Protein AF-0000000084924470 (afdb_homodimer)

Secondary structure (DSSP, 8-state):
-HHHHHHHHHHHHHHHHHTHHHHHHHHHHHHHHHHHHHHHHTTTT-SEETTEEHHHHHHHHHHHHHHHHHHHHHHHHHHHIIIIIS--HHHHTTTT--HHHHHHHHHHHHHHHHHHHHHHHHHHHHHHH-----GGGHHHHHHHHHHHHHHHHHHHHHHHHH--SHHHHHHHIIIIIHHHHHTTTSSS-GGGS-HHHHHHHHTSHHHHHHHHHHIIIII----HHHHHHHHHHHHHHHHHHHHHHHHHHH-/-HHHHHHHHHHHHHHHHHTHHHHHHHHHHHHHHHHHHHHHHTTTT-SEETTEEHHHHHHHHHHHHHHHHHHHHHHHHHHHIIIIIS--HHHHTTTT--HHHHHHHHHHHHHHHHHHHHHHHHHHHHHHH-----GGGHHHHHHHHHHHHHHHHHHHHHHHHH--SHHHHHHHIIIIIHHHHHTTTSSS-GGGS-HHHHHHHHTSHHHHHHHHHHIIIII----HHHHHHHHHHHHHHHHHHHHHHHHHHH-

Organism: Geobacter metallireducens (strain ATCC 53774 / DSM 7210 / GS-15) (NCBI:txid269799)

Sequence (502 aa):
MFKGAFSIWKRDMLVLRRSLFSELVAVVASPLTFYLAFGFGLRGYIADVEGVPYTVFMAPGLITMTAVSAAFDESAWSMWFHRKVQRTIEAYRVTPITVYDIVIGKIISGFSQGALKGVAVATVIFLLTGVRFDPAHLAGYLAFIVLGSMVFSCAGTVCGTLLDKPETIGKVQAVVIMPLIFLSGVFFPVSSYPEAMRSAVMLIPTTALFEGSRRALLAGAFDGGLIGILAVTALVAFAATVAIFNRKMAEMFKGAFSIWKRDMLVLRRSLFSELVAVVASPLTFYLAFGFGLRGYIADVEGVPYTVFMAPGLITMTAVSAAFDESAWSMWFHRKVQRTIEAYRVTPITVYDIVIGKIISGFSQGALKGVAVATVIFLLTGVRFDPAHLAGYLAFIVLGSMVFSCAGTVCGTLLDKPETIGKVQAVVIMPLIFLSGVFFPVSSYPEAMRSAVMLIPTTALFEGSRRALLAGAFDGGLIGILAVTALVAFAATVAIFNRKMAE

Solvent-accessible surface area (backbone atoms only — not comparable to full-atom values): 24130 Å² total; per-residue (Å²): 111,65,61,43,11,48,52,47,23,51,50,51,50,53,56,43,64,76,43,40,67,65,48,48,53,32,58,34,33,41,49,48,39,52,49,52,42,48,43,43,43,28,44,86,57,43,55,59,50,97,87,32,47,39,62,67,58,30,47,52,28,44,26,49,48,41,15,29,50,38,0,19,49,48,16,18,50,52,39,26,40,37,49,71,70,65,50,38,59,65,47,40,72,75,38,98,47,50,71,64,14,52,54,51,9,33,27,52,38,5,35,53,48,6,50,53,47,17,48,51,36,43,49,52,50,28,71,73,70,61,62,77,72,57,74,84,13,45,62,51,22,46,54,35,49,52,39,41,7,36,32,28,7,29,52,12,36,46,46,13,68,71,48,83,53,74,69,54,55,56,39,46,40,36,47,49,52,45,38,47,48,59,62,20,32,34,86,38,62,60,82,46,40,57,68,80,54,30,59,57,40,64,67,34,55,49,19,24,35,42,48,37,24,36,37,4,37,75,70,55,41,77,51,65,68,30,52,47,51,30,48,52,48,23,51,50,33,49,52,51,39,51,51,51,50,53,53,59,73,69,105,111,64,63,45,13,49,52,46,25,52,49,53,50,54,55,41,64,77,42,41,67,66,47,48,53,31,59,34,34,41,48,49,38,50,49,53,42,48,44,42,42,29,46,85,56,43,56,61,50,96,87,32,49,38,63,66,57,29,47,52,28,42,26,49,50,41,15,29,50,38,0,18,48,51,16,18,52,52,38,26,41,37,48,71,70,64,49,37,58,65,50,40,70,74,37,96,47,50,72,64,14,52,53,51,10,33,26,52,35,6,35,52,48,6,50,54,47,17,48,52,36,44,50,52,50,28,74,73,68,62,63,78,71,57,73,83,14,45,62,50,23,46,54,34,49,52,37,42,7,36,32,28,7,28,52,12,35,46,46,13,70,71,49,84,52,71,71,54,55,56,38,48,40,35,46,48,52,46,39,46,49,60,63,19,34,35,86,40,63,60,81,45,38,56,69,80,53,30,59,59,40,63,67,34,55,48,18,24,34,42,49,34,24,36,36,5,36,76,71,55,40,75,50,65,68,30,52,47,50,29,47,52,48,24,51,51,34,48,52,49,38,50,52,52,49,53,52,61,71,70,104

pLDDT: mean 88.39, std 8.53, range [51.91, 97.69]

Radius of gyration: 22.91 Å; Cα contacts (8 Å, |Δi|>4): 771; chains: 2; bounding box: 64×60×52 Å

Nearest PDB structures (foldseek):
  9ium-assembly1_A  TM=6.453E-01  e=7.491E-04  Candida albicans SC5314
  7p05-assembly1_A  TM=6.810E-01  e=1.646E-03  Saccharomyces cerevisiae S288C
  9iul-assembly1_A  TM=6.320E-01  e=2.139E-03  Candida albicans SC5314
  8wtm-assembly1_A  TM=6.748E-01  e=1.177E-02  Arabidopsis thaliana
  8wto-assembly1_B  TM=6.506E-01  e=7.602E-03  Arabidopsis thaliana

InterPro domains:
  IPR000412 ABC-2 transporter [PIRSF006648] (7-246)
  IPR000412 ABC-2 transporter [PR00164] (54-76)
  IPR000412 ABC-2 transporter [PR00164] (99-124)
  IPR000412 ABC-2 transporter [PR00164] (175-194)
  IPR013525 ABC-2 type transporter, transmembrane domain [PF01061] (6-217)
  IPR047817 ABC-2 type transporter, transmembrane domain, bacterial-type [PS51012] (22-248)
  IPR051784 Nodulation factor ABC transporter [PTHR43229] (2-249)

Foldseek 3Di:
DQVLLVVLLVVLVVVCVVCVVVVLVVLQVVLVCVLVCCVVVCVVPDQDAPRHGLSLLQLLLSLLLSLQVQLLVSLQVVLLCVVQPVVCVVVVVVDPQALLSSLSSSLVNSNVRSVVSSVSNNVVSCVVPVDDWDPLLVVQLSLLSSLSSLLSNLVSNLNSLPDNDPVVSVVCCVPPVVVLSVCLASNHDLVPDDPVVSVVNCLRLNVLSSVQSSCSTHVVDHDPVSSVSSNVSSVVSSVVSSVSVVVSSVD/DQVLLVVLLVVLVVVCVVCVVVVLVVLQVVLVCVLVCCVVVCVVPDQDAPRHGLSLLQLLLSLLLSLQVQLLVSLQVVLLCVVQPVVCLVVVVVPPQALLSSLSSSLVNSNVRSVVSSVSNNVVSCVVPVDDWDPLLVVQLSLLSSLSSLLSNLVSNLNSLPDNDPVVSVVCCVPPVVVLSVCLASNHDLVPDDPVVSVVNCLRLNVLSSVQSSCSTHVVDHDPVSSVSSNVSSVVSSVVSSVSVVVSSVD

Structure (mmCIF, N/CA/C/O backbone):
data_AF-0000000084924470-model_v1
#
loop_
_entity.id
_entity.type
_entity.pdbx_description
1 polymer 'Transport permease protein'
#
loop_
_atom_site.group_PDB
_atom_site.id
_atom_site.type_symbol
_atom_site.label_atom_id
_atom_site.label_alt_id
_atom_site.label_comp_id
_atom_site.label_asym_id
_atom_site.label_entity_id
_atom_site.label_seq_id
_atom_site.pdbx_PDB_ins_code
_atom_site.Cartn_x
_atom_site.Cartn_y
_atom_site.Cartn_z
_atom_site.occupancy
_atom_site.B_iso_or_equiv
_atom_site.auth_seq_id
_atom_site.auth_comp_id
_atom_site.auth_asym_id
_atom_site.auth_atom_id
_atom_site.pdbx_PDB_model_num
ATOM 1 N N . MET A 1 1 ? 27.281 24.281 5.852 1 52.84 1 MET A N 1
ATOM 2 C CA . MET A 1 1 ? 26.281 23.609 5.023 1 52.84 1 MET A CA 1
ATOM 3 C C . MET A 1 1 ? 25.844 22.297 5.668 1 52.84 1 MET A C 1
ATOM 5 O O . MET A 1 1 ? 24.641 22 5.738 1 52.84 1 MET A O 1
ATOM 9 N N . PHE A 1 2 ? 26.672 21.594 6.418 1 73.56 2 PHE A N 1
ATOM 10 C CA . PHE A 1 2 ? 26.359 20.25 6.895 1 73.56 2 PHE A CA 1
ATOM 11 C C . PHE A 1 2 ? 25.781 20.281 8.297 1 73.56 2 PHE A C 1
ATOM 13 O O . PHE A 1 2 ? 25.172 19.312 8.75 1 73.56 2 PHE A O 1
ATOM 20 N N . LYS A 1 3 ? 25.859 21.516 8.891 1 78.94 3 LYS A N 1
ATOM 21 C CA . LYS A 1 3 ? 25.312 21.562 10.25 1 78.94 3 LYS A CA 1
ATOM 22 C C . LYS A 1 3 ? 23.781 21.547 10.234 1 78.94 3 LYS A C 1
ATOM 24 O O . LYS A 1 3 ? 23.156 20.875 11.047 1 78.94 3 LYS A O 1
ATOM 29 N N . GLY A 1 4 ? 23.344 22.219 9.297 1 84.88 4 GLY A N 1
ATOM 30 C CA . GLY A 1 4 ? 21.891 22.25 9.156 1 84.88 4 GLY A CA 1
ATOM 31 C C . GLY A 1 4 ? 21.297 20.891 8.789 1 84.88 4 GLY A C 1
ATOM 32 O O . GLY A 1 4 ? 20.266 20.5 9.328 1 84.88 4 GLY A O 1
ATOM 33 N N . ALA A 1 5 ? 22 20.25 7.98 1 90.06 5 ALA A N 1
ATOM 34 C CA . ALA A 1 5 ? 21.547 18.938 7.555 1 90.06 5 ALA A CA 1
ATOM 35 C C . ALA A 1 5 ? 21.547 17.953 8.719 1 90.06 5 ALA A C 1
ATOM 37 O O . ALA A 1 5 ? 20.609 17.156 8.875 1 90.06 5 ALA A O 1
ATOM 38 N N . PHE A 1 6 ? 22.547 18.031 9.523 1 91 6 PHE A N 1
ATOM 39 C CA . PHE A 1 6 ? 22.656 17.141 10.664 1 91 6 PHE A CA 1
ATOM 40 C C . PHE A 1 6 ? 21.594 17.453 11.711 1 91 6 PHE A C 1
ATOM 42 O O . PHE A 1 6 ? 21.094 16.562 12.375 1 91 6 PHE A O 1
ATOM 49 N N . SER A 1 7 ? 21.297 18.703 11.859 1 88.12 7 SER A N 1
ATOM 50 C CA . SER A 1 7 ? 20.234 19.094 12.789 1 88.12 7 SER A CA 1
ATOM 51 C C . SER A 1 7 ? 18.891 18.516 12.367 1 88.12 7 SER A C 1
ATOM 53 O O . SER A 1 7 ? 18.109 18.047 13.203 1 88.12 7 SER A O 1
ATOM 55 N N . ILE A 1 8 ? 18.703 18.578 11.078 1 87.75 8 ILE A N 1
ATOM 56 C CA . ILE A 1 8 ? 17.453 18.047 10.539 1 87.75 8 ILE A CA 1
ATOM 57 C C . ILE A 1 8 ? 17.422 16.531 10.719 1 87.75 8 ILE A C 1
ATOM 59 O O . ILE A 1 8 ? 16.406 15.969 11.125 1 87.75 8 ILE A O 1
ATOM 63 N N . TRP A 1 9 ? 18.453 15.914 10.43 1 91.75 9 TRP A N 1
ATOM 64 C CA . TRP A 1 9 ? 18.562 14.469 10.609 1 91.75 9 TRP A CA 1
ATOM 65 C C . TRP A 1 9 ? 18.328 14.086 12.062 1 91.75 9 TRP A C 1
ATOM 67 O O . TRP A 1 9 ? 17.594 13.133 12.352 1 91.75 9 TRP A O 1
ATOM 77 N N . LYS A 1 10 ? 19 14.766 12.969 1 91.19 10 LYS A N 1
ATOM 78 C CA . LYS A 1 10 ? 18.859 14.484 14.391 1 91.19 10 LYS A CA 1
ATOM 79 C C . LYS A 1 10 ? 17.406 14.617 14.844 1 91.19 10 LYS A C 1
ATOM 81 O O . LYS A 1 10 ? 16.922 13.797 15.625 1 91.19 10 LYS A O 1
ATOM 86 N N . ARG A 1 11 ? 16.859 15.602 14.312 1 87.19 11 ARG A N 1
ATOM 87 C CA . ARG A 1 11 ? 15.453 15.805 14.656 1 87.19 11 ARG A CA 1
ATOM 88 C C . ARG A 1 11 ? 14.594 14.648 14.156 1 87.19 11 ARG A C 1
ATOM 90 O O . ARG A 1 11 ? 13.742 14.141 14.883 1 87.19 11 ARG A O 1
ATOM 97 N N . ASP A 1 12 ? 14.836 14.281 12.961 1 89.75 12 ASP A N 1
ATOM 98 C CA . ASP A 1 12 ? 14.062 13.195 12.375 1 89.75 12 ASP A CA 1
ATOM 99 C C . ASP A 1 12 ? 14.305 11.883 13.117 1 89.75 12 ASP A C 1
ATOM 101 O O . ASP A 1 12 ? 13.383 11.094 13.312 1 89.75 12 ASP A O 1
ATOM 105 N N . MET A 1 13 ? 15.523 11.711 13.555 1 90.81 13 MET A N 1
ATOM 106 C CA . MET A 1 13 ? 15.859 10.492 14.289 1 90.81 13 MET A CA 1
ATOM 107 C C . MET A 1 13 ? 15.242 10.5 15.68 1 90.81 13 MET A C 1
ATOM 109 O O . MET A 1 13 ? 14.891 9.453 16.219 1 90.81 13 MET A O 1
ATOM 113 N N . LEU A 1 14 ? 15.117 11.641 16.266 1 88.88 14 LEU A N 1
ATOM 114 C CA . LEU A 1 14 ? 14.492 11.766 17.578 1 88.88 14 LEU A CA 1
ATOM 115 C C . LEU A 1 14 ? 13.008 11.422 17.516 1 88.88 14 LEU A C 1
ATOM 117 O O . LEU A 1 14 ? 12.477 10.781 18.422 1 88.88 14 LEU A O 1
ATOM 121 N N . VAL A 1 15 ? 12.453 11.82 16.438 1 84.88 15 VAL A N 1
ATOM 122 C CA . VAL A 1 15 ? 11.039 11.508 16.234 1 84.88 15 VAL A CA 1
ATOM 123 C C . VAL A 1 15 ? 10.867 10 16.062 1 84.88 15 VAL A C 1
ATOM 125 O O . VAL A 1 15 ? 9.945 9.406 16.641 1 84.88 15 VAL A O 1
ATOM 128 N N . LEU A 1 16 ? 11.719 9.43 15.32 1 87.25 16 LEU A N 1
ATOM 129 C CA . LEU A 1 16 ? 11.664 7.984 15.117 1 87.25 16 LEU A CA 1
ATOM 130 C C . LEU A 1 16 ? 11.852 7.242 16.438 1 87.25 16 LEU A C 1
ATOM 132 O O . LEU A 1 16 ? 11.195 6.227 16.688 1 87.25 16 LEU A O 1
ATOM 136 N N . ARG A 1 17 ? 12.742 7.691 17.234 1 88.25 17 ARG A N 1
ATOM 137 C CA . ARG A 1 17 ? 13.055 7.035 18.516 1 88.25 17 ARG A CA 1
ATOM 138 C C . ARG A 1 17 ? 11.812 6.938 19.391 1 88.25 17 ARG A C 1
ATOM 140 O O . ARG A 1 17 ? 11.633 5.949 20.109 1 88.25 17 ARG A O 1
ATOM 147 N N . ARG A 1 18 ? 10.953 7.898 19.297 1 86.19 18 ARG A N 1
ATOM 148 C CA . ARG A 1 18 ? 9.758 7.941 20.141 1 86.19 18 ARG A CA 1
ATOM 149 C C . ARG A 1 18 ? 8.727 6.926 19.672 1 86.19 18 ARG A C 1
ATOM 151 O O . ARG A 1 18 ? 7.902 6.457 20.453 1 86.19 18 ARG A O 1
ATOM 158 N N . SER A 1 19 ? 8.828 6.551 18.438 1 87.06 19 SER A N 1
ATOM 159 C CA . SER A 1 19 ? 7.844 5.637 17.875 1 87.06 19 SER A CA 1
ATOM 160 C C . SER A 1 19 ? 8.516 4.457 17.172 1 87.06 19 SER A C 1
ATOM 162 O O . SER A 1 19 ? 7.988 3.92 16.203 1 87.06 19 SER A O 1
ATOM 164 N N . LEU A 1 20 ? 9.672 4.133 17.625 1 87.38 20 LEU A N 1
ATOM 165 C CA . LEU A 1 20 ? 10.516 3.148 16.953 1 87.38 20 LEU A CA 1
ATOM 166 C C . LEU A 1 20 ? 9.812 1.798 16.875 1 87.38 20 LEU A C 1
ATOM 168 O O . LEU A 1 20 ? 9.688 1.224 15.789 1 87.38 20 LEU A O 1
ATOM 172 N N . PHE A 1 21 ? 9.281 1.312 17.969 1 85.75 21 PHE A N 1
ATOM 173 C CA . PHE A 1 21 ? 8.672 -0.014 18.016 1 85.75 21 PHE A CA 1
ATOM 174 C C . PHE A 1 21 ? 7.449 -0.078 17.094 1 85.75 21 PHE A C 1
ATOM 176 O O . PHE A 1 21 ? 7.309 -1.011 16.312 1 85.75 21 PHE A O 1
ATOM 183 N N . SER A 1 22 ? 6.617 0.943 17.219 1 85.5 22 SER A N 1
ATOM 184 C CA . SER A 1 22 ? 5.418 0.977 16.391 1 85.5 22 SER A CA 1
ATOM 185 C C . SER A 1 22 ? 5.773 1.056 14.906 1 85.5 22 SER A C 1
ATOM 187 O O . SER A 1 22 ? 5.105 0.442 14.07 1 85.5 22 SER A O 1
ATOM 189 N N . GLU A 1 23 ? 6.863 1.706 14.625 1 87.75 23 GLU A N 1
ATOM 190 C CA . GLU A 1 23 ? 7.301 1.851 13.242 1 87.75 23 GLU A CA 1
ATOM 191 C C . GLU A 1 23 ? 7.871 0.542 12.703 1 87.75 23 GLU A C 1
ATOM 193 O O . GLU A 1 23 ? 7.594 0.16 11.562 1 87.75 23 GLU A O 1
ATOM 198 N N . LEU A 1 24 ? 8.602 -0.088 13.539 1 89.5 24 LEU A N 1
ATOM 199 C CA . LEU A 1 24 ? 9.227 -1.335 13.109 1 89.5 24 LEU A CA 1
ATOM 200 C C . LEU A 1 24 ? 8.172 -2.42 12.898 1 89.5 24 LEU A C 1
ATOM 202 O O . LEU A 1 24 ? 8.25 -3.182 11.93 1 89.5 24 LEU A O 1
ATOM 206 N N . VAL A 1 25 ? 7.223 -2.449 13.734 1 86.81 25 VAL A N 1
ATOM 207 C CA . VAL A 1 25 ? 6.145 -3.418 13.578 1 86.81 25 VAL A CA 1
ATOM 208 C C . VAL A 1 25 ? 5.395 -3.152 12.273 1 86.81 25 VAL A C 1
ATOM 210 O O . VAL A 1 25 ? 5.086 -4.086 11.523 1 86.81 25 VAL A O 1
ATOM 213 N N . ALA A 1 26 ? 5.234 -1.903 11.984 1 87.44 26 ALA A N 1
ATOM 214 C CA . ALA A 1 26 ? 4.477 -1.519 10.797 1 87.44 26 ALA A CA 1
ATOM 215 C C . ALA A 1 26 ? 5.246 -1.866 9.523 1 87.44 26 ALA A C 1
ATOM 217 O O . ALA A 1 26 ? 4.652 -2.303 8.531 1 87.44 26 ALA A O 1
ATOM 218 N N . VAL A 1 27 ? 6.461 -1.771 9.664 1 87.56 27 VAL A N 1
ATOM 219 C CA . VAL A 1 27 ? 7.258 -1.924 8.453 1 87.56 27 VAL A CA 1
ATOM 220 C C . VAL A 1 27 ? 7.484 -3.406 8.164 1 87.56 27 VAL A C 1
ATOM 222 O O . VAL A 1 27 ? 7.594 -3.812 7.004 1 87.56 27 VAL A O 1
ATOM 225 N N . VAL A 1 28 ? 7.535 -4.191 9.18 1 89.88 28 VAL A N 1
ATOM 226 C CA . VAL A 1 28 ? 7.812 -5.613 9.023 1 89.88 28 VAL A CA 1
ATOM 227 C C . VAL A 1 28 ? 6.551 -6.34 8.555 1 89.88 28 VAL A C 1
ATOM 229 O O . VAL A 1 28 ? 6.633 -7.363 7.875 1 89.88 28 VAL A O 1
ATOM 232 N N . ALA A 1 29 ? 5.473 -5.793 8.82 1 88.56 29 ALA A N 1
ATOM 233 C CA . ALA A 1 29 ? 4.207 -6.488 8.602 1 88.56 29 ALA A CA 1
ATOM 234 C C . ALA A 1 29 ? 4.016 -6.828 7.129 1 88.56 29 ALA A C 1
ATOM 236 O O . ALA A 1 29 ? 3.756 -7.98 6.777 1 88.56 29 ALA A O 1
ATOM 237 N N . SER A 1 30 ? 4.199 -5.871 6.285 1 86.44 30 SER A N 1
ATOM 238 C CA . SER A 1 30 ? 3.877 -6.062 4.875 1 86.44 30 SER A CA 1
ATOM 239 C C . SER A 1 30 ? 4.887 -6.98 4.195 1 86.44 30 SER A C 1
ATOM 241 O O . SER A 1 30 ? 4.512 -7.988 3.592 1 86.44 30 SER A O 1
ATOM 243 N N . PRO A 1 31 ? 6.16 -6.738 4.34 1 87.69 31 PRO A N 1
ATOM 244 C CA . PRO A 1 31 ? 7.121 -7.645 3.701 1 87.69 31 PRO A CA 1
ATOM 245 C C . PRO A 1 31 ? 7.02 -9.07 4.227 1 87.69 31 PRO A C 1
ATOM 247 O O . PRO A 1 31 ? 7.234 -10.031 3.473 1 87.69 31 PRO A O 1
ATOM 250 N N . LEU A 1 32 ? 6.734 -9.195 5.469 1 87 32 LEU A N 1
ATOM 251 C CA . LEU A 1 32 ? 6.578 -10.531 6.027 1 87 32 LEU A CA 1
ATOM 252 C C . LEU A 1 32 ? 5.355 -11.234 5.441 1 87 32 LEU A C 1
ATOM 254 O O . LEU A 1 32 ? 5.398 -12.43 5.145 1 87 32 LEU A O 1
ATOM 258 N N . THR A 1 33 ? 4.348 -10.477 5.348 1 86.69 33 THR A N 1
ATOM 259 C CA . THR A 1 33 ? 3.139 -11.023 4.742 1 86.69 33 THR A CA 1
ATOM 260 C C . THR A 1 33 ? 3.408 -11.469 3.309 1 86.69 33 THR A C 1
ATOM 262 O O . THR A 1 33 ? 2.99 -12.555 2.904 1 86.69 33 THR A O 1
ATOM 265 N N . PHE A 1 34 ? 4.109 -10.641 2.514 1 87.31 34 PHE A N 1
ATOM 266 C CA . PHE A 1 34 ? 4.457 -10.992 1.143 1 87.31 34 PHE A CA 1
ATOM 267 C C . PHE A 1 34 ? 5.328 -12.242 1.108 1 87.31 34 PHE A C 1
ATOM 269 O O . PHE A 1 34 ? 5.082 -13.148 0.316 1 87.31 34 PHE A O 1
ATOM 276 N N . TYR A 1 35 ? 6.242 -12.234 1.995 1 86.94 35 TYR A N 1
ATOM 277 C CA . TYR A 1 35 ? 7.188 -13.352 2.037 1 86.94 35 TYR A CA 1
ATOM 278 C C . TYR A 1 35 ? 6.477 -14.656 2.375 1 86.94 35 TYR A C 1
ATOM 280 O O . TYR A 1 35 ? 6.723 -15.68 1.739 1 86.94 35 TYR A O 1
ATOM 288 N N . LEU A 1 36 ? 5.605 -14.648 3.33 1 81.94 36 LEU A N 1
ATOM 289 C CA . LEU A 1 36 ? 4.898 -15.852 3.76 1 81.94 36 LEU A CA 1
ATOM 290 C C . LEU A 1 36 ? 3.859 -16.266 2.725 1 81.94 36 LEU A C 1
ATOM 292 O O . LEU A 1 36 ? 3.738 -17.453 2.402 1 81.94 36 LEU A O 1
ATOM 296 N N . ALA A 1 37 ? 3.17 -15.289 2.229 1 81.31 37 ALA A N 1
ATOM 297 C CA . ALA A 1 37 ? 2.115 -15.586 1.262 1 81.31 37 ALA A CA 1
ATOM 298 C C . ALA A 1 37 ? 2.701 -16.141 -0.032 1 81.31 37 ALA A C 1
ATOM 300 O O . ALA A 1 37 ? 2.236 -17.172 -0.54 1 81.31 37 ALA A O 1
ATOM 301 N N . PHE A 1 38 ? 3.707 -15.516 -0.483 1 82.88 38 PHE A N 1
ATOM 302 C CA . PHE A 1 38 ? 4.277 -15.945 -1.754 1 82.88 38 PHE A CA 1
ATOM 303 C C . PHE A 1 38 ? 5.211 -17.141 -1.554 1 82.88 38 PHE A C 1
ATOM 305 O O . PHE A 1 38 ? 5.336 -17.984 -2.436 1 82.88 38 PHE A O 1
ATOM 312 N N . GLY A 1 39 ? 5.902 -17.172 -0.461 1 78.81 39 GLY A N 1
ATOM 313 C CA . GLY A 1 39 ? 6.73 -18.328 -0.16 1 78.81 39 GLY A CA 1
ATOM 314 C C . GLY A 1 39 ? 5.938 -19.609 -0.039 1 78.81 39 GLY A C 1
ATOM 315 O O . GLY A 1 39 ? 6.281 -20.625 -0.66 1 78.81 39 GLY A O 1
ATOM 316 N N . PHE A 1 40 ? 4.832 -19.562 0.642 1 76.31 40 PHE A N 1
ATOM 317 C CA . PHE A 1 40 ? 3.998 -20.734 0.81 1 76.31 40 PHE A CA 1
ATOM 318 C C . PHE A 1 40 ? 3.055 -20.906 -0.375 1 76.31 40 PHE A C 1
ATOM 320 O O . PHE A 1 40 ? 2.807 -22.031 -0.822 1 76.31 40 PHE A O 1
ATOM 327 N N . GLY A 1 41 ? 2.572 -19.781 -0.848 1 74.69 41 GLY A N 1
ATOM 328 C CA . GLY A 1 41 ? 1.592 -19.828 -1.921 1 74.69 41 GLY A CA 1
ATOM 329 C C . GLY A 1 41 ? 2.17 -20.312 -3.24 1 74.69 41 GLY A C 1
ATOM 330 O O . GLY A 1 41 ? 1.496 -21 -4.008 1 74.69 41 GLY A O 1
ATOM 331 N N . LEU A 1 42 ? 3.398 -19.906 -3.441 1 76.12 42 LEU A N 1
ATOM 332 C CA . LEU A 1 42 ? 3.975 -20.234 -4.742 1 76.12 42 LEU A CA 1
ATOM 333 C C . LEU A 1 42 ? 4.902 -21.438 -4.641 1 76.12 42 LEU A C 1
ATOM 335 O O . LEU A 1 42 ? 5.449 -21.891 -5.648 1 76.12 42 LEU A O 1
ATOM 339 N N . ARG A 1 43 ? 5.074 -21.969 -3.451 1 73.12 43 ARG A N 1
ATOM 340 C CA . ARG A 1 43 ? 5.957 -23.125 -3.258 1 73.12 43 ARG A CA 1
ATOM 341 C C . ARG A 1 43 ? 5.57 -24.266 -4.18 1 73.12 43 ARG A C 1
ATOM 343 O O . ARG A 1 43 ? 6.438 -24.938 -4.742 1 73.12 43 ARG A O 1
ATOM 350 N N . GLY A 1 44 ? 4.289 -24.438 -4.363 1 69.44 44 GLY A N 1
ATOM 351 C CA . GLY A 1 44 ? 3.848 -25.531 -5.211 1 69.44 44 GLY A CA 1
ATOM 352 C C . GLY A 1 44 ? 3.924 -25.203 -6.691 1 69.44 44 GLY A C 1
ATOM 353 O O . GLY A 1 44 ? 3.893 -26.094 -7.531 1 69.44 44 GLY A O 1
ATOM 354 N N . TYR A 1 45 ? 4.113 -23.906 -6.922 1 71.69 45 TYR A N 1
ATOM 355 C CA . TYR A 1 45 ? 4.066 -23.5 -8.32 1 71.69 45 TYR A CA 1
ATOM 356 C C . TYR A 1 45 ? 5.453 -23.094 -8.812 1 71.69 45 TYR A C 1
ATOM 358 O O . TYR A 1 45 ? 5.785 -23.312 -9.984 1 71.69 45 TYR A O 1
ATOM 366 N N . ILE A 1 46 ? 6.184 -22.438 -7.906 1 73.12 46 ILE A N 1
ATOM 367 C CA . ILE A 1 46 ? 7.504 -21.938 -8.266 1 73.12 46 ILE A CA 1
ATOM 368 C C . ILE A 1 46 ? 8.516 -22.344 -7.199 1 73.12 46 ILE A C 1
ATOM 370 O O . ILE A 1 46 ? 8.508 -21.812 -6.09 1 73.12 46 ILE A O 1
ATOM 374 N N . ALA A 1 47 ? 9.227 -23.312 -7.469 1 69.69 47 ALA A N 1
ATOM 375 C CA . ALA A 1 47 ? 10.219 -23.719 -6.477 1 69.69 47 ALA A CA 1
ATOM 376 C C . ALA A 1 47 ? 11.539 -23 -6.691 1 69.69 47 ALA A C 1
ATOM 378 O O . ALA A 1 47 ? 12.195 -22.594 -5.734 1 69.69 47 ALA A O 1
ATOM 379 N N . ASP A 1 48 ? 11.789 -22.734 -7.914 1 80.69 48 ASP A N 1
ATOM 380 C CA . ASP A 1 48 ? 13.078 -22.109 -8.203 1 80.69 48 ASP A CA 1
ATOM 381 C C . ASP A 1 48 ? 12.938 -21.047 -9.289 1 80.69 48 ASP A C 1
ATOM 383 O O . ASP A 1 48 ? 12.094 -21.172 -10.18 1 80.69 48 ASP A O 1
ATOM 387 N N . VAL A 1 49 ? 13.664 -19.984 -9.039 1 78.69 49 VAL A N 1
ATOM 388 C CA . VAL A 1 49 ? 13.734 -18.891 -10 1 78.69 49 VAL A CA 1
ATOM 389 C C . VAL A 1 49 ? 15.195 -18.594 -10.344 1 78.69 49 VAL A C 1
ATOM 391 O O . VAL A 1 49 ? 15.961 -18.172 -9.477 1 78.69 49 VAL A O 1
ATOM 394 N N . GLU A 1 50 ? 15.516 -18.812 -11.602 1 80.88 50 GLU A N 1
ATOM 395 C CA . GLU A 1 50 ? 16.875 -18.547 -12.086 1 80.88 50 GLU A CA 1
ATOM 396 C C . GLU A 1 50 ? 17.906 -19.281 -11.227 1 80.88 50 GLU A C 1
ATOM 398 O O . GLU A 1 50 ? 18.906 -18.688 -10.828 1 80.88 50 GLU A O 1
ATOM 403 N N . GLY A 1 51 ? 17.578 -20.469 -10.68 1 81.06 51 GLY A N 1
ATOM 404 C CA . GLY A 1 51 ? 18.516 -21.344 -10.008 1 81.06 51 GLY A CA 1
ATOM 405 C C . GLY A 1 51 ? 18.547 -21.141 -8.5 1 81.06 51 GLY A C 1
ATOM 406 O O . GLY A 1 51 ? 19.297 -21.812 -7.797 1 81.06 51 GLY A O 1
ATOM 407 N N . VAL A 1 52 ? 17.812 -20.219 -7.996 1 86.44 52 VAL A N 1
ATOM 408 C CA . VAL A 1 52 ? 17.766 -19.984 -6.559 1 86.44 52 VAL A CA 1
ATOM 409 C C . VAL A 1 52 ? 16.344 -20.219 -6.051 1 86.44 52 VAL A C 1
ATOM 411 O O . VAL A 1 52 ? 15.367 -19.953 -6.758 1 86.44 52 VAL A O 1
ATOM 414 N N . PRO A 1 53 ? 16.344 -20.828 -4.887 1 87.31 53 PRO A N 1
ATOM 415 C CA . PRO A 1 53 ? 15.008 -20.969 -4.324 1 87.31 53 PRO A CA 1
ATOM 416 C C . PRO A 1 53 ? 14.219 -19.656 -4.324 1 87.31 53 PRO A C 1
ATOM 418 O O . PRO A 1 53 ? 14.797 -18.594 -4.082 1 87.31 53 PRO A O 1
ATOM 421 N N . TYR A 1 54 ? 12.969 -19.625 -4.609 1 86.62 54 TYR A N 1
ATOM 422 C CA . TYR A 1 54 ? 12.117 -18.453 -4.754 1 86.62 54 TYR A CA 1
ATOM 423 C C . TYR A 1 54 ? 12.18 -17.578 -3.506 1 86.62 54 TYR A C 1
ATOM 425 O O . TYR A 1 54 ? 12.188 -16.359 -3.605 1 86.62 54 TYR A O 1
ATOM 433 N N . THR A 1 55 ? 12.258 -18.25 -2.355 1 86 55 THR A N 1
ATOM 434 C CA . THR A 1 55 ? 12.297 -17.516 -1.096 1 86 55 THR A CA 1
ATOM 435 C C . THR A 1 55 ? 13.594 -16.719 -0.975 1 86 55 THR A C 1
ATOM 437 O O . THR A 1 55 ? 13.609 -15.641 -0.379 1 86 55 THR A O 1
ATOM 440 N N . VAL A 1 56 ? 14.633 -17.234 -1.565 1 89.88 56 VAL A N 1
ATOM 441 C CA . VAL A 1 56 ? 15.914 -16.547 -1.552 1 89.88 56 VAL A CA 1
ATOM 442 C C . VAL A 1 56 ? 15.906 -15.43 -2.596 1 89.88 56 VAL A C 1
ATOM 444 O O . VAL A 1 56 ? 16.484 -14.359 -2.377 1 89.88 56 VAL A O 1
ATOM 447 N N . PHE A 1 57 ? 15.234 -15.711 -3.627 1 90.5 57 PHE A N 1
ATOM 448 C CA . PHE A 1 57 ? 15.125 -14.727 -4.691 1 90.5 57 PHE A CA 1
ATOM 449 C C . PHE A 1 57 ? 14.367 -13.492 -4.207 1 90.5 57 PHE A C 1
ATOM 451 O O . PHE A 1 57 ? 14.734 -12.359 -4.539 1 90.5 57 PHE A O 1
ATOM 458 N N . MET A 1 58 ? 13.344 -13.648 -3.387 1 91.44 58 MET A N 1
ATOM 459 C CA . MET A 1 58 ? 12.438 -12.57 -2.99 1 91.44 58 MET A CA 1
ATOM 460 C C . MET A 1 58 ? 13.039 -11.742 -1.857 1 91.44 58 MET A C 1
ATOM 462 O O . MET A 1 58 ? 12.719 -10.562 -1.711 1 91.44 58 MET A O 1
ATOM 466 N N . ALA A 1 59 ? 13.883 -12.305 -1.065 1 93.31 59 ALA A N 1
ATOM 467 C CA . ALA A 1 59 ? 14.328 -11.719 0.196 1 93.31 59 ALA A CA 1
ATOM 468 C C . ALA A 1 59 ? 15.008 -10.367 -0.032 1 93.31 59 ALA A C 1
ATOM 470 O O . ALA A 1 59 ? 14.617 -9.367 0.572 1 93.31 59 ALA A O 1
ATOM 471 N N . PRO A 1 60 ? 15.984 -10.281 -0.963 1 94.19 60 PRO A N 1
ATOM 472 C CA . PRO A 1 60 ? 16.609 -8.977 -1.176 1 94.19 60 PRO A CA 1
ATOM 473 C C . PRO A 1 60 ? 15.625 -7.922 -1.667 1 94.19 60 PRO A C 1
ATOM 475 O O . PRO A 1 60 ? 15.734 -6.75 -1.296 1 94.19 60 PRO A O 1
ATOM 478 N N . GLY A 1 61 ? 14.766 -8.359 -2.512 1 94.19 61 GLY A N 1
ATOM 479 C CA . GLY A 1 61 ? 13.758 -7.445 -3.029 1 94.19 61 GLY A CA 1
ATOM 480 C C . GLY A 1 61 ? 12.875 -6.852 -1.947 1 94.19 61 GLY A C 1
ATOM 481 O O . GLY A 1 61 ? 12.594 -5.652 -1.958 1 94.19 61 GLY A O 1
ATOM 482 N N . LEU A 1 62 ? 12.438 -7.656 -0.999 1 94.69 62 LEU A N 1
ATOM 483 C CA . LEU A 1 62 ? 11.57 -7.211 0.081 1 94.69 62 LEU A CA 1
ATOM 484 C C . LEU A 1 62 ? 12.312 -6.277 1.031 1 94.69 62 LEU A C 1
ATOM 486 O O . LEU A 1 62 ? 11.75 -5.297 1.517 1 94.69 62 LEU A O 1
ATOM 490 N N . ILE A 1 63 ? 13.555 -6.582 1.261 1 96.25 63 ILE A N 1
ATOM 491 C CA . ILE A 1 63 ? 14.375 -5.738 2.125 1 96.25 63 ILE A CA 1
ATOM 492 C C . ILE A 1 63 ? 14.586 -4.379 1.463 1 96.25 63 ILE A C 1
ATOM 494 O O . ILE A 1 63 ? 14.43 -3.338 2.104 1 96.25 63 ILE A O 1
ATOM 498 N N . THR A 1 64 ? 14.922 -4.441 0.201 1 96.94 64 THR A N 1
ATOM 499 C CA . THR A 1 64 ? 15.141 -3.221 -0.564 1 96.94 64 THR A CA 1
ATOM 500 C C . THR A 1 64 ? 13.859 -2.391 -0.633 1 96.94 64 THR A C 1
ATOM 502 O O . THR A 1 64 ? 13.891 -1.173 -0.447 1 96.94 64 THR A O 1
ATOM 505 N N . MET A 1 65 ? 12.797 -3.098 -0.89 1 95.12 65 MET A N 1
ATOM 506 C CA . MET A 1 65 ? 11.508 -2.422 -0.957 1 95.12 65 MET A CA 1
ATOM 507 C C . MET A 1 65 ? 11.195 -1.703 0.353 1 95.12 65 MET A C 1
ATOM 509 O O . MET A 1 65 ? 10.703 -0.573 0.344 1 95.12 65 MET A O 1
ATOM 513 N N . THR A 1 66 ? 11.461 -2.334 1.417 1 94.81 66 THR A N 1
ATOM 514 C CA . THR A 1 66 ? 11.227 -1.75 2.732 1 94.81 66 THR A CA 1
ATOM 515 C C . THR A 1 66 ? 12.086 -0.508 2.936 1 94.81 66 THR A C 1
ATOM 517 O O . THR A 1 66 ? 11.602 0.524 3.4 1 94.81 66 THR A O 1
ATOM 520 N N . ALA A 1 67 ? 13.297 -0.627 2.592 1 95.94 67 ALA A N 1
ATOM 521 C CA . ALA A 1 67 ? 14.242 0.462 2.811 1 95.94 67 ALA A CA 1
ATOM 522 C C . ALA A 1 67 ? 13.852 1.698 2.004 1 95.94 67 ALA A C 1
ATOM 524 O O . ALA A 1 67 ? 13.805 2.807 2.543 1 95.94 67 ALA A O 1
ATOM 525 N N . VAL A 1 68 ? 13.57 1.497 0.783 1 95.12 68 VAL A N 1
ATOM 526 C CA . VAL A 1 68 ? 13.328 2.658 -0.068 1 95.12 68 VAL A CA 1
ATOM 527 C C . VAL A 1 68 ? 11.938 3.227 0.214 1 95.12 68 VAL A C 1
ATOM 529 O O . VAL A 1 68 ? 11.734 4.441 0.131 1 95.12 68 VAL A O 1
ATOM 532 N N . SER A 1 69 ? 10.984 2.379 0.554 1 93.75 69 SER A N 1
ATOM 533 C CA . SER A 1 69 ? 9.672 2.873 0.956 1 93.75 69 SER A CA 1
ATOM 534 C C . SER A 1 69 ? 9.758 3.709 2.227 1 93.75 69 SER A C 1
ATOM 536 O O . SER A 1 69 ? 9.07 4.727 2.357 1 93.75 69 SER A O 1
ATOM 538 N N . ALA A 1 70 ? 10.555 3.225 3.125 1 93.69 70 ALA A N 1
ATOM 539 C CA . ALA A 1 70 ? 10.766 3.973 4.363 1 93.69 70 ALA A CA 1
ATOM 540 C C . ALA A 1 70 ? 11.383 5.34 4.082 1 93.69 70 ALA A C 1
ATOM 542 O O . ALA A 1 70 ? 11.031 6.332 4.727 1 93.69 70 ALA A O 1
ATOM 543 N N . ALA A 1 71 ? 12.297 5.332 3.172 1 95.81 71 ALA A N 1
ATOM 544 C CA . ALA A 1 71 ? 12.93 6.594 2.805 1 95.81 71 ALA A CA 1
ATOM 545 C C . ALA A 1 71 ? 11.914 7.574 2.232 1 95.81 71 ALA A C 1
ATOM 547 O O . ALA A 1 71 ? 11.906 8.758 2.588 1 95.81 71 ALA A O 1
ATOM 548 N N . PHE A 1 72 ? 11.102 7.113 1.416 1 96.25 72 PHE A N 1
ATOM 549 C CA . PHE A 1 72 ? 10.055 7.949 0.839 1 96.25 72 PHE A CA 1
ATOM 550 C C . PHE A 1 72 ? 9.102 8.445 1.919 1 96.25 72 PHE A C 1
ATOM 552 O O . PHE A 1 72 ? 8.805 9.641 1.997 1 96.25 72 PHE A O 1
ATOM 559 N N . ASP A 1 73 ? 8.617 7.531 2.695 1 93.62 73 ASP A N 1
ATOM 560 C CA . ASP A 1 73 ? 7.625 7.844 3.717 1 93.62 73 ASP A CA 1
ATOM 561 C C . ASP A 1 73 ? 8.172 8.859 4.715 1 93.62 73 ASP A C 1
ATOM 563 O O . ASP A 1 73 ? 7.508 9.859 5.02 1 93.62 73 ASP A O 1
ATOM 567 N N . GLU A 1 74 ? 9.32 8.547 5.211 1 92.62 74 GLU A N 1
ATOM 568 C CA . GLU A 1 74 ? 9.922 9.445 6.184 1 92.62 74 GLU A CA 1
ATOM 569 C C . GLU A 1 74 ? 10.055 10.859 5.621 1 92.62 74 GLU A C 1
ATOM 571 O O . GLU A 1 74 ? 9.703 11.836 6.289 1 92.62 74 GLU A O 1
ATOM 576 N N . SER A 1 75 ? 10.539 10.977 4.445 1 94.56 75 SER A N 1
ATOM 577 C CA . SER A 1 75 ? 10.758 12.289 3.846 1 94.56 75 SER A CA 1
ATOM 578 C C . SER A 1 75 ? 9.438 12.992 3.547 1 94.56 75 SER A C 1
ATOM 580 O O . SER A 1 75 ? 9.297 14.195 3.803 1 94.56 75 SER A O 1
ATOM 582 N N . ALA A 1 76 ? 8.516 12.242 3.062 1 94.81 76 ALA A N 1
ATOM 583 C CA . ALA A 1 76 ? 7.227 12.82 2.686 1 94.81 76 ALA A CA 1
ATOM 584 C C . ALA A 1 76 ? 6.469 13.312 3.912 1 94.81 76 ALA A C 1
ATOM 586 O O . ALA A 1 76 ? 6.035 14.469 3.959 1 94.81 76 ALA A O 1
ATOM 587 N N . TRP A 1 77 ? 6.383 12.484 4.887 1 92.38 77 TRP A N 1
ATOM 588 C CA . TRP A 1 77 ? 5.59 12.828 6.062 1 92.38 77 TRP A CA 1
ATOM 589 C C . TRP A 1 77 ? 6.301 13.875 6.914 1 92.38 77 TRP A C 1
ATOM 591 O O . TRP A 1 77 ? 5.664 14.797 7.43 1 92.38 77 TRP A O 1
ATOM 601 N N . SER A 1 78 ? 7.566 13.672 7.055 1 90.88 78 SER A N 1
ATOM 602 C CA . SER A 1 78 ? 8.328 14.656 7.82 1 90.8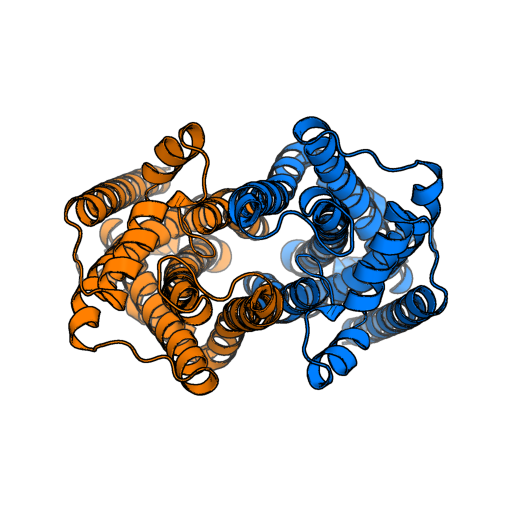8 78 SER A CA 1
ATOM 603 C C . SER A 1 78 ? 8.219 16.047 7.207 1 90.88 78 SER A C 1
ATOM 605 O O . SER A 1 78 ? 7.949 17.016 7.91 1 90.88 78 SER A O 1
ATOM 607 N N . MET A 1 79 ? 8.367 16.125 5.965 1 90 79 MET A N 1
ATOM 608 C CA . MET A 1 79 ? 8.281 17.422 5.289 1 90 79 MET A CA 1
ATOM 609 C C . MET A 1 79 ? 6.863 17.969 5.344 1 90 79 MET A C 1
ATOM 611 O O . MET A 1 79 ? 6.672 19.172 5.547 1 90 79 MET A O 1
ATOM 615 N N . TRP A 1 80 ? 5.945 17.141 5.145 1 90.44 80 TRP A N 1
ATOM 616 C CA . TRP A 1 80 ? 4.551 17.578 5.188 1 90.44 80 TRP A CA 1
ATOM 617 C C . TRP A 1 80 ? 4.188 18.109 6.57 1 90.44 80 TRP A C 1
ATOM 619 O O . TRP A 1 80 ? 3.543 19.156 6.688 1 90.44 80 TRP A O 1
ATOM 629 N N . PHE A 1 81 ? 4.613 17.453 7.574 1 88.31 81 PHE A N 1
ATOM 630 C CA . PHE A 1 81 ? 4.316 17.875 8.938 1 88.31 81 PHE A CA 1
ATOM 631 C C . PHE A 1 81 ? 5.012 19.203 9.258 1 88.31 81 PHE A C 1
ATOM 633 O O . PHE A 1 81 ? 4.422 20.078 9.891 1 88.31 81 PHE A O 1
ATOM 640 N N . HIS A 1 82 ? 6.219 19.25 8.836 1 83.5 82 HIS A N 1
ATOM 641 C CA . HIS A 1 82 ? 6.957 20.484 9.07 1 83.5 82 HIS A CA 1
ATOM 642 C C . HIS A 1 82 ? 6.285 21.656 8.375 1 83.5 82 HIS A C 1
ATOM 644 O O . HIS A 1 82 ? 6.199 22.75 8.938 1 83.5 82 HIS A O 1
ATOM 650 N N . ARG A 1 83 ? 5.844 21.453 7.305 1 83.31 83 ARG A N 1
ATOM 651 C CA . ARG A 1 83 ? 5.281 22.516 6.492 1 83.31 83 ARG A CA 1
ATOM 652 C C . ARG A 1 83 ? 3.857 22.844 6.922 1 83.31 83 ARG A C 1
ATOM 654 O O . ARG A 1 83 ? 3.506 24.016 7.086 1 83.31 83 ARG A O 1
ATOM 661 N N . LYS A 1 84 ? 3.092 21.828 7.18 1 82.69 84 LYS A N 1
ATOM 662 C CA . LYS A 1 84 ? 1.658 22.062 7.336 1 82.69 84 LYS A CA 1
ATOM 663 C C . LYS A 1 84 ? 1.267 22.094 8.812 1 82.69 84 LYS A C 1
ATOM 665 O O . LYS A 1 84 ? 0.318 22.781 9.195 1 82.69 84 LYS A O 1
ATOM 670 N N . VAL A 1 85 ? 1.971 21.422 9.562 1 77.94 85 VAL A N 1
ATOM 671 C CA . VAL A 1 85 ? 1.546 21.328 10.953 1 77.94 85 VAL A CA 1
ATOM 672 C C . VAL A 1 85 ? 2.406 22.234 11.828 1 77.94 85 VAL A C 1
ATOM 674 O O . VAL A 1 85 ? 1.884 23 12.648 1 77.94 85 VAL A O 1
ATOM 677 N N . GLN A 1 86 ? 3.6 22.25 11.617 1 75.56 86 GLN A N 1
ATOM 678 C CA . GLN A 1 86 ? 4.484 23.031 12.469 1 75.56 86 GLN A CA 1
ATOM 679 C C . GLN A 1 86 ? 4.762 24.406 11.867 1 75.56 86 GLN A C 1
ATOM 681 O O . GLN A 1 86 ? 5.188 25.328 12.562 1 75.56 86 GLN A O 1
ATOM 686 N N . ARG A 1 87 ? 4.477 24.688 10.672 1 68.62 87 ARG A N 1
ATOM 687 C CA . ARG A 1 87 ? 4.676 25.922 9.93 1 68.62 87 ARG A CA 1
ATOM 688 C C . ARG A 1 87 ? 6.129 26.375 10.008 1 68.62 87 ARG A C 1
ATOM 690 O O . ARG A 1 87 ? 6.406 27.562 10.242 1 68.62 87 ARG A O 1
ATOM 697 N N . THR A 1 88 ? 7.004 25.422 10.102 1 64.19 88 THR A N 1
ATOM 698 C CA . THR A 1 88 ? 8.414 25.719 10.32 1 64.19 88 THR A CA 1
ATOM 699 C C . THR A 1 88 ? 9.07 26.188 9.031 1 64.19 88 THR A C 1
ATOM 701 O O . THR A 1 88 ? 10.203 26.688 9.047 1 64.19 88 THR A O 1
ATOM 704 N N . ILE A 1 89 ? 8.508 25.938 7.945 1 59.41 89 ILE A N 1
ATOM 705 C CA . ILE A 1 89 ? 9.18 26.422 6.742 1 59.41 89 ILE A CA 1
ATOM 706 C C . ILE A 1 89 ? 9.375 27.922 6.828 1 59.41 89 ILE A C 1
ATOM 708 O O . ILE A 1 89 ? 10.406 28.453 6.391 1 59.41 89 ILE A O 1
ATOM 712 N N . GLU A 1 90 ? 8.508 28.438 7.453 1 59.69 90 GLU A N 1
ATOM 713 C CA . GLU A 1 90 ? 8.656 29.875 7.699 1 59.69 90 GLU A CA 1
ATOM 714 C C . GLU A 1 90 ? 9.773 30.156 8.695 1 59.69 90 GLU A C 1
ATOM 716 O O . GLU A 1 90 ? 10.461 31.172 8.602 1 59.69 90 GLU A O 1
ATOM 721 N N . ALA A 1 91 ? 9.961 29.172 9.5 1 60.94 91 ALA A N 1
ATOM 722 C CA . ALA A 1 91 ? 11.031 29.328 10.477 1 60.94 91 ALA A CA 1
ATOM 723 C C . ALA A 1 91 ? 12.398 29.125 9.828 1 60.94 91 ALA A C 1
ATOM 725 O O . ALA A 1 91 ? 13.391 29.703 10.273 1 60.94 91 ALA A O 1
ATOM 726 N N . TYR A 1 92 ? 12.305 28.281 8.766 1 60.56 92 TYR A N 1
ATOM 727 C CA . TYR A 1 92 ? 13.562 28.031 8.062 1 60.56 92 TYR A CA 1
ATOM 728 C C . TYR A 1 92 ? 14.07 29.281 7.363 1 60.56 92 TYR A C 1
ATOM 730 O O . TYR A 1 92 ? 15.273 29.453 7.18 1 60.56 92 TYR A O 1
ATOM 738 N N . ARG A 1 93 ? 13.156 30.109 7.207 1 60.75 93 ARG A N 1
ATOM 739 C CA . ARG A 1 93 ? 13.516 31.344 6.52 1 60.75 93 ARG A CA 1
ATOM 740 C C . ARG A 1 93 ? 14.312 32.281 7.434 1 60.75 93 ARG A C 1
ATOM 742 O O . ARG A 1 93 ? 15.078 33.125 6.961 1 60.75 93 ARG A O 1
ATOM 749 N N . VAL A 1 94 ? 14.125 32 8.656 1 62.56 94 VAL A N 1
ATOM 750 C C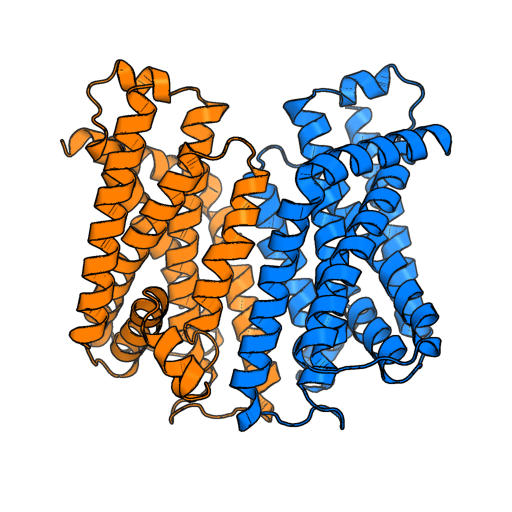A . VAL A 1 94 ? 14.797 32.906 9.578 1 62.56 94 VAL A CA 1
ATOM 751 C C . VAL A 1 94 ? 16.047 32.219 10.148 1 62.56 94 VAL A C 1
ATOM 753 O O . VAL A 1 94 ? 16.859 32.875 10.812 1 62.56 94 VAL A O 1
ATOM 756 N N . THR A 1 95 ? 16.156 31 9.852 1 65.62 95 THR A N 1
ATOM 757 C CA . THR A 1 95 ? 17.344 30.25 10.297 1 65.62 95 THR A CA 1
ATOM 758 C C . THR A 1 95 ? 18.328 30.078 9.148 1 65.62 95 THR A C 1
ATOM 760 O O . THR A 1 95 ? 17.938 30.078 7.977 1 65.62 95 THR A O 1
ATOM 763 N N . PRO A 1 96 ? 19.547 30.094 9.508 1 77.88 96 PRO A N 1
ATOM 764 C CA . PRO A 1 96 ? 20.562 29.953 8.461 1 77.88 96 PRO A CA 1
ATOM 765 C C . PRO A 1 96 ? 20.547 28.562 7.812 1 77.88 96 PRO A C 1
ATOM 767 O O . PRO A 1 96 ? 21.594 27.938 7.676 1 77.88 96 PRO A O 1
ATOM 770 N N . ILE A 1 97 ? 19.438 28.016 7.656 1 80.25 97 ILE A N 1
ATOM 771 C CA . ILE A 1 97 ? 19.328 26.719 7.023 1 80.25 97 ILE A CA 1
ATOM 772 C C . ILE A 1 97 ? 19.031 26.875 5.539 1 80.25 97 ILE A C 1
ATOM 774 O O . ILE A 1 97 ? 18.094 27.594 5.164 1 80.25 97 ILE A O 1
ATOM 778 N N . THR A 1 98 ? 19.938 26.328 4.73 1 84 98 THR A N 1
ATOM 779 C CA . THR A 1 98 ? 19.781 26.438 3.287 1 84 98 THR A CA 1
ATOM 780 C C . THR A 1 98 ? 18.922 25.297 2.746 1 84 98 THR A C 1
ATOM 782 O O . THR A 1 98 ? 18.656 24.328 3.455 1 84 98 THR A O 1
ATOM 785 N N . VAL A 1 99 ? 18.484 25.484 1.539 1 85.38 99 VAL A N 1
ATOM 786 C CA . VAL A 1 99 ? 17.703 24.469 0.848 1 85.38 99 VAL A CA 1
ATOM 787 C C . VAL A 1 99 ? 18.5 23.172 0.749 1 85.38 99 VAL A C 1
ATOM 789 O O . VAL A 1 99 ? 17.953 22.078 0.897 1 85.38 99 VAL A O 1
ATOM 792 N N . TYR A 1 100 ? 19.75 23.344 0.654 1 89.31 100 TYR A N 1
ATOM 793 C CA . TYR A 1 100 ? 20.625 22.172 0.555 1 89.31 100 TYR A CA 1
ATOM 794 C C . TYR A 1 100 ? 20.672 21.422 1.874 1 89.31 100 TYR A C 1
ATOM 796 O O . TYR A 1 100 ? 20.688 20.188 1.887 1 89.31 100 TYR A O 1
ATOM 804 N N . ASP A 1 101 ? 20.609 22.094 2.896 1 90.31 101 ASP A N 1
ATOM 805 C CA . ASP A 1 101 ? 20.625 21.453 4.215 1 90.31 101 ASP A CA 1
ATOM 806 C C . ASP A 1 101 ? 19.375 20.609 4.43 1 90.31 101 ASP A C 1
ATOM 808 O O . ASP A 1 101 ? 19.438 19.516 4.992 1 90.31 101 ASP A O 1
ATOM 812 N N . ILE A 1 102 ? 18.344 21.125 3.938 1 88.44 102 ILE A N 1
ATOM 813 C CA . ILE A 1 102 ? 17.062 20.438 4.121 1 88.44 102 ILE A CA 1
ATOM 814 C C . ILE A 1 102 ? 17.047 19.156 3.293 1 88.44 102 ILE A C 1
ATOM 816 O O . ILE A 1 102 ? 16.766 18.078 3.816 1 88.44 102 ILE A O 1
ATOM 820 N N . VAL A 1 103 ? 17.438 19.312 2.076 1 91.94 103 VAL A N 1
ATOM 821 C CA . VAL A 1 103 ? 17.375 18.188 1.163 1 91.94 103 VAL A CA 1
ATOM 822 C C . VAL A 1 103 ? 18.359 17.109 1.594 1 91.94 103 VAL A C 1
ATOM 824 O O . VAL A 1 103 ? 18.031 15.922 1.667 1 91.94 103 VAL A O 1
ATOM 827 N N . ILE A 1 104 ? 19.516 17.516 1.94 1 94.06 104 ILE A N 1
ATOM 828 C CA . ILE A 1 104 ? 20.531 16.562 2.377 1 94.06 104 ILE A CA 1
ATOM 829 C C . ILE A 1 104 ? 20.109 15.93 3.701 1 94.06 104 ILE A C 1
ATOM 831 O O . ILE A 1 104 ? 20.297 14.734 3.904 1 94.06 104 ILE A O 1
ATOM 835 N N . GLY A 1 105 ? 19.609 16.734 4.555 1 93.25 105 GLY A N 1
ATOM 836 C CA . GLY A 1 105 ? 19.094 16.203 5.812 1 93.25 105 GLY A CA 1
ATOM 837 C C . GLY A 1 105 ? 18.047 15.125 5.629 1 93.25 105 GLY A C 1
ATOM 838 O O . GLY A 1 105 ? 18.078 14.094 6.305 1 93.25 105 GLY A O 1
ATOM 839 N N . LYS A 1 106 ? 17.188 15.375 4.656 1 93.19 106 LYS A N 1
ATOM 840 C CA . LYS A 1 106 ? 16.125 14.422 4.398 1 93.19 106 LYS A CA 1
ATOM 841 C C . LYS A 1 106 ? 16.656 13.148 3.75 1 93.19 106 LYS A C 1
ATOM 843 O O . LYS A 1 106 ? 16.156 12.055 3.998 1 93.19 106 LYS A O 1
ATOM 848 N N . ILE A 1 107 ? 17.625 13.328 2.938 1 94.44 107 ILE A N 1
ATOM 849 C CA . ILE A 1 107 ? 18.25 12.172 2.307 1 94.44 107 ILE A CA 1
ATOM 850 C C . ILE A 1 107 ? 18.938 11.312 3.369 1 94.44 107 ILE A C 1
ATOM 852 O O . ILE A 1 107 ? 18.75 10.094 3.393 1 94.44 107 ILE A O 1
ATOM 856 N N . ILE A 1 108 ? 19.609 11.914 4.277 1 95.75 108 ILE A N 1
ATOM 857 C CA . ILE A 1 108 ? 20.281 11.188 5.344 1 95.75 108 ILE A CA 1
ATOM 858 C C . ILE A 1 108 ? 19.25 10.539 6.262 1 95.75 108 ILE A C 1
ATOM 860 O O . ILE A 1 108 ? 19.422 9.391 6.68 1 95.75 108 ILE A O 1
ATOM 864 N N . SER A 1 109 ? 18.281 11.289 6.516 1 94.94 109 SER A N 1
ATOM 865 C CA . SER A 1 109 ? 17.219 10.758 7.355 1 94.94 109 SER A CA 1
ATOM 866 C C . SER A 1 109 ? 16.531 9.562 6.691 1 94.94 109 SER A C 1
ATOM 868 O O . SER A 1 109 ? 16.266 8.555 7.34 1 94.94 109 SER A O 1
ATOM 870 N N . GLY A 1 110 ? 16.281 9.734 5.414 1 94.38 110 GLY A N 1
ATOM 871 C CA . GLY A 1 110 ? 15.656 8.656 4.668 1 94.38 110 GLY A CA 1
ATOM 872 C C . GLY A 1 110 ? 16.5 7.395 4.621 1 94.38 110 GLY A C 1
ATOM 873 O O . GLY A 1 110 ? 16 6.293 4.828 1 94.38 110 GLY A O 1
ATOM 874 N N . PHE A 1 111 ? 17.75 7.617 4.395 1 94.12 111 PHE A N 1
ATOM 875 C CA . PHE A 1 111 ? 18.656 6.473 4.363 1 94.12 111 PHE A CA 1
ATOM 876 C C . PHE A 1 111 ? 18.734 5.805 5.73 1 94.12 111 PHE A C 1
ATOM 878 O O . PHE A 1 111 ? 18.703 4.578 5.828 1 94.12 111 PHE A O 1
ATOM 885 N N . SER A 1 112 ? 18.828 6.566 6.781 1 96.12 112 SER A N 1
ATOM 886 C CA . SER A 1 112 ? 18.938 6.031 8.133 1 96.12 112 SER A CA 1
ATOM 887 C C . SER A 1 112 ? 17.703 5.227 8.516 1 96.12 112 SER A C 1
ATOM 889 O O . SER A 1 112 ? 17.812 4.121 9.055 1 96.12 112 SER A O 1
ATOM 891 N N . GLN A 1 113 ? 16.625 5.758 8.219 1 94.31 113 GLN A N 1
ATOM 892 C CA . GLN A 1 113 ? 15.383 5.066 8.531 1 94.31 113 GLN A CA 1
ATOM 893 C C . GLN A 1 113 ? 15.211 3.824 7.664 1 94.31 113 GLN A C 1
ATOM 895 O O . GLN A 1 113 ? 14.773 2.779 8.148 1 94.31 113 GLN A O 1
ATOM 900 N N . GLY A 1 114 ? 15.516 3.998 6.406 1 94.62 114 GLY A N 1
ATOM 901 C CA . GLY A 1 114 ? 15.461 2.85 5.52 1 94.62 114 GLY A CA 1
ATOM 902 C C . GLY A 1 114 ? 16.391 1.725 5.938 1 94.62 114 GLY A C 1
ATOM 903 O O . GLY A 1 114 ? 16.016 0.551 5.875 1 94.62 114 GLY A O 1
ATOM 904 N N . ALA A 1 115 ? 17.547 2.131 6.32 1 95 115 ALA A N 1
ATOM 905 C CA . ALA A 1 115 ? 18.516 1.141 6.773 1 95 115 ALA A CA 1
ATOM 906 C C . ALA A 1 115 ? 18.016 0.413 8.016 1 95 115 ALA A C 1
ATOM 908 O O . ALA A 1 115 ? 18.109 -0.814 8.102 1 95 115 ALA A O 1
ATOM 909 N N . LEU A 1 116 ? 17.531 1.136 8.914 1 95.19 116 LEU A N 1
ATOM 910 C CA . LEU A 1 116 ? 17.031 0.547 10.156 1 95.19 116 LEU A CA 1
ATOM 911 C C . LEU A 1 116 ? 15.859 -0.39 9.883 1 95.19 116 LEU A C 1
ATOM 913 O O . LEU A 1 116 ? 15.836 -1.52 10.375 1 95.19 116 LEU A O 1
ATOM 917 N N . LYS A 1 117 ? 14.93 0.049 9.094 1 94.5 117 LYS A N 1
ATOM 918 C CA . LYS A 1 117 ? 13.742 -0.731 8.789 1 94.5 117 LYS A CA 1
ATOM 919 C C . LYS A 1 117 ? 14.07 -1.917 7.887 1 94.5 117 LYS A C 1
ATOM 921 O O . LYS A 1 117 ? 13.492 -2.996 8.031 1 94.5 117 LYS A O 1
ATOM 926 N N . GLY A 1 118 ? 15.039 -1.658 6.969 1 94.94 118 GLY A N 1
ATOM 927 C CA . GLY A 1 118 ? 15.523 -2.76 6.152 1 94.94 118 GLY A CA 1
ATOM 928 C C . GLY A 1 118 ? 16.172 -3.861 6.965 1 94.94 118 GLY A C 1
ATOM 929 O O . GLY A 1 118 ? 15.953 -5.047 6.711 1 94.94 118 GLY A O 1
ATOM 930 N N . VAL A 1 119 ? 16.953 -3.479 7.93 1 95 119 VAL A N 1
ATOM 931 C CA . VAL A 1 119 ? 17.625 -4.441 8.797 1 95 119 VAL A CA 1
ATOM 932 C C . VAL A 1 119 ? 16.594 -5.211 9.609 1 95 119 VAL A C 1
ATOM 934 O O . VAL A 1 119 ? 16.734 -6.418 9.828 1 95 119 VAL A O 1
ATOM 937 N N . ALA A 1 120 ? 15.602 -4.504 10.062 1 95.38 120 ALA A N 1
ATOM 938 C CA . ALA A 1 120 ? 14.547 -5.168 10.812 1 95.38 120 ALA A CA 1
ATOM 939 C C . ALA A 1 120 ? 13.875 -6.254 9.977 1 95.38 120 ALA A C 1
ATOM 941 O O . ALA A 1 120 ? 13.672 -7.375 10.453 1 95.38 120 ALA A O 1
ATOM 942 N N . VAL A 1 121 ? 13.555 -5.934 8.797 1 95.12 121 VAL A N 1
ATOM 943 C CA . VAL A 1 121 ? 12.906 -6.887 7.906 1 95.12 121 VAL A CA 1
ATOM 944 C C . VAL A 1 121 ? 13.859 -8.031 7.582 1 95.12 121 VAL A C 1
ATOM 946 O O . VAL A 1 121 ? 13.469 -9.195 7.594 1 95.12 121 VAL A O 1
ATOM 949 N N . ALA A 1 122 ? 15.141 -7.699 7.285 1 94.5 122 ALA A N 1
ATOM 950 C CA . ALA A 1 122 ? 16.141 -8.719 7.004 1 94.5 122 ALA A CA 1
ATOM 951 C C . ALA A 1 122 ? 16.281 -9.688 8.172 1 94.5 122 ALA A C 1
ATOM 953 O O . ALA A 1 122 ? 16.359 -10.906 7.973 1 94.5 122 ALA A O 1
ATOM 954 N N . THR A 1 123 ? 16.312 -9.156 9.359 1 94.44 123 THR A N 1
ATOM 955 C CA . THR A 1 123 ? 16.453 -9.977 10.555 1 94.44 123 THR A CA 1
ATOM 956 C C . THR A 1 123 ? 15.281 -10.945 10.695 1 94.44 123 THR A C 1
ATOM 958 O O . THR A 1 123 ? 15.484 -12.133 10.969 1 94.44 123 THR A O 1
ATOM 961 N N . VAL A 1 124 ? 14.148 -10.453 10.461 1 93.19 124 VAL A N 1
ATOM 962 C CA . VAL A 1 124 ? 12.961 -11.297 10.594 1 93.19 124 VAL A CA 1
ATOM 963 C C . VAL A 1 124 ? 12.984 -12.383 9.523 1 93.19 124 VAL A C 1
ATOM 965 O O . VAL A 1 124 ? 12.695 -13.547 9.805 1 93.19 124 VAL A O 1
ATOM 968 N N . ILE A 1 125 ? 13.297 -12.016 8.289 1 90.12 125 ILE A N 1
ATOM 969 C CA . ILE A 1 125 ? 13.352 -12.977 7.199 1 90.12 125 ILE A CA 1
ATOM 970 C C . ILE A 1 125 ? 14.43 -14.023 7.492 1 90.12 125 ILE A C 1
ATOM 972 O O . ILE A 1 125 ? 14.203 -15.227 7.293 1 90.12 125 ILE A O 1
ATOM 976 N N . PHE A 1 126 ? 15.57 -13.625 8.039 1 90.69 126 PHE A N 1
ATOM 977 C CA . PHE A 1 126 ? 16.656 -14.523 8.367 1 90.69 126 PHE A CA 1
ATOM 978 C C . PHE A 1 126 ? 16.25 -15.5 9.461 1 90.69 126 PHE A C 1
ATOM 980 O O . PHE A 1 126 ? 16.547 -16.703 9.383 1 90.69 126 PHE A O 1
ATOM 987 N N . LEU A 1 127 ? 15.617 -15.008 10.406 1 90.19 127 LEU A N 1
ATOM 988 C CA . LEU A 1 127 ? 15.211 -15.828 11.547 1 90.19 127 LEU A CA 1
ATOM 989 C C . LEU A 1 127 ? 14.164 -16.844 11.141 1 90.19 127 LEU A C 1
ATOM 991 O O . LEU A 1 127 ? 14.164 -17.984 11.633 1 90.19 127 LEU A O 1
ATOM 995 N N . LEU A 1 128 ? 13.391 -16.516 10.227 1 84.31 128 LEU A N 1
ATOM 996 C CA . LEU A 1 128 ? 12.266 -17.375 9.867 1 84.31 128 LEU A CA 1
ATOM 997 C C . LEU A 1 128 ? 12.672 -18.375 8.789 1 84.31 128 LEU A C 1
ATOM 999 O O . LEU A 1 128 ? 12.141 -19.484 8.734 1 84.31 128 LEU A O 1
ATOM 1003 N N . THR A 1 129 ? 13.547 -18.047 7.918 1 81.5 129 THR A N 1
ATOM 1004 C CA . THR A 1 129 ? 13.781 -18.875 6.738 1 81.5 129 THR A CA 1
ATOM 1005 C C . THR A 1 129 ? 15.188 -19.469 6.758 1 81.5 129 THR A C 1
ATOM 1007 O O . THR A 1 129 ? 15.477 -20.422 6.039 1 81.5 129 THR A O 1
ATOM 1010 N N . GLY A 1 130 ? 16.047 -18.781 7.438 1 83.31 130 GLY A N 1
ATOM 1011 C CA . GLY A 1 130 ? 17.422 -19.266 7.488 1 83.31 130 GLY A CA 1
ATOM 1012 C C . GLY A 1 130 ? 18.266 -18.781 6.324 1 83.31 130 GLY A C 1
ATOM 1013 O O . GLY A 1 130 ? 19.406 -19.219 6.152 1 83.31 130 GLY A O 1
ATOM 1014 N N . VAL A 1 131 ? 17.656 -17.922 5.562 1 84.75 131 VAL A N 1
ATOM 1015 C CA . VAL A 1 131 ? 18.422 -17.359 4.445 1 84.75 131 VAL A CA 1
ATOM 1016 C C . VAL A 1 131 ? 19.609 -16.562 4.973 1 84.75 131 VAL A C 1
ATOM 1018 O O . VAL A 1 131 ? 19.469 -15.805 5.934 1 84.75 131 VAL A O 1
ATOM 1021 N N . ARG A 1 132 ? 20.781 -16.859 4.402 1 88.06 132 ARG A N 1
ATOM 1022 C CA . ARG A 1 132 ? 21.969 -16.125 4.801 1 88.06 132 ARG A CA 1
ATOM 1023 C C . ARG A 1 132 ? 22.688 -15.547 3.588 1 88.06 132 ARG A C 1
ATOM 1025 O O . ARG A 1 132 ? 22.75 -16.188 2.533 1 88.06 132 ARG A O 1
ATOM 1032 N N . PHE A 1 133 ? 23.031 -14.336 3.762 1 90.94 133 PHE A N 1
ATOM 1033 C CA . PHE A 1 133 ? 23.781 -13.672 2.701 1 90.94 133 PHE A CA 1
ATOM 1034 C C . PHE A 1 133 ? 25.25 -13.523 3.08 1 90.94 133 PHE A C 1
ATOM 1036 O O . PHE A 1 133 ? 25.578 -13.422 4.262 1 90.94 133 PHE A O 1
ATOM 1043 N N . ASP A 1 134 ? 26.125 -13.633 2.102 1 92.94 134 ASP A N 1
ATOM 1044 C CA . ASP A 1 134 ? 27.562 -13.43 2.311 1 92.94 134 ASP A CA 1
ATOM 1045 C C . ASP A 1 134 ? 27.859 -11.984 2.699 1 92.94 134 ASP A C 1
ATOM 1047 O O . ASP A 1 134 ? 27.531 -11.055 1.958 1 92.94 134 ASP A O 1
ATOM 1051 N N . PRO A 1 135 ? 28.5 -11.789 3.824 1 92.69 135 PRO A N 1
ATOM 1052 C CA . PRO A 1 135 ? 28.812 -10.43 4.277 1 92.69 135 PRO A CA 1
ATOM 1053 C C . PRO A 1 135 ? 29.672 -9.664 3.279 1 92.69 135 PRO A C 1
ATOM 1055 O O . PRO A 1 135 ? 29.641 -8.43 3.254 1 92.69 135 PRO A O 1
ATOM 1058 N N . ALA A 1 136 ? 30.359 -10.398 2.455 1 93.44 136 ALA A N 1
ATOM 1059 C CA . ALA A 1 136 ? 31.219 -9.758 1.461 1 93.44 136 ALA A CA 1
ATOM 1060 C C . ALA A 1 136 ? 30.375 -9.031 0.411 1 93.44 136 ALA A C 1
ATOM 1062 O O . ALA A 1 136 ? 30.859 -8.109 -0.25 1 93.44 136 ALA A O 1
ATOM 1063 N N . HIS A 1 137 ? 29.156 -9.445 0.319 1 95.56 137 HIS A N 1
ATOM 1064 C CA . HIS A 1 137 ? 28.297 -8.891 -0.716 1 95.56 137 HIS A CA 1
ATOM 1065 C C . HIS A 1 137 ? 27.547 -7.664 -0.207 1 95.56 137 HIS A C 1
ATOM 1067 O O . HIS A 1 137 ? 26.891 -6.957 -0.986 1 95.56 137 HIS A O 1
ATOM 1073 N N . LEU A 1 138 ? 27.719 -7.336 1.104 1 94.81 138 LEU A N 1
ATOM 1074 C CA . LEU A 1 138 ? 26.891 -6.309 1.748 1 94.81 138 LEU A CA 1
ATOM 1075 C C . LEU A 1 138 ? 27.297 -4.918 1.261 1 94.81 138 LEU A C 1
ATOM 1077 O O . LEU A 1 138 ? 26.438 -4.047 1.106 1 94.81 138 LEU A O 1
ATOM 1081 N N . ALA A 1 139 ? 28.562 -4.777 0.968 1 95.25 139 ALA A N 1
ATOM 1082 C CA . ALA A 1 139 ? 29.016 -3.467 0.521 1 95.25 139 ALA A CA 1
ATOM 1083 C C . ALA A 1 139 ? 28.375 -3.08 -0.807 1 95.25 139 ALA A C 1
ATOM 1085 O O . ALA A 1 139 ? 27.922 -1.949 -0.974 1 95.25 139 ALA A O 1
ATOM 1086 N N . GLY A 1 140 ? 28.391 -4.039 -1.737 1 95.56 140 GLY A N 1
ATOM 1087 C CA . GLY A 1 140 ? 27.734 -3.791 -3.012 1 95.56 140 GLY A CA 1
ATOM 1088 C C . GLY A 1 140 ? 26.25 -3.547 -2.881 1 95.56 140 GLY A C 1
ATOM 1089 O O . GLY A 1 140 ? 25.703 -2.652 -3.531 1 95.56 140 GLY A O 1
ATOM 1090 N N . TYR A 1 141 ? 25.656 -4.316 -2.031 1 96.56 141 TYR A N 1
ATOM 1091 C CA . TYR A 1 141 ? 24.234 -4.168 -1.777 1 96.56 141 TYR A CA 1
ATOM 1092 C C . TYR A 1 141 ? 23.906 -2.789 -1.21 1 96.56 141 TYR A C 1
ATOM 1094 O O . TYR A 1 141 ? 23 -2.113 -1.678 1 96.56 141 TYR A O 1
ATOM 1102 N N . LEU A 1 142 ? 24.734 -2.316 -0.257 1 96.06 142 LEU A N 1
ATOM 1103 C CA . LEU A 1 142 ? 24.5 -1.05 0.428 1 96.06 142 LEU A CA 1
ATOM 1104 C C . LEU A 1 142 ? 24.688 0.127 -0.523 1 96.06 142 LEU A C 1
ATOM 1106 O O . LEU A 1 142 ? 24 1.145 -0.403 1 96.06 142 LEU A O 1
ATOM 1110 N N . ALA A 1 143 ? 25.578 -0.055 -1.457 1 96.69 143 ALA A N 1
ATOM 1111 C CA . ALA A 1 143 ? 25.766 1.007 -2.441 1 96.69 143 ALA A CA 1
ATOM 1112 C C . ALA A 1 143 ? 24.484 1.287 -3.209 1 96.69 143 ALA A C 1
ATOM 1114 O O . ALA A 1 143 ? 24.125 2.445 -3.447 1 96.69 143 ALA A O 1
ATOM 1115 N N . PHE A 1 144 ? 23.766 0.249 -3.561 1 97.62 144 PHE A N 1
ATOM 1116 C CA . PHE A 1 144 ? 22.484 0.401 -4.266 1 97.62 144 PHE A CA 1
ATOM 1117 C C . PHE A 1 144 ? 21.422 0.996 -3.35 1 97.62 144 PHE A C 1
ATOM 1119 O O . PHE A 1 144 ? 20.641 1.85 -3.771 1 97.62 144 PHE A O 1
ATOM 1126 N N . ILE A 1 145 ? 21.469 0.615 -2.078 1 96.88 145 ILE A N 1
ATOM 1127 C CA . ILE A 1 145 ? 20.453 1.067 -1.134 1 96.88 145 ILE A CA 1
ATOM 1128 C C . ILE A 1 145 ? 20.625 2.559 -0.858 1 96.88 145 ILE A C 1
ATOM 1130 O O . ILE A 1 145 ? 19.641 3.297 -0.744 1 96.88 145 ILE A O 1
ATOM 1134 N N . VAL A 1 146 ? 21.859 2.969 -0.773 1 96.75 146 VAL A N 1
ATOM 1135 C CA . VAL A 1 146 ? 22.156 4.375 -0.516 1 96.75 146 VAL A CA 1
ATOM 1136 C C . VAL A 1 146 ? 21.609 5.23 -1.658 1 96.75 146 VAL A C 1
ATOM 1138 O O . VAL A 1 146 ? 20.891 6.211 -1.425 1 96.75 146 VAL A O 1
ATOM 1141 N N . LEU A 1 147 ? 21.891 4.797 -2.852 1 97.56 147 LEU A N 1
ATOM 1142 C CA . LEU A 1 147 ? 21.438 5.551 -4.016 1 97.56 147 LEU A CA 1
ATOM 1143 C C . LEU A 1 147 ? 19.922 5.477 -4.152 1 97.56 147 LEU A C 1
ATOM 1145 O O . LEU A 1 147 ? 19.266 6.469 -4.496 1 97.56 147 LEU A O 1
ATOM 1149 N N . GLY A 1 148 ? 19.375 4.281 -3.912 1 97.5 148 GLY A N 1
ATOM 1150 C CA . GLY A 1 148 ? 17.922 4.141 -3.941 1 97.5 148 GLY A CA 1
ATOM 1151 C C . GLY A 1 148 ? 17.219 5.008 -2.918 1 97.5 148 GLY A C 1
ATOM 1152 O O . GLY A 1 148 ? 16.203 5.629 -3.221 1 97.5 148 GLY A O 1
ATOM 1153 N N . SER A 1 149 ? 17.797 5.039 -1.751 1 96.75 149 SER A N 1
ATOM 1154 C CA . SER A 1 149 ? 17.219 5.859 -0.691 1 96.75 149 SER A CA 1
ATOM 1155 C C . SER A 1 149 ? 17.266 7.344 -1.054 1 96.75 149 SER A C 1
ATOM 1157 O O . SER A 1 149 ? 16.375 8.102 -0.688 1 96.75 149 SER A O 1
ATOM 1159 N N . MET A 1 150 ? 18.312 7.699 -1.705 1 97.19 150 MET A N 1
ATOM 1160 C CA . MET A 1 150 ? 18.422 9.086 -2.148 1 97.19 150 MET A CA 1
ATOM 1161 C C . MET A 1 150 ? 17.297 9.43 -3.121 1 97.19 150 MET A C 1
ATOM 1163 O O . MET A 1 150 ? 16.656 10.469 -2.99 1 97.19 150 MET A O 1
ATOM 1167 N N . VAL A 1 151 ? 17.047 8.562 -4.059 1 97.69 151 VAL A N 1
ATOM 1168 C CA . VAL A 1 151 ? 16.016 8.781 -5.066 1 97.69 151 VAL A CA 1
ATOM 1169 C C . VAL A 1 151 ? 14.648 8.891 -4.387 1 97.69 151 VAL A C 1
ATOM 1171 O O . VAL A 1 151 ? 13.906 9.852 -4.625 1 97.69 151 VAL A O 1
ATOM 1174 N N . PHE A 1 152 ? 14.391 8.008 -3.518 1 97.56 152 PHE A N 1
ATOM 1175 C CA . PHE A 1 152 ? 13.07 7.938 -2.912 1 97.56 152 PHE A CA 1
ATOM 1176 C C . PHE A 1 152 ? 12.906 9.016 -1.844 1 97.56 152 PHE A C 1
ATOM 1178 O O . PHE A 1 152 ? 11.797 9.516 -1.627 1 97.56 152 PHE A O 1
ATOM 1185 N N . SER A 1 153 ? 13.977 9.367 -1.186 1 97.31 153 SER A N 1
ATOM 1186 C CA . SER A 1 153 ? 13.922 10.492 -0.254 1 97.31 153 SER A CA 1
ATOM 1187 C C . SER A 1 153 ? 13.617 11.797 -0.98 1 97.31 153 SER A C 1
ATOM 1189 O O . SER A 1 153 ? 12.844 12.625 -0.485 1 97.31 153 SER A O 1
ATOM 1191 N N . CYS A 1 154 ? 14.258 11.961 -2.072 1 97.5 154 CYS A N 1
ATOM 1192 C CA . CYS A 1 154 ? 14 13.148 -2.869 1 97.5 154 CYS A CA 1
ATOM 1193 C C . CYS A 1 154 ? 12.547 13.195 -3.328 1 97.5 154 CYS A C 1
ATOM 1195 O O . CYS A 1 154 ? 11.891 14.234 -3.23 1 97.5 154 CYS A O 1
ATOM 1197 N N . ALA A 1 155 ? 12.055 12.07 -3.785 1 96.69 155 ALA A N 1
ATOM 1198 C CA . ALA A 1 155 ? 10.656 11.992 -4.199 1 96.69 155 ALA A CA 1
ATOM 1199 C C . ALA A 1 155 ? 9.719 12.312 -3.037 1 96.69 155 ALA A 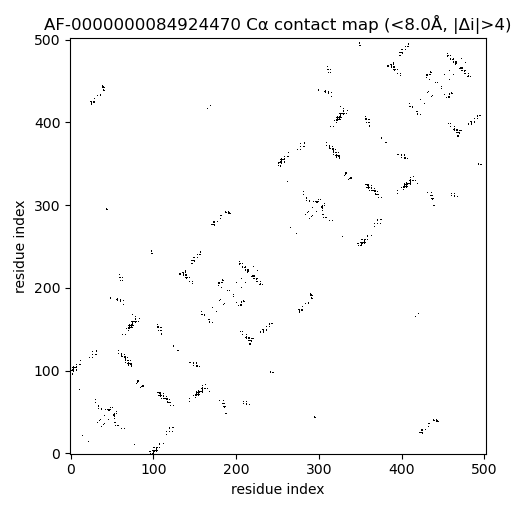C 1
ATOM 1201 O O . ALA A 1 155 ? 8.727 13.031 -3.203 1 96.69 155 ALA A O 1
ATOM 1202 N N . GLY A 1 156 ? 10.055 11.734 -1.918 1 96.38 156 GLY A N 1
ATOM 1203 C CA . GLY A 1 156 ? 9.266 12.008 -0.727 1 96.38 156 GLY A CA 1
ATOM 1204 C C . GLY A 1 156 ? 9.289 13.469 -0.319 1 96.38 156 GLY A C 1
ATOM 1205 O O . GLY A 1 156 ? 8.266 14.031 0.062 1 96.38 156 GLY A O 1
ATOM 1206 N N . THR A 1 157 ? 10.445 14.039 -0.394 1 95.06 157 THR A N 1
ATOM 1207 C CA . THR A 1 157 ? 10.594 15.445 -0.038 1 95.06 157 THR A CA 1
ATOM 1208 C C . THR A 1 157 ? 9.75 16.328 -0.96 1 95.06 157 THR A C 1
ATOM 1210 O O . THR A 1 157 ? 9.086 17.25 -0.5 1 95.06 157 THR A O 1
ATOM 1213 N N . VAL A 1 158 ? 9.766 16 -2.211 1 95.44 158 VAL A N 1
ATOM 1214 C CA . VAL A 1 158 ? 8.969 16.75 -3.178 1 95.44 158 VAL A CA 1
ATOM 1215 C C . VAL A 1 158 ? 7.48 16.594 -2.859 1 95.44 158 VAL A C 1
ATOM 1217 O O . VAL A 1 158 ? 6.734 17.578 -2.848 1 95.44 158 VAL A O 1
ATOM 1220 N N . CYS A 1 159 ? 7.066 15.414 -2.549 1 94.69 159 CYS A N 1
ATOM 1221 C CA . CYS A 1 159 ? 5.672 15.141 -2.211 1 94.69 159 CYS A CA 1
ATOM 1222 C C . CYS A 1 159 ? 5.258 15.914 -0.964 1 94.69 159 CYS A C 1
ATOM 1224 O O . CYS A 1 159 ? 4.207 16.562 -0.952 1 94.69 159 CYS A O 1
ATOM 1226 N N . GLY A 1 160 ? 6.102 15.805 0.002 1 92.38 160 GLY A N 1
ATOM 1227 C CA . GLY A 1 160 ? 5.805 16.5 1.245 1 92.38 160 GLY A CA 1
ATOM 1228 C C . GLY A 1 160 ? 5.766 18 1.092 1 92.38 160 GLY A C 1
ATOM 1229 O O . GLY A 1 160 ? 5.074 18.703 1.846 1 92.38 160 GLY A O 1
ATOM 1230 N N . THR A 1 161 ? 6.484 18.5 0.096 1 89.94 161 THR A N 1
ATOM 1231 C CA . THR A 1 161 ? 6.574 19.938 -0.115 1 89.94 161 THR A CA 1
ATOM 1232 C C . THR A 1 161 ? 5.402 20.438 -0.956 1 89.94 161 THR A C 1
ATOM 1234 O O . THR A 1 161 ? 4.887 21.531 -0.723 1 89.94 161 THR A O 1
ATOM 1237 N N . LEU A 1 162 ? 4.938 19.609 -1.848 1 92.06 162 LEU A N 1
ATOM 1238 C CA . LEU A 1 162 ? 3.992 20.094 -2.842 1 92.06 162 LEU A CA 1
ATOM 1239 C C . LEU A 1 162 ? 2.561 19.75 -2.455 1 92.06 162 LEU A C 1
ATOM 1241 O O . LEU A 1 162 ? 1.616 20.422 -2.859 1 92.06 162 LEU A O 1
ATOM 1245 N N . LEU A 1 163 ? 2.406 18.688 -1.735 1 91.38 163 LEU A N 1
ATOM 1246 C CA . LEU A 1 163 ? 1.053 18.203 -1.504 1 91.38 163 LEU A CA 1
ATOM 1247 C C . LEU A 1 163 ? 0.483 18.766 -0.205 1 91.38 163 LEU A C 1
ATOM 1249 O O . LEU A 1 163 ? 1.156 18.75 0.828 1 91.38 163 LEU A O 1
ATOM 1253 N N . ASP A 1 164 ? -0.724 19.125 -0.267 1 88.75 164 ASP A N 1
ATOM 1254 C CA . ASP A 1 164 ? -1.355 19.766 0.886 1 88.75 164 ASP A CA 1
ATOM 1255 C C . ASP A 1 164 ? -2.145 18.75 1.708 1 88.75 164 ASP A C 1
ATOM 1257 O O . ASP A 1 164 ? -2.129 18.797 2.939 1 88.75 164 ASP A O 1
ATOM 1261 N N . LYS A 1 165 ? -2.818 17.891 1.032 1 89.31 165 LYS A N 1
ATOM 1262 C CA . LYS A 1 165 ? -3.635 16.906 1.735 1 89.31 165 LYS A CA 1
ATOM 1263 C C . LYS A 1 165 ? -2.83 15.648 2.049 1 89.31 165 LYS A C 1
ATOM 1265 O O . LYS A 1 165 ? -2.18 15.086 1.166 1 89.31 165 LYS A O 1
ATOM 1270 N N . PRO A 1 166 ? -2.861 15.266 3.244 1 89.88 166 PRO A N 1
ATOM 1271 C CA . PRO A 1 166 ? -2.08 14.078 3.613 1 89.88 166 PRO A CA 1
ATOM 1272 C C . PRO A 1 166 ? -2.518 12.828 2.859 1 89.88 166 PRO A C 1
ATOM 1274 O O . PRO A 1 166 ? -1.687 11.977 2.539 1 89.88 166 PRO A O 1
ATOM 1277 N N . GLU A 1 167 ? -3.771 12.742 2.516 1 87.69 167 GLU A N 1
ATOM 1278 C CA . GLU A 1 167 ? -4.266 11.57 1.794 1 87.69 167 GLU A CA 1
ATOM 1279 C C . GLU A 1 167 ? -3.627 11.469 0.411 1 87.69 167 GLU A C 1
ATOM 1281 O O . GLU A 1 167 ? -3.535 10.375 -0.155 1 87.69 167 GLU A O 1
ATOM 1286 N N . THR A 1 168 ? -3.213 12.602 -0.151 1 89.06 168 THR A N 1
ATOM 1287 C CA . THR A 1 168 ? -2.641 12.625 -1.492 1 89.06 168 THR A CA 1
ATOM 1288 C C . THR A 1 168 ? -1.255 11.984 -1.499 1 89.06 168 THR A C 1
ATOM 1290 O O . THR A 1 168 ? -0.811 11.461 -2.523 1 89.06 168 THR A O 1
ATOM 1293 N N . ILE A 1 169 ? -0.587 12 -0.343 1 90.88 169 ILE A N 1
ATOM 1294 C CA . ILE A 1 169 ? 0.703 11.328 -0.238 1 90.88 169 ILE A CA 1
ATOM 1295 C C . ILE A 1 169 ? 0.526 9.836 -0.485 1 90.88 169 ILE A C 1
ATOM 1297 O O . ILE A 1 169 ? 1.294 9.227 -1.235 1 90.88 169 ILE A O 1
ATOM 1301 N N . GLY A 1 170 ? -0.512 9.305 0.112 1 87.62 170 GLY A N 1
ATOM 1302 C CA . GLY A 1 170 ? -0.82 7.906 -0.11 1 87.62 170 GLY A CA 1
ATOM 1303 C C . GLY A 1 170 ? -1.17 7.59 -1.553 1 87.62 170 GLY A C 1
ATOM 1304 O O . GLY A 1 170 ? -0.81 6.531 -2.068 1 87.62 170 GLY A O 1
ATOM 1305 N N . LYS A 1 171 ? -1.828 8.508 -2.197 1 86.88 171 LYS A N 1
ATOM 1306 C CA . LYS A 1 171 ? -2.203 8.32 -3.596 1 86.88 171 LYS A CA 1
ATOM 1307 C C . LYS A 1 171 ? -0.97 8.289 -4.496 1 86.88 171 LYS A C 1
ATOM 1309 O O . LYS A 1 171 ? -0.893 7.484 -5.426 1 86.88 171 LYS A O 1
ATOM 1314 N N . VAL A 1 172 ? -0.06 9.203 -4.191 1 90.94 172 VAL A N 1
ATOM 1315 C CA . VAL A 1 172 ? 1.179 9.227 -4.965 1 90.94 172 VAL A CA 1
ATOM 1316 C C . VAL A 1 172 ? 1.93 7.906 -4.777 1 90.94 172 VAL A C 1
ATOM 1318 O O . VAL A 1 172 ? 2.475 7.355 -5.734 1 90.94 172 VAL A O 1
ATOM 1321 N N . GLN A 1 173 ? 1.957 7.449 -3.582 1 88.38 173 GLN A N 1
ATOM 1322 C CA . GLN A 1 173 ? 2.602 6.168 -3.309 1 88.38 173 GLN A CA 1
ATOM 1323 C C . GLN A 1 173 ? 1.95 5.043 -4.109 1 88.38 173 GLN A C 1
ATOM 1325 O O . GLN A 1 173 ? 2.643 4.238 -4.734 1 88.38 173 GLN A O 1
ATOM 1330 N N . ALA A 1 174 ? 0.684 5.039 -4.184 1 83.75 174 ALA A N 1
ATOM 1331 C CA . ALA A 1 174 ? -0.064 3.969 -4.836 1 83.75 174 ALA A CA 1
ATOM 1332 C C . ALA A 1 174 ? 0.08 4.047 -6.355 1 83.75 174 ALA A C 1
ATOM 1334 O O . ALA A 1 174 ? 0.13 3.018 -7.035 1 83.75 174 ALA A O 1
ATOM 1335 N N . VAL A 1 175 ? 0.186 5.254 -6.898 1 88.69 175 VAL A N 1
ATOM 1336 C CA . VAL A 1 175 ? 0.127 5.457 -8.344 1 88.69 175 VAL A CA 1
ATOM 1337 C C . VAL A 1 175 ? 1.534 5.398 -8.93 1 88.69 175 VAL A C 1
ATOM 1339 O O . VAL A 1 175 ? 1.725 4.926 -10.055 1 88.69 175 VAL A O 1
ATOM 1342 N N . VAL A 1 176 ? 2.471 5.859 -8.117 1 89.88 176 VAL A N 1
ATOM 1343 C CA . VAL A 1 176 ? 3.799 6.02 -8.703 1 89.88 176 VAL A CA 1
ATOM 1344 C C . VAL A 1 176 ? 4.766 5.02 -8.07 1 89.88 176 VAL A C 1
ATOM 1346 O O . VAL A 1 176 ? 5.316 4.156 -8.758 1 89.88 176 VAL A O 1
ATOM 1349 N N . ILE A 1 177 ? 4.84 5.035 -6.766 1 89.12 177 ILE A N 1
ATOM 1350 C CA . ILE A 1 177 ? 5.895 4.316 -6.059 1 89.12 177 ILE A CA 1
ATOM 1351 C C . ILE A 1 177 ? 5.633 2.812 -6.141 1 89.12 177 ILE A C 1
ATOM 1353 O O . ILE A 1 177 ? 6.516 2.045 -6.535 1 89.12 177 ILE A O 1
ATOM 1357 N N . MET A 1 178 ? 4.426 2.445 -5.918 1 86.12 178 MET A N 1
ATOM 1358 C CA . MET A 1 178 ? 4.113 1.021 -5.84 1 86.12 178 MET A CA 1
ATOM 1359 C C . MET A 1 178 ? 4.277 0.354 -7.203 1 86.12 178 MET A C 1
ATOM 1361 O O . MET A 1 178 ? 4.949 -0.67 -7.32 1 86.12 178 MET A O 1
ATOM 1365 N N . PRO A 1 179 ? 3.758 0.912 -8.242 1 87.5 179 PRO A N 1
ATOM 1366 C CA . PRO A 1 179 ? 3.951 0.283 -9.555 1 87.5 179 PRO A CA 1
ATOM 1367 C C . PRO A 1 179 ? 5.422 0.191 -9.953 1 87.5 179 PRO A C 1
ATOM 1369 O O . PRO A 1 179 ? 5.855 -0.828 -10.5 1 87.5 179 PRO A O 1
ATOM 1372 N N . LEU A 1 180 ? 6.152 1.217 -9.664 1 88.38 180 LEU A N 1
ATOM 1373 C CA . LEU A 1 180 ? 7.57 1.216 -10.008 1 88.38 180 LEU A CA 1
ATOM 1374 C C . LEU A 1 180 ? 8.305 0.093 -9.281 1 88.38 180 LEU A C 1
ATOM 1376 O O . LEU A 1 180 ? 9.18 -0.554 -9.859 1 88.38 180 LEU A O 1
ATOM 1380 N N . ILE A 1 181 ? 7.879 -0.146 -8.086 1 87.94 181 ILE A N 1
ATOM 1381 C CA . ILE A 1 181 ? 8.531 -1.17 -7.281 1 87.94 181 ILE A CA 1
ATOM 1382 C C . ILE A 1 181 ? 8.109 -2.557 -7.762 1 87.94 181 ILE A C 1
ATOM 1384 O O . ILE A 1 181 ? 8.953 -3.426 -7.988 1 87.94 181 ILE A O 1
ATOM 1388 N N . PHE A 1 182 ? 6.871 -2.707 -8.023 1 85.94 182 PHE A N 1
ATOM 1389 C CA . PHE A 1 182 ? 6.352 -4.027 -8.352 1 85.94 182 PHE A CA 1
ATOM 1390 C C . PHE A 1 182 ? 6.77 -4.445 -9.758 1 85.94 182 PHE A C 1
ATOM 1392 O O . PHE A 1 182 ? 6.961 -5.633 -10.023 1 85.94 182 PHE A O 1
ATOM 1399 N N . LEU A 1 183 ? 7.008 -3.553 -10.602 1 86.38 183 LEU A N 1
ATOM 1400 C CA . LEU A 1 183 ? 7.398 -3.859 -11.969 1 86.38 183 LEU A CA 1
ATOM 1401 C C . LEU A 1 183 ? 8.906 -4.09 -12.062 1 86.38 183 LEU A C 1
ATOM 1403 O O . LEU A 1 183 ? 9.406 -4.527 -13.102 1 86.38 183 LEU A O 1
ATOM 1407 N N . SER A 1 184 ? 9.578 -3.854 -10.938 1 88.88 184 SER A N 1
ATOM 1408 C CA . SER A 1 184 ? 11.039 -3.861 -10.953 1 88.88 184 SER A CA 1
ATOM 1409 C C . SER A 1 184 ? 11.586 -5.234 -10.586 1 88.88 184 SER A C 1
ATOM 1411 O O . SER A 1 184 ? 12.773 -5.371 -10.266 1 88.88 184 SER A O 1
ATOM 1413 N N . GLY A 1 185 ? 10.75 -6.203 -10.578 1 84.81 185 GLY A N 1
ATOM 1414 C CA . GLY A 1 185 ? 11.242 -7.562 -10.422 1 84.81 185 GLY A CA 1
ATOM 1415 C C . GLY A 1 185 ? 11.422 -7.969 -8.969 1 84.81 185 GLY A C 1
ATOM 1416 O O . GLY A 1 185 ? 12.359 -8.703 -8.633 1 84.81 185 GLY A O 1
ATOM 1417 N N . VAL A 1 186 ? 10.641 -7.449 -8.086 1 87.62 186 VAL A N 1
ATOM 1418 C CA . VAL A 1 186 ? 10.719 -7.816 -6.672 1 87.62 186 VAL A CA 1
ATOM 1419 C C . VAL A 1 186 ? 10.25 -9.258 -6.488 1 87.62 186 VAL A C 1
ATOM 1421 O O . VAL A 1 186 ? 10.875 -10.031 -5.762 1 87.62 186 VAL A O 1
ATOM 1424 N N . PHE A 1 187 ? 9.234 -9.617 -7.258 1 85.75 187 PHE A N 1
ATOM 1425 C CA . PHE A 1 187 ? 8.609 -10.914 -7.027 1 85.75 187 PHE A CA 1
ATOM 1426 C C . PHE A 1 187 ? 8.977 -11.891 -8.141 1 85.75 187 PHE A C 1
ATOM 1428 O O . PHE A 1 187 ? 8.891 -13.109 -7.953 1 85.75 187 PHE A O 1
ATOM 1435 N N . PHE A 1 188 ? 9.375 -11.367 -9.258 1 83.62 188 PHE A N 1
ATOM 1436 C CA . PHE A 1 188 ? 9.758 -12.195 -10.398 1 83.62 188 PHE A CA 1
ATOM 1437 C C . PHE A 1 188 ? 10.891 -11.539 -11.18 1 83.62 188 PHE A C 1
ATOM 1439 O O . PHE A 1 188 ? 11.008 -10.312 -11.203 1 83.62 188 PHE A O 1
ATOM 1446 N N . PRO A 1 189 ? 11.57 -12.469 -11.805 1 85.69 189 PRO A N 1
ATOM 1447 C CA . PRO A 1 189 ? 12.672 -11.898 -12.578 1 85.69 189 PRO A CA 1
ATOM 1448 C C . PRO A 1 189 ? 12.195 -11.078 -13.773 1 85.69 189 PRO A C 1
ATOM 1450 O O . PRO A 1 189 ? 11.188 -11.422 -14.398 1 85.69 189 PRO A O 1
ATOM 1453 N N . VAL A 1 190 ? 12.961 -10.078 -14.078 1 85.81 190 VAL A N 1
ATOM 1454 C CA . VAL A 1 190 ? 12.625 -9.195 -15.188 1 85.81 190 VAL A CA 1
ATOM 1455 C C . VAL A 1 190 ? 12.617 -9.984 -16.5 1 85.81 190 VAL A C 1
ATOM 1457 O O . VAL A 1 190 ? 11.953 -9.602 -17.453 1 85.81 190 VAL A O 1
ATOM 1460 N N . SER A 1 191 ? 13.297 -11.078 -16.516 1 84.69 191 SER A N 1
ATOM 1461 C CA . SER A 1 191 ? 13.375 -11.938 -17.703 1 84.69 191 SER A CA 1
ATOM 1462 C C . SER A 1 191 ? 12.023 -12.586 -18 1 84.69 191 SER A C 1
ATOM 1464 O O . SER A 1 191 ? 11.82 -13.117 -19.094 1 84.69 191 SER A O 1
ATOM 1466 N N . SER A 1 192 ? 11.094 -12.562 -16.969 1 82.31 192 SER A N 1
ATOM 1467 C CA . SER A 1 192 ? 9.781 -13.18 -17.156 1 82.31 192 SER A CA 1
ATOM 1468 C C . SER A 1 192 ? 8.867 -12.297 -18 1 82.31 192 SER A C 1
ATOM 1470 O O . SER A 1 192 ? 7.84 -12.758 -18.5 1 82.31 192 SER A O 1
ATOM 1472 N N . TYR A 1 193 ? 9.273 -11.031 -18.25 1 83.25 193 TYR A N 1
ATOM 1473 C CA . TYR A 1 193 ? 8.469 -10.125 -19.062 1 83.25 193 TYR A CA 1
ATOM 1474 C C . TYR A 1 193 ? 8.727 -10.344 -20.547 1 83.25 193 TYR A C 1
ATOM 1476 O O . TYR A 1 193 ? 9.82 -10.75 -20.938 1 83.25 193 TYR A O 1
ATOM 1484 N N . PRO A 1 194 ? 7.598 -10.141 -21.281 1 83.69 194 PRO A N 1
ATOM 1485 C CA . PRO A 1 194 ? 7.836 -10.172 -22.719 1 83.69 194 PRO A CA 1
ATOM 1486 C C . PRO A 1 194 ? 8.883 -9.156 -23.172 1 83.69 194 PRO A C 1
ATOM 1488 O O . PRO A 1 194 ? 9.078 -8.133 -22.516 1 83.69 194 PRO A O 1
ATOM 1491 N N . GLU A 1 195 ? 9.492 -9.406 -24.219 1 83.19 195 GLU A N 1
ATOM 1492 C CA . GLU A 1 195 ? 10.633 -8.625 -24.703 1 83.19 195 GLU A CA 1
ATOM 1493 C C . GLU A 1 195 ? 10.273 -7.148 -24.812 1 83.19 195 GLU A C 1
ATOM 1495 O O . GLU A 1 195 ? 11.055 -6.281 -24.422 1 83.19 195 GLU A O 1
ATOM 1500 N N . ALA A 1 196 ? 9.117 -6.855 -25.375 1 82.69 196 ALA A N 1
ATOM 1501 C CA . ALA A 1 196 ? 8.703 -5.469 -25.578 1 82.69 196 ALA A CA 1
ATOM 1502 C C . ALA A 1 196 ? 8.578 -4.734 -24.25 1 82.69 196 ALA A C 1
ATOM 1504 O O . ALA A 1 196 ? 8.953 -3.566 -24.141 1 82.69 196 ALA A O 1
ATOM 1505 N N . MET A 1 197 ? 8.156 -5.441 -23.297 1 83.75 197 MET A N 1
ATOM 1506 C CA . MET A 1 197 ? 7.961 -4.824 -21.984 1 83.75 197 MET A CA 1
ATOM 1507 C C . MET A 1 197 ? 9.258 -4.82 -21.188 1 83.75 197 MET A C 1
ATOM 1509 O O . MET A 1 197 ? 9.477 -3.936 -20.344 1 83.75 197 MET A O 1
ATOM 1513 N N . ARG A 1 198 ? 10.055 -5.762 -21.469 1 86.62 198 ARG A N 1
ATOM 1514 C CA . ARG A 1 198 ? 11.312 -5.914 -20.75 1 86.62 198 ARG A CA 1
ATOM 1515 C C . ARG A 1 198 ? 12.227 -4.719 -20.984 1 86.62 198 ARG A C 1
ATOM 1517 O O . ARG A 1 198 ? 12.859 -4.223 -20.047 1 86.62 198 ARG A O 1
ATOM 1524 N N . SER A 1 199 ? 12.211 -4.281 -22.219 1 85.88 199 SER A N 1
ATOM 1525 C CA . SER A 1 199 ? 13.055 -3.141 -22.547 1 85.88 199 SER A CA 1
ATOM 1526 C C . SER A 1 199 ? 12.609 -1.888 -21.797 1 85.88 199 SER A C 1
ATOM 1528 O O . SER A 1 199 ? 13.445 -1.121 -21.312 1 85.88 199 SER A O 1
ATOM 1530 N N . ALA A 1 200 ? 11.375 -1.719 -21.703 1 85.62 200 ALA A N 1
ATOM 1531 C CA . ALA A 1 200 ? 10.828 -0.564 -21 1 85.62 200 ALA A CA 1
ATOM 1532 C C . ALA A 1 200 ? 11.086 -0.667 -19.5 1 85.62 200 ALA A C 1
ATOM 1534 O O . ALA A 1 200 ? 11.43 0.326 -18.859 1 85.62 200 ALA A O 1
ATOM 1535 N N . VAL A 1 201 ? 10.969 -1.83 -18.984 1 86.06 201 VAL A N 1
ATOM 1536 C CA . VAL A 1 201 ? 11.117 -2.072 -17.562 1 86.06 201 VAL A CA 1
ATOM 1537 C C . VAL A 1 201 ? 12.578 -1.863 -17.141 1 86.06 201 VAL A C 1
ATOM 1539 O O . VAL A 1 201 ? 12.852 -1.339 -16.062 1 86.06 201 VAL A O 1
ATOM 1542 N N . MET A 1 202 ? 13.469 -2.197 -18.031 1 85.88 202 MET A N 1
ATOM 1543 C CA . MET A 1 202 ? 14.891 -2.109 -17.719 1 85.88 202 MET A CA 1
ATOM 1544 C C . MET A 1 202 ? 15.359 -0.657 -17.703 1 85.88 202 MET A C 1
ATOM 1546 O O . MET A 1 202 ? 16.391 -0.343 -17.109 1 85.88 202 MET A O 1
ATOM 1550 N N . LEU A 1 203 ? 14.516 0.177 -18.219 1 83.81 203 LEU A N 1
ATOM 1551 C CA . LEU A 1 203 ? 14.867 1.594 -18.25 1 83.81 203 LEU A CA 1
ATOM 1552 C C . LEU A 1 203 ? 14.383 2.303 -16.984 1 83.81 203 LEU A C 1
ATOM 1554 O O . LEU A 1 203 ? 14.812 3.424 -16.703 1 83.81 203 LEU A O 1
ATOM 1558 N N . ILE A 1 204 ? 13.625 1.587 -16.25 1 87.62 204 ILE A N 1
ATOM 1559 C CA . ILE A 1 204 ? 13.102 2.172 -15.023 1 87.62 204 ILE A CA 1
ATOM 1560 C C . ILE A 1 204 ? 14.18 2.143 -13.938 1 87.62 204 ILE A C 1
ATOM 1562 O O . ILE A 1 204 ? 14.789 1.099 -13.688 1 87.62 204 ILE A O 1
ATOM 1566 N N . PRO A 1 205 ? 14.43 3.32 -13.32 1 91.25 205 PRO A N 1
ATOM 1567 C CA . PRO A 1 205 ? 15.477 3.4 -12.305 1 91.25 205 PRO A CA 1
ATOM 1568 C C . PRO A 1 205 ? 15.281 2.4 -11.164 1 91.25 205 PRO A C 1
ATOM 1570 O O . PRO A 1 205 ? 16.25 1.902 -10.602 1 91.25 205 PRO A O 1
ATOM 1573 N N . THR A 1 206 ? 14.086 2.096 -10.906 1 94.56 206 THR A N 1
ATOM 1574 C CA . THR A 1 206 ? 13.828 1.146 -9.828 1 94.56 206 THR A CA 1
ATOM 1575 C C . THR A 1 206 ? 14.289 -0.255 -10.219 1 94.56 206 THR A C 1
ATOM 1577 O O . THR A 1 206 ? 14.672 -1.051 -9.359 1 94.56 206 THR A O 1
ATOM 1580 N N . THR A 1 207 ? 14.195 -0.512 -11.516 1 94.94 207 THR A N 1
ATOM 1581 C CA . THR A 1 207 ? 14.703 -1.804 -11.969 1 94.94 207 THR A CA 1
ATOM 1582 C C . THR A 1 207 ? 16.203 -1.904 -11.734 1 94.94 207 THR A C 1
ATOM 1584 O O . THR A 1 207 ? 16.703 -2.953 -11.32 1 94.94 207 THR A O 1
ATOM 1587 N N . ALA A 1 208 ? 16.922 -0.825 -12.023 1 95.62 208 ALA A N 1
ATOM 1588 C CA . ALA A 1 208 ? 18.359 -0.792 -11.742 1 95.62 208 ALA A CA 1
ATOM 1589 C C . ALA A 1 208 ? 18.625 -1.018 -10.25 1 95.62 208 ALA A C 1
ATOM 1591 O O . ALA A 1 208 ? 19.594 -1.688 -9.883 1 95.62 208 ALA A O 1
ATOM 1592 N N . LEU A 1 209 ? 17.781 -0.517 -9.43 1 97.25 209 LEU A N 1
ATOM 1593 C CA . LEU A 1 209 ? 17.922 -0.645 -7.98 1 97.25 209 LEU A CA 1
ATOM 1594 C C . LEU A 1 209 ? 17.672 -2.082 -7.539 1 97.25 209 LEU A C 1
ATOM 1596 O O . LEU A 1 209 ? 18.516 -2.686 -6.875 1 97.25 209 LEU A O 1
ATOM 1600 N N . PHE A 1 210 ? 16.609 -2.645 -7.949 1 96.44 210 PHE A N 1
ATOM 1601 C CA . PHE A 1 210 ? 16.203 -3.949 -7.441 1 96.44 210 PHE A CA 1
ATOM 1602 C C . PHE A 1 210 ? 17.016 -5.059 -8.086 1 96.44 210 PHE A C 1
ATOM 1604 O O . PHE A 1 210 ? 17.469 -5.984 -7.398 1 96.44 210 PHE A O 1
ATOM 1611 N N . GLU A 1 211 ? 17.234 -4.969 -9.375 1 94.5 211 GLU A N 1
ATOM 1612 C CA . GLU A 1 211 ? 18.062 -5.965 -10.031 1 94.5 211 GLU A CA 1
ATOM 1613 C C . GLU A 1 211 ? 19.516 -5.84 -9.594 1 94.5 211 GLU A C 1
ATOM 1615 O O . GLU A 1 211 ? 20.188 -6.844 -9.328 1 94.5 211 GLU A O 1
ATOM 1620 N N . GLY A 1 212 ? 19.969 -4.629 -9.562 1 95.62 212 GLY A N 1
ATOM 1621 C CA . GLY A 1 212 ? 21.344 -4.41 -9.148 1 95.62 212 GLY A CA 1
ATOM 1622 C C . GLY A 1 212 ? 21.625 -4.844 -7.723 1 95.62 212 GLY A C 1
ATOM 1623 O O . GLY A 1 212 ? 22.641 -5.496 -7.449 1 95.62 212 GLY A O 1
ATOM 1624 N N . SER A 1 213 ? 20.75 -4.492 -6.816 1 96.38 213 SER A N 1
ATOM 1625 C CA . SER A 1 213 ? 20.938 -4.852 -5.414 1 96.38 213 SER A CA 1
ATOM 1626 C C . SER A 1 213 ? 20.844 -6.359 -5.211 1 96.38 213 SER A C 1
ATOM 1628 O O . SER A 1 213 ? 21.578 -6.93 -4.398 1 96.38 213 SER A O 1
ATOM 1630 N N . ARG A 1 214 ? 19.953 -6.977 -5.918 1 95.56 214 ARG A N 1
ATOM 1631 C CA . ARG A 1 214 ? 19.828 -8.43 -5.805 1 95.56 214 ARG A CA 1
ATOM 1632 C C . ARG A 1 214 ? 21.078 -9.125 -6.297 1 95.56 214 ARG A C 1
ATOM 1634 O O . ARG A 1 214 ? 21.594 -10.039 -5.645 1 95.56 214 ARG A O 1
ATOM 1641 N N . ARG A 1 215 ? 21.562 -8.758 -7.488 1 94.5 215 ARG A N 1
ATOM 1642 C CA . ARG A 1 215 ? 22.781 -9.352 -8.031 1 94.5 215 ARG A CA 1
ATOM 1643 C C . ARG A 1 215 ? 23.969 -9.125 -7.102 1 94.5 215 ARG A C 1
ATOM 1645 O O . ARG A 1 215 ? 24.797 -10.016 -6.922 1 94.5 215 ARG A O 1
ATOM 1652 N N . ALA A 1 216 ? 24 -7.965 -6.555 1 96.19 216 ALA A N 1
ATOM 1653 C CA . ALA A 1 216 ? 25.094 -7.637 -5.633 1 96.19 216 ALA A CA 1
ATOM 1654 C C . ALA A 1 216 ? 25.031 -8.508 -4.383 1 96.19 216 ALA A C 1
ATOM 1656 O O . ALA A 1 216 ? 26.047 -9.016 -3.924 1 96.19 216 ALA A O 1
ATOM 1657 N N . LEU A 1 217 ? 23.828 -8.688 -3.877 1 95.06 217 LEU A N 1
ATOM 1658 C CA . LEU A 1 217 ? 23.672 -9.383 -2.602 1 95.06 217 LEU A CA 1
ATOM 1659 C C . LEU A 1 217 ? 23.766 -10.891 -2.793 1 95.06 217 LEU A C 1
ATOM 1661 O O . LEU A 1 217 ? 24.391 -11.586 -1.998 1 95.06 217 LEU A O 1
ATOM 1665 N N . LEU A 1 218 ? 23.156 -11.445 -3.838 1 93.25 218 LEU A N 1
ATOM 1666 C CA . LEU A 1 218 ? 23.078 -12.891 -4.016 1 93.25 218 LEU A CA 1
ATOM 1667 C C . LEU A 1 218 ? 24.328 -13.43 -4.699 1 93.25 218 LEU A C 1
ATOM 1669 O O . LEU A 1 218 ? 24.828 -14.484 -4.312 1 93.25 218 LEU A O 1
ATOM 1673 N N . ALA A 1 219 ? 24.766 -12.766 -5.699 1 92.06 219 ALA A N 1
ATOM 1674 C CA . ALA A 1 219 ? 25.844 -13.305 -6.52 1 92.06 219 ALA A CA 1
ATOM 1675 C C . ALA A 1 219 ? 27.156 -12.547 -6.293 1 92.06 219 ALA A C 1
ATOM 1677 O O . ALA A 1 219 ? 28.203 -12.93 -6.805 1 92.06 219 ALA A O 1
ATOM 1678 N N . GLY A 1 220 ? 27.109 -11.43 -5.59 1 92.69 220 GLY A N 1
ATOM 1679 C CA . GLY A 1 220 ? 28.281 -10.609 -5.418 1 92.69 220 GLY A CA 1
ATOM 1680 C C . GLY A 1 220 ? 28.688 -9.852 -6.676 1 92.69 220 GLY A C 1
ATOM 1681 O O . GLY A 1 220 ? 29.828 -9.438 -6.82 1 92.69 220 GLY A O 1
ATOM 1682 N N . ALA A 1 221 ? 27.75 -9.789 -7.555 1 92.75 221 ALA A N 1
ATOM 1683 C CA . ALA A 1 221 ? 28.016 -9.133 -8.828 1 92.75 221 ALA A CA 1
ATOM 1684 C C . ALA A 1 221 ? 27.656 -7.652 -8.773 1 92.75 221 ALA A C 1
ATOM 1686 O O . ALA A 1 221 ? 26.516 -7.293 -8.477 1 92.75 221 ALA A O 1
ATOM 1687 N N . PHE A 1 222 ? 28.625 -6.832 -9.016 1 93.81 222 PHE A N 1
ATOM 1688 C CA . PHE A 1 222 ? 28.406 -5.391 -9.047 1 93.81 222 PHE A CA 1
ATOM 1689 C C . PHE A 1 222 ? 28.281 -4.898 -10.484 1 93.81 222 PHE A C 1
ATOM 1691 O O . PHE A 1 222 ? 29.281 -4.758 -11.188 1 93.81 222 PHE A O 1
ATOM 1698 N N . ASP A 1 223 ? 27.141 -4.648 -10.867 1 92.88 223 ASP A N 1
ATOM 1699 C CA . ASP A 1 223 ? 26.875 -4.223 -12.242 1 92.88 223 ASP A CA 1
ATOM 1700 C C . ASP A 1 223 ? 27.062 -2.717 -12.398 1 92.88 223 ASP A C 1
ATOM 1702 O O . ASP A 1 223 ? 26.234 -1.93 -11.922 1 92.88 223 ASP A O 1
ATOM 1706 N N . GLY A 1 224 ? 28.047 -2.33 -13.164 1 93.69 224 GLY A N 1
ATOM 1707 C CA . GLY A 1 224 ? 28.359 -0.925 -13.367 1 93.69 224 GLY A CA 1
ATOM 1708 C C . GLY A 1 224 ? 27.266 -0.177 -14.117 1 93.69 224 GLY A C 1
ATOM 1709 O O . GLY A 1 224 ? 27.047 1.011 -13.875 1 93.69 224 GLY A O 1
ATOM 1710 N N . GLY A 1 225 ? 26.672 -0.841 -15.023 1 93.75 225 GLY A N 1
ATOM 1711 C CA . GLY A 1 225 ? 25.594 -0.221 -15.773 1 93.75 225 GLY A CA 1
ATOM 1712 C C . GLY A 1 225 ? 24.391 0.118 -14.922 1 93.75 225 GLY A C 1
ATOM 1713 O O . GLY A 1 225 ? 23.875 1.233 -14.984 1 93.75 225 GLY A O 1
ATOM 1714 N N . LEU A 1 226 ? 24.062 -0.774 -14.07 1 94.81 226 LEU A N 1
ATOM 1715 C CA . LEU A 1 226 ? 22.891 -0.575 -13.219 1 94.81 226 LEU A CA 1
ATOM 1716 C C . LEU A 1 226 ? 23.172 0.498 -12.164 1 94.81 226 LEU A C 1
ATOM 1718 O O . LEU A 1 226 ? 22.328 1.365 -11.93 1 94.81 226 LEU A O 1
ATOM 1722 N N . ILE A 1 227 ? 24.359 0.449 -11.625 1 95.56 227 ILE A N 1
ATOM 1723 C CA . ILE A 1 227 ? 24.688 1.437 -10.602 1 95.56 227 ILE A CA 1
ATOM 1724 C C . ILE A 1 227 ? 24.797 2.82 -11.234 1 95.56 227 ILE A C 1
ATOM 1726 O O . ILE A 1 227 ? 24.453 3.826 -10.609 1 95.56 227 ILE A O 1
ATOM 1730 N N . GLY A 1 228 ? 25.266 2.816 -12.469 1 95.5 228 GLY A N 1
ATOM 1731 C CA . GLY A 1 228 ? 25.344 4.078 -13.188 1 95.5 228 GLY A CA 1
ATOM 1732 C C . GLY A 1 228 ? 23.984 4.707 -13.445 1 95.5 228 GLY A C 1
ATOM 1733 O O . GLY A 1 228 ? 23.797 5.91 -13.227 1 95.5 228 GLY A O 1
ATOM 1734 N N . ILE A 1 229 ? 23.062 3.949 -13.859 1 95.19 229 ILE A N 1
ATOM 1735 C CA . ILE A 1 229 ? 21.703 4.422 -14.094 1 95.19 229 ILE A CA 1
ATOM 1736 C C . ILE A 1 229 ? 21.109 4.973 -12.797 1 95.19 229 ILE A C 1
ATOM 1738 O O . ILE A 1 229 ? 20.516 6.051 -12.789 1 95.19 229 ILE A O 1
ATOM 1742 N N . LEU A 1 230 ? 21.328 4.27 -11.75 1 96.5 230 LEU A N 1
ATOM 1743 C CA . LEU A 1 230 ? 20.781 4.664 -10.461 1 96.5 230 LEU A CA 1
ATOM 1744 C C . LEU A 1 230 ? 21.453 5.934 -9.945 1 96.5 230 LEU A C 1
ATOM 1746 O O . LEU A 1 230 ? 20.781 6.809 -9.383 1 96.5 230 LEU A O 1
ATOM 1750 N N . ALA A 1 231 ? 22.734 6.047 -10.188 1 97.12 231 ALA A N 1
ATOM 1751 C CA . ALA A 1 231 ? 23.469 7.23 -9.758 1 97.12 231 ALA A CA 1
ATOM 1752 C C . ALA A 1 231 ? 23 8.477 -10.508 1 97.12 231 ALA A C 1
ATOM 1754 O O . ALA A 1 231 ? 22.828 9.539 -9.914 1 97.12 231 ALA A O 1
ATOM 1755 N N . VAL A 1 232 ? 22.844 8.32 -11.75 1 97.25 232 VAL A N 1
ATOM 1756 C CA . VAL A 1 232 ? 22.359 9.438 -12.562 1 97.25 232 VAL A CA 1
ATOM 1757 C C . VAL A 1 232 ? 20.969 9.836 -12.117 1 97.25 232 VAL A C 1
ATOM 1759 O O . VAL A 1 232 ? 20.672 11.031 -11.992 1 97.25 232 VAL A O 1
ATOM 1762 N N . THR A 1 233 ? 20.141 8.836 -11.867 1 97.25 233 THR A N 1
ATOM 1763 C CA . THR A 1 233 ? 18.781 9.117 -11.414 1 97.25 233 THR A CA 1
ATOM 1764 C C . THR A 1 233 ? 18.812 9.836 -10.062 1 97.25 233 THR A C 1
ATOM 1766 O O . THR A 1 233 ? 18.016 10.75 -9.836 1 97.25 233 THR A O 1
ATOM 1769 N N . ALA A 1 234 ? 19.625 9.391 -9.211 1 97.5 234 ALA A N 1
ATOM 1770 C CA . ALA A 1 234 ? 19.75 10.016 -7.891 1 97.5 234 ALA A CA 1
ATOM 1771 C C . ALA A 1 234 ? 20.188 11.469 -8.008 1 97.5 234 ALA A C 1
ATOM 1773 O O . ALA A 1 234 ? 19.656 12.344 -7.316 1 97.5 234 ALA A O 1
ATOM 1774 N N . LEU A 1 235 ? 21.109 11.711 -8.883 1 97.31 235 LEU A N 1
ATOM 1775 C CA . LEU A 1 235 ? 21.594 13.07 -9.078 1 97.31 235 LEU A CA 1
ATOM 1776 C C . LEU A 1 235 ? 20.516 13.961 -9.672 1 97.31 235 LEU A C 1
ATOM 1778 O O . LEU A 1 235 ? 20.375 15.125 -9.281 1 97.31 235 LEU A O 1
ATOM 1782 N N . VAL A 1 236 ? 19.844 13.43 -10.602 1 97.5 236 VAL A N 1
ATOM 1783 C CA . VAL A 1 236 ? 18.75 14.188 -11.227 1 97.5 236 VAL A CA 1
ATOM 1784 C C . VAL A 1 236 ? 17.672 14.477 -10.195 1 97.5 236 VAL A C 1
ATOM 1786 O O . VAL A 1 236 ? 17.141 15.594 -10.148 1 97.5 236 VAL A O 1
ATOM 1789 N N . ALA A 1 237 ? 17.344 13.445 -9.391 1 97.06 237 ALA A N 1
ATOM 1790 C CA . ALA A 1 237 ? 16.344 13.633 -8.344 1 97.06 237 ALA A CA 1
ATOM 1791 C C . ALA A 1 237 ? 16.781 14.703 -7.344 1 97.06 237 ALA A C 1
ATOM 1793 O O . ALA A 1 237 ? 15.977 15.531 -6.918 1 97.06 237 ALA A O 1
ATOM 1794 N N . PHE A 1 238 ? 18.031 14.664 -7.02 1 96.88 238 PHE A N 1
ATOM 1795 C CA . PHE A 1 238 ? 18.578 15.656 -6.094 1 96.88 238 PHE A CA 1
ATOM 1796 C C . PHE A 1 238 ? 18.484 17.062 -6.676 1 96.88 238 PHE A C 1
ATOM 1798 O O . PHE A 1 238 ? 17.984 17.969 -6.023 1 96.88 238 PHE A O 1
ATOM 1805 N N . ALA A 1 239 ? 18.891 17.188 -7.887 1 96.94 239 ALA A N 1
ATOM 1806 C CA . ALA A 1 239 ? 18.875 18.5 -8.547 1 96.94 239 ALA A CA 1
ATOM 1807 C C . ALA A 1 239 ? 17.453 19.016 -8.703 1 96.94 239 ALA A C 1
ATOM 1809 O O . ALA A 1 239 ? 17.188 20.203 -8.484 1 96.94 239 ALA A O 1
ATOM 1810 N N . ALA A 1 240 ? 16.578 18.141 -9.055 1 96.62 240 ALA A N 1
ATOM 1811 C CA . ALA A 1 240 ? 15.188 18.531 -9.234 1 96.62 240 ALA A CA 1
ATOM 1812 C C . ALA A 1 240 ? 14.57 18.969 -7.906 1 96.62 240 ALA A C 1
ATOM 1814 O O . ALA A 1 240 ? 13.805 19.922 -7.859 1 96.62 240 ALA A O 1
ATOM 1815 N N . THR A 1 241 ? 14.859 18.188 -6.875 1 96.25 241 THR A N 1
ATOM 1816 C CA . THR A 1 241 ? 14.312 18.5 -5.562 1 96.25 241 THR A CA 1
ATOM 1817 C C . THR A 1 241 ? 14.805 19.859 -5.086 1 96.25 241 THR A C 1
ATOM 1819 O O . THR A 1 241 ? 14.016 20.672 -4.594 1 96.25 241 THR A O 1
ATOM 1822 N N . VAL A 1 242 ? 16.078 20.172 -5.281 1 92.94 242 VAL A N 1
ATOM 1823 C CA . VAL A 1 242 ? 16.656 21.453 -4.891 1 92.94 242 VAL A CA 1
ATOM 1824 C C . VAL A 1 242 ? 16.016 22.578 -5.695 1 92.94 242 VAL A C 1
ATOM 1826 O O . VAL A 1 242 ? 15.664 23.625 -5.141 1 92.94 242 VAL A O 1
ATOM 1829 N N . ALA A 1 243 ? 15.828 22.328 -6.922 1 93.38 243 ALA A N 1
ATOM 1830 C CA . ALA A 1 243 ? 15.234 23.344 -7.789 1 93.38 243 ALA A CA 1
ATOM 1831 C C . ALA A 1 243 ? 13.789 23.641 -7.379 1 93.38 243 ALA A C 1
ATOM 1833 O O . ALA A 1 243 ? 13.375 24.812 -7.336 1 93.38 243 ALA A O 1
ATOM 1834 N N . ILE A 1 244 ? 13.047 22.594 -7.086 1 91.75 244 ILE A N 1
ATOM 1835 C CA . ILE A 1 244 ? 11.648 22.75 -6.699 1 91.75 244 ILE A CA 1
ATOM 1836 C C . ILE A 1 244 ? 11.555 23.484 -5.367 1 91.75 244 ILE A C 1
ATOM 1838 O O . ILE A 1 244 ? 10.734 24.391 -5.203 1 91.75 244 ILE A O 1
ATOM 1842 N N . PHE A 1 245 ? 12.406 23.125 -4.516 1 85.88 245 PHE A N 1
ATOM 1843 C CA . PHE A 1 245 ? 12.398 23.75 -3.199 1 85.88 245 PHE A CA 1
ATOM 1844 C C . PHE A 1 245 ? 12.773 25.234 -3.307 1 85.88 245 PHE A C 1
ATOM 1846 O O . PHE A 1 245 ? 12.18 26.078 -2.629 1 85.88 245 PHE A O 1
ATOM 1853 N N . ASN A 1 246 ? 13.734 25.531 -4.086 1 84.75 246 ASN A N 1
ATOM 1854 C CA . ASN A 1 246 ? 14.148 26.922 -4.277 1 84.75 246 ASN A CA 1
ATOM 1855 C C . ASN A 1 246 ? 13.023 27.75 -4.887 1 84.75 246 ASN A C 1
ATOM 1857 O O . ASN A 1 246 ? 12.828 28.906 -4.5 1 84.75 246 ASN A O 1
ATOM 1861 N N . ARG A 1 247 ? 12.375 27.141 -5.699 1 84.56 247 ARG A N 1
ATOM 1862 C CA . ARG A 1 247 ? 11.266 27.859 -6.328 1 84.56 247 ARG A CA 1
ATOM 1863 C C . ARG A 1 247 ? 10.125 28.078 -5.344 1 84.56 247 ARG A C 1
ATOM 1865 O O . ARG A 1 247 ? 9.508 29.141 -5.328 1 84.56 247 ARG A O 1
ATOM 1872 N N . LYS A 1 248 ? 9.844 27.062 -4.598 1 79.06 248 LYS A N 1
ATOM 1873 C CA . LYS A 1 248 ? 8.75 27.141 -3.637 1 79.06 248 LYS A CA 1
ATOM 1874 C C . LYS A 1 248 ? 9.078 28.125 -2.516 1 79.06 248 LYS A C 1
ATOM 1876 O O . LYS A 1 248 ? 8.188 28.828 -2.016 1 79.06 248 LYS A O 1
ATOM 1881 N N . MET A 1 249 ? 10.25 28.234 -2.154 1 68.56 249 MET A N 1
ATOM 1882 C CA . MET A 1 249 ? 10.672 29.172 -1.116 1 68.56 249 MET A CA 1
ATOM 1883 C C . MET A 1 249 ? 10.68 30.609 -1.646 1 68.56 249 MET A C 1
ATOM 1885 O O . MET A 1 249 ? 10.578 31.562 -0.873 1 68.56 249 MET A O 1
ATOM 1889 N N . ALA A 1 250 ? 10.797 30.734 -2.918 1 66.44 250 ALA A N 1
ATOM 1890 C CA . ALA A 1 250 ? 10.773 32.062 -3.535 1 66.44 250 ALA A CA 1
ATOM 1891 C C . ALA A 1 250 ? 9.352 32.594 -3.674 1 66.44 250 ALA A C 1
ATOM 1893 O O . ALA A 1 250 ? 9.125 33.781 -3.752 1 66.44 250 ALA A O 1
ATOM 1894 N N . GLU A 1 251 ? 8.414 31.688 -3.635 1 63.84 251 GLU A N 1
ATOM 1895 C CA . GLU A 1 251 ? 7.02 32.125 -3.699 1 63.84 251 GLU A CA 1
ATOM 1896 C C . GLU A 1 251 ? 6.547 32.656 -2.354 1 63.84 251 GLU A C 1
ATOM 1898 O O . GLU A 1 251 ? 5.781 33.625 -2.301 1 63.84 251 GLU A O 1
ATOM 1903 N N . MET B 1 1 ? -33.781 8.977 11.422 1 51.91 1 MET B N 1
ATOM 1904 C CA . MET B 1 1 ? -32.531 8.281 11.547 1 51.91 1 MET B CA 1
ATOM 1905 C C . MET B 1 1 ? -31.797 8.227 10.211 1 51.91 1 MET B C 1
ATOM 1907 O O . MET B 1 1 ? -30.594 8.508 10.133 1 51.91 1 MET B O 1
ATOM 1911 N N . PHE B 1 2 ? -32.469 8.172 9.062 1 73.38 2 PHE B N 1
ATOM 1912 C CA . PHE B 1 2 ? -31.812 7.918 7.777 1 73.38 2 PHE B CA 1
ATOM 1913 C C . PHE B 1 2 ? -31.5 9.227 7.066 1 73.38 2 PHE B C 1
ATOM 1915 O O . PHE B 1 2 ? -30.703 9.258 6.133 1 73.38 2 PHE B O 1
ATOM 1922 N N . LYS B 1 3 ? -32.062 10.32 7.66 1 76.75 3 LYS B N 1
ATOM 1923 C CA . LYS B 1 3 ? -31.781 11.578 6.977 1 76.75 3 LYS B CA 1
ATOM 1924 C C . LYS B 1 3 ? -30.344 12.031 7.223 1 76.75 3 LYS B C 1
ATOM 1926 O O . LYS B 1 3 ? -29.672 12.516 6.309 1 76.75 3 LYS B O 1
ATOM 1931 N N . GLY B 1 4 ? -29.984 11.797 8.352 1 84.75 4 GLY B N 1
ATOM 1932 C CA . GLY B 1 4 ? -28.625 12.148 8.703 1 84.75 4 GLY B CA 1
ATOM 1933 C C . GLY B 1 4 ? -27.578 11.328 7.953 1 84.75 4 GLY B C 1
ATOM 1934 O O . GLY B 1 4 ? -26.578 11.867 7.484 1 84.75 4 GLY B O 1
ATOM 1935 N N . ALA B 1 5 ? -27.922 10.125 7.82 1 90.06 5 ALA B N 1
ATOM 1936 C CA . ALA B 1 5 ? -27.016 9.234 7.105 1 90.06 5 ALA B CA 1
ATOM 1937 C C . ALA B 1 5 ? -26.891 9.633 5.637 1 90.06 5 ALA B C 1
ATOM 1939 O O . ALA B 1 5 ? -25.797 9.625 5.07 1 90.06 5 ALA B O 1
ATOM 1940 N N . PHE B 1 6 ? -27.984 9.992 5.07 1 90.94 6 PHE B N 1
ATOM 1941 C CA . PHE B 1 6 ? -28 10.383 3.664 1 90.94 6 PHE B CA 1
ATOM 1942 C C . PHE B 1 6 ? -27.266 11.711 3.467 1 90.94 6 PHE B C 1
ATOM 1944 O O . PHE B 1 6 ? -26.625 11.922 2.438 1 90.94 6 PHE B O 1
ATOM 1951 N N . SER B 1 7 ? -27.406 12.586 4.414 1 88.19 7 SER B N 1
ATOM 1952 C CA . SER B 1 7 ? -26.688 13.852 4.34 1 88.19 7 SER B CA 1
ATOM 1953 C C . SER B 1 7 ? -25.172 13.641 4.359 1 88.19 7 SER B C 1
ATOM 1955 O O . SER B 1 7 ? -24.438 14.297 3.615 1 88.19 7 SER B O 1
ATOM 1957 N N . ILE B 1 8 ? -24.812 12.719 5.195 1 87.81 8 ILE B N 1
ATOM 1958 C CA . ILE B 1 8 ? -23.391 12.406 5.297 1 87.81 8 ILE B CA 1
ATOM 1959 C C . ILE B 1 8 ? -22.906 11.75 3.998 1 87.81 8 ILE B C 1
ATOM 1961 O O . ILE B 1 8 ? -21.844 12.094 3.482 1 87.81 8 ILE B O 1
ATOM 1965 N N . TRP B 1 9 ? -23.641 10.875 3.521 1 91.75 9 TRP B N 1
ATOM 1966 C CA . TRP B 1 9 ? -23.328 10.211 2.258 1 91.75 9 TRP B CA 1
ATOM 1967 C C . TRP B 1 9 ? -23.219 11.234 1.127 1 91.75 9 TRP B C 1
ATOM 1969 O O . TRP B 1 9 ? -22.281 11.188 0.329 1 91.75 9 TRP B O 1
ATOM 1979 N N . LYS B 1 10 ? -24.203 12.094 1.021 1 91.19 10 LYS B N 1
ATOM 1980 C CA . LYS B 1 10 ? -24.219 13.109 -0.029 1 91.19 10 LYS B CA 1
ATOM 1981 C C . LYS B 1 10 ? -22.969 13.992 0.039 1 91.19 10 LYS B C 1
ATOM 1983 O O . LYS B 1 10 ? -22.375 14.328 -0.991 1 91.19 10 LYS B O 1
ATOM 1988 N N . ARG B 1 11 ? -22.672 14.258 1.221 1 87.12 11 ARG B N 1
ATOM 1989 C CA . ARG B 1 11 ? -21.484 15.078 1.408 1 87.12 11 ARG B CA 1
ATOM 1990 C C . ARG B 1 11 ? -20.234 14.344 0.934 1 87.12 11 ARG B C 1
ATOM 1992 O O . ARG B 1 11 ? -19.391 14.922 0.234 1 87.12 11 ARG B O 1
ATOM 1999 N N . ASP B 1 12 ? -20.141 13.133 1.318 1 89.81 12 ASP B N 1
ATOM 2000 C CA . ASP B 1 12 ? -18.984 12.344 0.933 1 89.81 12 ASP B CA 1
ATOM 2001 C C . ASP B 1 12 ? -18.922 12.156 -0.581 1 89.81 12 ASP B C 1
ATOM 2003 O O . ASP B 1 12 ? -17.844 12.18 -1.174 1 89.81 12 ASP B O 1
ATOM 2007 N N . MET B 1 13 ? -20.078 12.031 -1.183 1 90.75 13 MET B N 1
ATOM 2008 C CA . MET B 1 13 ? -20.125 11.852 -2.631 1 90.75 13 MET B CA 1
ATOM 2009 C C . MET B 1 13 ? -19.781 13.156 -3.35 1 90.75 13 MET B C 1
ATOM 2011 O O . MET B 1 13 ? -19.219 13.133 -4.441 1 90.75 13 MET B O 1
ATOM 2015 N N . LEU B 1 14 ? -20.109 14.25 -2.783 1 88.88 14 LEU B N 1
ATOM 2016 C CA . LEU B 1 14 ? -19.781 15.547 -3.369 1 88.88 14 LEU B CA 1
ATOM 2017 C C . LEU B 1 14 ? -18.281 15.781 -3.363 1 88.88 14 LEU B C 1
ATOM 2019 O O . LEU B 1 14 ? -17.734 16.328 -4.32 1 88.88 14 LEU B O 1
ATOM 2023 N N . VAL B 1 15 ? -17.703 15.312 -2.301 1 85.06 15 VAL B N 1
ATOM 2024 C CA . VAL B 1 15 ? -16.25 15.438 -2.209 1 85.06 15 VAL B CA 1
ATOM 2025 C C . VAL B 1 15 ? -15.594 14.562 -3.268 1 85.06 15 VAL B C 1
ATOM 2027 O O . VAL B 1 15 ? -14.641 14.984 -3.93 1 85.06 15 VAL B O 1
ATOM 2030 N N . LEU B 1 16 ? -16.094 13.406 -3.412 1 87.38 16 LEU B N 1
ATOM 2031 C CA . LEU B 1 16 ? -15.555 12.5 -4.418 1 87.38 16 LEU B CA 1
ATOM 2032 C C . LEU B 1 16 ? -15.711 13.086 -5.82 1 87.38 16 LEU B C 1
ATOM 2034 O O . LEU B 1 16 ? -14.828 12.938 -6.66 1 87.38 16 LEU B O 1
ATOM 2038 N N . ARG B 1 17 ? -16.812 13.672 -6.09 1 88.31 17 ARG B N 1
ATOM 2039 C CA . ARG B 1 17 ? -17.094 14.219 -7.41 1 88.31 17 ARG B CA 1
ATOM 2040 C C . ARG B 1 17 ? -16.047 15.25 -7.816 1 88.31 17 ARG B C 1
ATOM 2042 O O . ARG B 1 17 ? -15.68 15.336 -8.992 1 88.31 17 ARG B O 1
ATOM 2049 N N . ARG B 1 18 ? -15.523 15.945 -6.871 1 86.12 18 ARG B N 1
ATOM 2050 C CA . ARG B 1 18 ? -14.555 17 -7.145 1 86.12 18 ARG B CA 1
ATOM 2051 C C . ARG B 1 18 ? -13.195 16.422 -7.5 1 86.12 18 ARG B C 1
ATOM 2053 O O . ARG B 1 18 ? -12.406 17.047 -8.203 1 86.12 18 ARG B O 1
ATOM 2060 N N . SER B 1 19 ? -12.984 15.211 -7.086 1 86.94 19 SER B N 1
ATOM 2061 C CA . SER B 1 19 ? -11.688 14.586 -7.312 1 86.94 19 SER B CA 1
ATOM 2062 C C . SER B 1 19 ? -11.836 13.203 -7.941 1 86.94 19 SER B C 1
ATOM 2064 O O . SER B 1 19 ? -11.008 12.32 -7.711 1 86.94 19 SER B O 1
ATOM 2066 N N . LEU B 1 20 ? -12.891 13.031 -8.648 1 87.44 20 LEU B N 1
ATOM 2067 C CA . LEU B 1 20 ? -13.266 11.711 -9.156 1 87.44 20 LEU B CA 1
ATOM 2068 C C . LEU B 1 20 ? -12.172 11.148 -10.062 1 87.44 20 LEU B C 1
ATOM 2070 O O . LEU B 1 20 ? -11.703 10.031 -9.852 1 87.44 20 LEU B O 1
ATOM 2074 N N . PHE B 1 21 ? -11.703 11.922 -11.016 1 85.88 21 PHE B N 1
ATOM 2075 C CA . PHE B 1 21 ? -10.727 11.438 -11.984 1 85.88 21 PHE B CA 1
ATOM 2076 C C . PHE B 1 21 ? -9.422 11.07 -11.305 1 85.88 21 PHE B C 1
ATOM 2078 O O . PHE B 1 21 ? -8.867 9.992 -11.547 1 85.88 21 PHE B O 1
ATOM 2085 N N . SER B 1 22 ? -8.977 11.969 -10.438 1 85.44 22 SER B N 1
ATOM 2086 C CA . SER B 1 22 ? -7.73 11.703 -9.727 1 85.44 22 SER B CA 1
ATOM 2087 C C . SER B 1 22 ? -7.844 10.469 -8.844 1 85.44 22 SER B C 1
ATOM 2089 O O . SER B 1 22 ? -6.895 9.695 -8.719 1 85.44 22 SER B O 1
ATOM 2091 N N . GLU B 1 23 ? -9.031 10.25 -8.344 1 87.62 23 GLU B N 1
ATOM 2092 C CA . GLU B 1 23 ? -9.266 9.102 -7.48 1 87.62 23 GLU B CA 1
ATOM 2093 C C . GLU B 1 23 ? -9.305 7.805 -8.281 1 87.62 23 GLU B C 1
ATOM 2095 O O . GLU B 1 23 ? -8.734 6.789 -7.863 1 87.62 23 GLU B O 1
ATOM 2100 N N . LEU B 1 24 ? -9.922 7.898 -9.391 1 89.56 24 LEU B N 1
ATOM 2101 C CA . LEU B 1 24 ? -10.047 6.703 -10.219 1 89.56 24 LEU B CA 1
ATOM 2102 C C . LEU B 1 24 ? -8.695 6.289 -10.781 1 89.56 24 LEU B C 1
ATOM 2104 O O . LEU B 1 24 ? -8.375 5.102 -10.82 1 89.56 24 LEU B O 1
ATOM 2108 N N . VAL B 1 25 ? -7.93 7.234 -11.141 1 86.69 25 VAL B N 1
ATOM 2109 C CA . VAL B 1 25 ? -6.594 6.941 -11.641 1 86.69 25 VAL B CA 1
ATOM 2110 C C . VAL B 1 25 ? -5.762 6.285 -10.539 1 86.69 25 VAL B C 1
ATOM 2112 O O . VAL B 1 25 ? -5.066 5.297 -10.781 1 86.69 25 VAL B O 1
ATOM 2115 N N . ALA B 1 26 ? -5.957 6.77 -9.359 1 87.44 26 ALA B N 1
ATOM 2116 C CA . ALA B 1 26 ? -5.18 6.27 -8.227 1 87.44 26 ALA B CA 1
ATOM 2117 C C . ALA B 1 26 ? -5.582 4.844 -7.871 1 87.44 26 ALA B C 1
ATOM 2119 O O . ALA B 1 26 ? -4.73 4.016 -7.539 1 87.44 26 ALA B O 1
ATOM 2120 N N . VAL B 1 27 ? -6.766 4.621 -8.07 1 87.62 27 VAL B N 1
ATOM 2121 C CA . VAL B 1 27 ? -7.27 3.338 -7.602 1 87.62 27 VAL B CA 1
ATOM 2122 C C . VAL B 1 27 ? -6.969 2.254 -8.633 1 87.62 27 VAL B C 1
ATOM 2124 O O . VAL B 1 27 ? -6.754 1.092 -8.281 1 87.62 27 VAL B O 1
ATOM 2127 N N . VAL B 1 28 ? -6.93 2.621 -9.859 1 89.94 28 VAL B N 1
ATOM 2128 C CA . VAL B 1 28 ? -6.719 1.655 -10.938 1 89.94 28 VAL B CA 1
ATOM 2129 C C . VAL B 1 28 ? -5.234 1.297 -11.023 1 89.94 28 VAL B C 1
ATOM 2131 O O . VAL B 1 28 ? -4.883 0.192 -11.438 1 89.94 28 VAL B O 1
ATOM 2134 N N . ALA B 1 29 ? -4.441 2.137 -10.57 1 88.56 29 ALA B N 1
ATOM 2135 C CA . ALA B 1 29 ? -3.004 1.992 -10.781 1 88.56 29 ALA B CA 1
ATOM 2136 C C . ALA B 1 29 ? -2.482 0.71 -10.133 1 88.56 29 ALA B C 1
ATOM 2138 O O . ALA B 1 29 ? -1.822 -0.097 -10.797 1 88.56 29 ALA B O 1
ATOM 2139 N N . SER B 1 30 ? -2.814 0.486 -8.914 1 86.38 30 SER B N 1
ATOM 2140 C CA . SER B 1 30 ? -2.229 -0.628 -8.18 1 86.38 30 SER B CA 1
ATOM 2141 C C . SER B 1 30 ? -2.781 -1.964 -8.664 1 86.38 30 SER B C 1
ATOM 2143 O O . SER B 1 30 ? -2.018 -2.857 -9.039 1 86.38 30 SER B O 1
ATOM 2145 N N . PRO B 1 31 ? -4.074 -2.113 -8.766 1 87.69 31 PRO B N 1
ATOM 2146 C CA . PRO B 1 31 ? -4.586 -3.395 -9.258 1 87.69 31 PRO B CA 1
ATOM 2147 C C . PRO B 1 31 ? -4.125 -3.707 -10.68 1 87.69 31 PRO B C 1
ATOM 2149 O O . PRO B 1 31 ? -3.906 -4.871 -11.023 1 87.69 31 PRO B O 1
ATOM 2152 N N . LEU B 1 32 ? -4.02 -2.697 -11.469 1 86.88 32 LEU B N 1
ATOM 2153 C CA . LEU B 1 32 ? -3.539 -2.912 -12.828 1 86.88 32 LEU B CA 1
ATOM 2154 C C . LEU B 1 32 ? -2.082 -3.367 -12.828 1 86.88 32 LEU B C 1
ATOM 2156 O O . LEU B 1 32 ? -1.702 -4.25 -13.594 1 86.88 32 LEU B O 1
ATOM 2160 N N . THR B 1 33 ? -1.358 -2.725 -12.008 1 86.5 33 THR B N 1
ATOM 2161 C CA . THR B 1 33 ? 0.041 -3.115 -11.875 1 86.5 33 THR B CA 1
ATOM 2162 C C . THR B 1 33 ? 0.158 -4.566 -11.422 1 86.5 33 THR B C 1
ATOM 2164 O O . THR B 1 33 ? 0.955 -5.332 -11.969 1 86.5 33 THR B O 1
ATOM 2167 N N . PHE B 1 34 ? -0.629 -4.969 -10.414 1 87.19 34 PHE B N 1
ATOM 2168 C CA . PHE B 1 34 ? -0.629 -6.344 -9.93 1 87.19 34 PHE B CA 1
ATOM 2169 C C . PHE B 1 34 ? -1.048 -7.309 -11.031 1 87.19 34 PHE B C 1
ATOM 2171 O O . PHE B 1 34 ? -0.407 -8.344 -11.234 1 87.19 34 PHE B O 1
ATOM 2178 N N . TYR B 1 35 ? -2.041 -6.898 -11.711 1 86.75 35 TYR B N 1
ATOM 2179 C CA . TYR B 1 35 ? -2.584 -7.75 -12.758 1 86.75 35 TYR B CA 1
ATOM 2180 C C . TYR B 1 35 ? -1.566 -7.953 -13.875 1 86.75 35 TYR B C 1
ATOM 2182 O O . TYR B 1 35 ? -1.369 -9.078 -14.352 1 86.75 35 TYR B O 1
ATOM 2190 N N . LEU B 1 36 ? -0.914 -6.926 -14.297 1 81.75 36 LEU B N 1
ATOM 2191 C CA . LEU B 1 36 ? 0.053 -7.008 -15.391 1 81.75 36 LEU B CA 1
ATOM 2192 C C . LEU B 1 36 ? 1.324 -7.719 -14.938 1 81.75 36 LEU B C 1
ATOM 2194 O O . LEU B 1 36 ? 1.858 -8.562 -15.656 1 81.75 36 LEU B O 1
ATOM 2198 N N . ALA B 1 37 ? 1.751 -7.379 -13.758 1 81.25 37 ALA B N 1
ATOM 2199 C CA . ALA B 1 37 ? 2.984 -7.969 -13.242 1 81.25 37 ALA B CA 1
ATOM 2200 C C . ALA B 1 37 ? 2.818 -9.469 -13.008 1 81.25 37 ALA B C 1
ATOM 2202 O O . ALA B 1 37 ? 3.654 -10.266 -13.445 1 81.25 37 ALA B O 1
ATOM 2203 N N . PHE B 1 38 ? 1.753 -9.805 -12.398 1 82.88 38 PHE B N 1
ATOM 2204 C CA . PHE B 1 38 ? 1.557 -11.211 -12.07 1 82.88 38 PHE B CA 1
ATOM 2205 C C . PHE B 1 38 ? 1.022 -11.977 -13.273 1 82.88 38 PHE B C 1
ATOM 2207 O O . PHE B 1 38 ? 1.313 -13.164 -13.445 1 82.88 38 PHE B O 1
ATOM 2214 N N . GLY B 1 39 ? 0.203 -11.352 -14.062 1 78.75 39 GLY B N 1
ATOM 2215 C CA . GLY B 1 39 ? -0.26 -11.984 -15.281 1 78.75 39 GLY B CA 1
ATOM 2216 C C . GLY B 1 39 ? 0.866 -12.328 -16.234 1 78.75 39 GLY B C 1
ATOM 2217 O O . GLY B 1 39 ? 0.961 -13.461 -16.719 1 78.75 39 GLY B O 1
ATOM 2218 N N . PHE B 1 40 ? 1.77 -11.414 -16.422 1 76.06 40 PHE B N 1
ATOM 2219 C CA . PHE B 1 40 ? 2.895 -11.648 -17.312 1 76.06 40 PHE B CA 1
ATOM 2220 C C . PHE B 1 40 ? 4.02 -12.383 -16.594 1 76.06 40 PHE B C 1
ATOM 2222 O O . PHE B 1 40 ? 4.672 -13.25 -17.172 1 76.06 40 PHE B O 1
ATOM 2229 N N . GLY B 1 41 ? 4.199 -12.008 -15.352 1 74.62 41 GLY B N 1
ATOM 2230 C CA . GLY B 1 41 ? 5.305 -12.57 -14.594 1 74.62 41 GLY B CA 1
ATOM 2231 C C . GLY B 1 41 ? 5.121 -14.047 -14.281 1 74.62 41 GLY B C 1
ATOM 2232 O O . GLY B 1 41 ? 6.086 -14.805 -14.266 1 74.62 41 GLY B O 1
ATOM 2233 N N . LEU B 1 42 ? 3.877 -14.383 -14.047 1 76.25 42 LEU B N 1
ATOM 2234 C CA . LEU B 1 42 ? 3.645 -15.758 -13.625 1 76.25 42 LEU B CA 1
ATOM 2235 C C . LEU B 1 42 ? 3.141 -16.609 -14.789 1 76.25 42 LEU B C 1
ATOM 2237 O O . LEU B 1 42 ? 2.928 -17.812 -14.633 1 76.25 42 LEU B O 1
ATOM 2241 N N . ARG B 1 43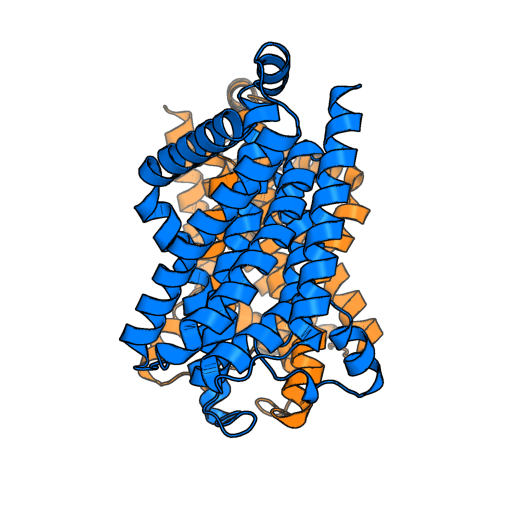 ? 2.965 -16 -15.945 1 73 43 ARG B N 1
ATOM 2242 C CA . ARG B 1 43 ? 2.473 -16.719 -17.109 1 73 43 ARG B CA 1
ATOM 2243 C C . ARG B 1 43 ? 3.346 -17.938 -17.406 1 73 43 ARG B C 1
ATOM 2245 O O . ARG B 1 43 ? 2.836 -19.016 -17.75 1 73 43 ARG B O 1
ATOM 2252 N N . GLY B 1 44 ? 4.617 -17.781 -17.188 1 69.38 44 GLY B N 1
ATOM 2253 C CA . GLY B 1 44 ? 5.512 -18.891 -17.469 1 69.38 44 GLY B CA 1
ATOM 2254 C C . GLY B 1 44 ? 5.578 -19.906 -16.344 1 69.38 44 GLY B C 1
ATOM 2255 O O . GLY B 1 44 ? 6.023 -21.031 -16.547 1 69.38 44 GLY B O 1
ATOM 2256 N N . TYR B 1 45 ? 5.031 -19.453 -15.242 1 71.69 45 TYR B N 1
ATOM 2257 C CA . TYR B 1 45 ? 5.168 -20.312 -14.07 1 71.69 45 TYR B CA 1
ATOM 2258 C C . TYR B 1 45 ? 3.83 -20.938 -13.688 1 71.69 45 TYR B C 1
ATOM 2260 O O . TYR B 1 45 ? 3.777 -22.062 -13.203 1 71.69 45 TYR B O 1
ATOM 2268 N N . ILE B 1 46 ? 2.797 -20.109 -13.844 1 72.62 46 ILE B N 1
ATOM 2269 C CA . ILE B 1 46 ? 1.462 -20.531 -13.445 1 72.62 46 ILE B CA 1
ATOM 2270 C C . ILE B 1 46 ? 0.471 -20.25 -14.578 1 72.62 46 ILE B C 1
ATOM 2272 O O . ILE B 1 46 ? 0.152 -19.094 -14.852 1 72.62 46 ILE B O 1
ATOM 2276 N N . ALA B 1 47 ? 0.146 -21.219 -15.281 1 69.38 47 ALA B N 1
ATOM 2277 C CA . ALA B 1 47 ? -0.811 -20.969 -16.359 1 69.38 47 ALA B CA 1
ATOM 2278 C C . ALA B 1 47 ? -2.244 -21.156 -15.875 1 69.38 47 ALA B C 1
ATOM 2280 O O . ALA B 1 47 ? -3.133 -20.375 -16.234 1 69.38 47 ALA B O 1
ATOM 2281 N N . ASP B 1 48 ? -2.373 -22.047 -14.977 1 80.38 48 ASP B N 1
ATOM 2282 C CA . ASP B 1 48 ? -3.729 -22.344 -14.516 1 80.38 48 ASP B CA 1
ATOM 2283 C C . ASP B 1 48 ? -3.758 -22.578 -13.008 1 80.38 48 ASP B C 1
ATOM 2285 O O . ASP B 1 48 ? -2.791 -23.094 -12.438 1 80.38 48 ASP B O 1
ATOM 2289 N N . VAL B 1 49 ? -4.812 -22.016 -12.43 1 78.25 49 VAL B N 1
ATOM 2290 C CA . VAL B 1 49 ? -5.066 -22.219 -11.008 1 78.25 49 VAL B CA 1
ATOM 2291 C C . VAL B 1 49 ? -6.473 -22.781 -10.812 1 78.25 49 VAL B C 1
ATOM 2293 O O . VAL B 1 49 ? -7.465 -22.109 -11.117 1 78.25 49 VAL B O 1
ATOM 2296 N N . GLU B 1 50 ? -6.512 -23.984 -10.281 1 80.75 50 GLU B N 1
ATOM 2297 C CA . GLU B 1 50 ? -7.781 -24.656 -10.016 1 80.75 50 GLU B CA 1
ATOM 2298 C C . GLU B 1 50 ? -8.664 -24.688 -11.258 1 80.75 50 GLU B C 1
ATOM 2300 O O . GLU B 1 50 ? -9.852 -24.359 -11.195 1 80.75 50 GLU B O 1
ATOM 2305 N N . GLY B 1 51 ? -8.062 -24.781 -12.461 1 80.81 51 GLY B N 1
ATOM 2306 C CA . GLY B 1 51 ? -8.766 -25.016 -13.711 1 80.81 51 GLY B CA 1
ATOM 2307 C C . GLY B 1 51 ? -9.094 -23.734 -14.453 1 80.81 51 GLY B C 1
ATOM 2308 O O . GLY B 1 51 ? -9.719 -23.766 -15.523 1 80.81 51 GLY B O 1
ATOM 2309 N N . VAL B 1 52 ? -8.805 -22.609 -13.906 1 86.25 52 VAL B N 1
ATOM 2310 C CA . VAL B 1 52 ? -9.055 -21.328 -14.562 1 86.25 52 VAL B CA 1
ATOM 2311 C C . VAL B 1 52 ? -7.73 -20.625 -14.828 1 86.25 52 VAL B C 1
ATOM 2313 O O . VAL B 1 52 ? -6.789 -20.734 -14.039 1 86.25 52 VAL B O 1
ATOM 2316 N N . PRO B 1 53 ? -7.73 -20.031 -16 1 87 53 PRO B N 1
ATOM 2317 C CA . PRO B 1 53 ? -6.516 -19.25 -16.234 1 87 53 PRO B CA 1
ATOM 2318 C C . PRO B 1 53 ? -6.191 -18.297 -15.07 1 87 53 PRO B C 1
ATOM 2320 O O . PRO B 1 53 ? -7.102 -17.719 -14.469 1 87 53 PRO B O 1
ATOM 2323 N N . TYR B 1 54 ? -4.984 -18.125 -14.68 1 86.38 54 TYR B N 1
ATOM 2324 C CA . TYR B 1 54 ? -4.527 -17.344 -13.531 1 86.38 54 TYR B CA 1
ATOM 2325 C C . TYR B 1 54 ? -5.051 -15.922 -13.594 1 86.38 54 TYR B C 1
ATOM 2327 O O . TYR B 1 54 ? -5.43 -15.344 -12.57 1 86.38 54 TYR B O 1
ATOM 2335 N N . THR B 1 55 ? -5.105 -15.391 -14.812 1 85.88 55 THR B N 1
ATOM 2336 C CA . THR B 1 55 ? -5.57 -14.023 -14.984 1 85.88 55 THR B CA 1
ATOM 2337 C C . THR B 1 55 ? -7.051 -13.898 -14.641 1 85.88 55 THR B C 1
ATOM 2339 O O . THR B 1 55 ? -7.496 -12.859 -14.148 1 85.88 55 THR B O 1
ATOM 2342 N N . VAL B 1 56 ? -7.766 -14.969 -14.875 1 89.5 56 VAL B N 1
ATOM 2343 C CA . VAL B 1 56 ? -9.188 -14.984 -14.547 1 89.5 56 VAL B CA 1
ATOM 2344 C C . VAL B 1 56 ? -9.367 -15.211 -13.047 1 89.5 56 VAL B C 1
ATOM 2346 O O . VAL B 1 56 ? -10.273 -14.656 -12.43 1 89.5 56 VAL B O 1
ATOM 2349 N N . PHE B 1 57 ? -8.484 -15.969 -12.555 1 90.19 57 PHE B N 1
ATOM 2350 C CA . PHE B 1 57 ? -8.523 -16.25 -11.125 1 90.19 57 PHE B CA 1
ATOM 2351 C C . PHE B 1 57 ? -8.281 -14.984 -10.312 1 90.19 57 PHE B C 1
ATOM 2353 O O . PHE B 1 57 ? -8.922 -14.766 -9.289 1 90.19 57 PHE B O 1
ATOM 2360 N N . MET B 1 58 ? -7.398 -14.109 -10.75 1 91.19 58 MET B N 1
ATOM 2361 C CA . MET B 1 58 ? -6.949 -12.945 -9.984 1 91.19 58 MET B CA 1
ATOM 2362 C C . MET B 1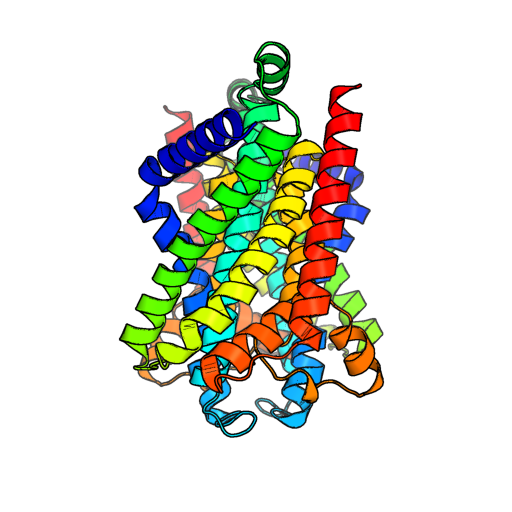 58 ? -7.949 -11.797 -10.109 1 91.19 58 MET B C 1
ATOM 2364 O O . MET B 1 58 ? -8.047 -10.953 -9.211 1 91.19 58 MET B O 1
ATOM 2368 N N . ALA B 1 59 ? -8.688 -11.734 -11.156 1 93.12 59 ALA B N 1
ATOM 2369 C CA . ALA B 1 59 ? -9.492 -10.57 -11.523 1 93.12 59 ALA B CA 1
ATOM 2370 C C . ALA B 1 59 ? -10.508 -10.242 -10.43 1 93.12 59 ALA B C 1
ATOM 2372 O O . ALA B 1 59 ? -10.555 -9.117 -9.938 1 93.12 59 ALA B O 1
ATOM 2373 N N . PRO B 1 60 ? -11.305 -11.242 -9.969 1 94.06 60 PRO B N 1
ATOM 2374 C CA . PRO B 1 60 ? -12.266 -10.914 -8.914 1 94.06 60 PRO B CA 1
ATOM 2375 C C . PRO B 1 60 ? -11.602 -10.43 -7.629 1 94.06 60 PRO B C 1
ATOM 2377 O O . PRO B 1 60 ? -12.125 -9.547 -6.949 1 94.06 60 PRO B O 1
ATOM 2380 N N . GLY B 1 61 ? -10.523 -11.055 -7.332 1 94 61 GLY B N 1
ATOM 2381 C CA . GLY B 1 61 ? -9.789 -10.656 -6.137 1 94 61 GLY B CA 1
ATOM 2382 C C . GLY B 1 61 ? -9.32 -9.211 -6.176 1 94 61 GLY B C 1
ATOM 2383 O O . GLY B 1 61 ? -9.43 -8.492 -5.18 1 94 61 GLY B O 1
ATOM 2384 N N . LEU B 1 62 ? -8.805 -8.766 -7.301 1 94.56 62 LEU B N 1
ATOM 2385 C CA . LEU B 1 62 ? -8.305 -7.402 -7.453 1 94.56 62 LEU B CA 1
ATOM 2386 C C . LEU B 1 62 ? -9.445 -6.395 -7.402 1 94.56 62 LEU B C 1
ATOM 2388 O O . LEU B 1 62 ? -9.297 -5.316 -6.82 1 94.56 62 LEU B O 1
ATOM 2392 N N . ILE B 1 63 ? -10.547 -6.762 -7.977 1 96.12 63 ILE B N 1
ATOM 2393 C CA . ILE B 1 63 ? -11.719 -5.887 -7.957 1 96.12 63 ILE B CA 1
ATOM 2394 C C . ILE B 1 63 ? -12.242 -5.758 -6.527 1 96.12 63 ILE B C 1
ATOM 2396 O O . ILE B 1 63 ? -12.516 -4.648 -6.059 1 96.12 63 ILE B O 1
ATOM 2400 N N . THR B 1 64 ? -12.32 -6.883 -5.887 1 96.81 64 THR B N 1
ATOM 2401 C CA . THR B 1 64 ? -12.789 -6.906 -4.504 1 96.81 64 THR B CA 1
ATOM 2402 C C . THR B 1 64 ? -11.836 -6.121 -3.604 1 96.81 64 THR B C 1
ATOM 2404 O O . THR B 1 64 ? -12.281 -5.34 -2.76 1 96.81 64 THR B O 1
ATOM 2407 N N . MET B 1 65 ? -10.578 -6.375 -3.838 1 94.94 65 MET B N 1
ATOM 2408 C CA . MET B 1 65 ? -9.57 -5.668 -3.055 1 94.94 65 MET B CA 1
ATOM 2409 C C . MET B 1 65 ? -9.719 -4.16 -3.215 1 94.94 65 MET B C 1
ATOM 2411 O O . MET B 1 65 ? -9.609 -3.414 -2.238 1 94.94 65 MET B O 1
ATOM 2415 N N . THR B 1 66 ? -9.93 -3.738 -4.391 1 94.69 66 THR B N 1
ATOM 2416 C CA . THR B 1 66 ? -10.109 -2.318 -4.672 1 94.69 66 THR B CA 1
ATOM 2417 C C . THR B 1 66 ? -11.336 -1.771 -3.955 1 94.69 66 THR B C 1
ATOM 2419 O O . THR B 1 66 ? -11.281 -0.705 -3.336 1 94.69 66 THR B O 1
ATOM 2422 N N . ALA B 1 67 ? -12.375 -2.477 -4.035 1 95.81 67 ALA B N 1
ATOM 2423 C CA . ALA B 1 67 ? -13.641 -2.023 -3.463 1 95.81 67 ALA B CA 1
ATOM 2424 C C . ALA B 1 67 ? -13.539 -1.881 -1.947 1 95.81 67 ALA B C 1
ATOM 2426 O O . ALA B 1 67 ? -13.922 -0.852 -1.386 1 95.81 67 ALA B O 1
ATOM 2427 N N . VAL B 1 68 ? -13.008 -2.865 -1.337 1 95.06 68 VAL B N 1
ATOM 2428 C CA . VAL B 1 68 ? -13.008 -2.844 0.123 1 95.06 68 VAL B CA 1
ATOM 2429 C C . VAL B 1 68 ? -11.93 -1.885 0.627 1 95.06 68 VAL B C 1
ATOM 2431 O O . VAL B 1 68 ? -12.102 -1.243 1.667 1 95.06 68 VAL B O 1
ATOM 2434 N N . SER B 1 69 ? -10.82 -1.771 -0.083 1 93.69 69 SER B N 1
ATOM 2435 C CA . SER B 1 69 ? -9.812 -0.782 0.277 1 93.69 69 SER B CA 1
ATOM 2436 C C . SER B 1 69 ? -10.367 0.636 0.165 1 93.69 69 SER B C 1
ATOM 2438 O O . SER B 1 69 ? -10.062 1.493 0.999 1 93.69 69 SER B O 1
ATOM 2440 N N . ALA B 1 70 ? -11.109 0.837 -0.877 1 93.62 70 ALA B N 1
ATOM 2441 C CA . ALA B 1 70 ? -11.734 2.143 -1.056 1 93.62 70 ALA B CA 1
ATOM 2442 C C . ALA B 1 70 ? -12.695 2.451 0.089 1 93.62 70 ALA B C 1
ATOM 2444 O O . ALA B 1 70 ? -12.781 3.594 0.545 1 93.62 70 ALA B O 1
ATOM 2445 N N . ALA B 1 71 ? -13.391 1.454 0.474 1 95.75 71 ALA B N 1
ATOM 2446 C CA . ALA B 1 71 ? -14.32 1.636 1.586 1 95.75 71 ALA B CA 1
ATOM 2447 C C . ALA B 1 71 ? -13.578 2.025 2.861 1 95.75 71 ALA B C 1
ATOM 2449 O O . ALA B 1 71 ? -14.008 2.934 3.582 1 95.75 71 ALA B O 1
ATOM 2450 N N . PHE B 1 72 ? -12.555 1.391 3.121 1 96.19 72 PHE B N 1
ATOM 2451 C CA . PHE B 1 72 ? -11.742 1.71 4.289 1 96.19 72 PHE B CA 1
ATOM 2452 C C . PHE B 1 72 ? -11.18 3.123 4.188 1 96.19 72 PHE B C 1
ATOM 2454 O O . PHE B 1 72 ? -11.289 3.91 5.129 1 96.19 72 PHE B O 1
ATOM 2461 N N . ASP B 1 73 ? -10.562 3.395 3.082 1 93.56 73 ASP B N 1
ATOM 2462 C CA . ASP B 1 73 ? -9.898 4.676 2.881 1 93.56 73 ASP B CA 1
ATOM 2463 C C . ASP B 1 73 ? -10.883 5.836 3.002 1 93.56 73 ASP B C 1
ATOM 2465 O O . ASP B 1 73 ? -10.625 6.809 3.715 1 93.56 73 ASP B O 1
ATOM 2469 N N . GLU B 1 74 ? -11.945 5.699 2.277 1 92.62 74 GLU B N 1
ATOM 2470 C CA . GLU B 1 74 ? -12.945 6.758 2.312 1 92.62 74 GLU B CA 1
ATOM 2471 C C . GLU B 1 74 ? -13.422 7.02 3.738 1 92.62 74 GLU B C 1
ATOM 2473 O O . GLU B 1 74 ? -13.516 8.172 4.168 1 92.62 74 GLU B O 1
ATOM 2478 N N . SER B 1 75 ? -13.727 6.004 4.461 1 94.56 75 SER B N 1
ATOM 2479 C CA . SER B 1 75 ? -14.25 6.16 5.812 1 94.56 75 SER B CA 1
ATOM 2480 C C . SER B 1 75 ? -13.188 6.711 6.758 1 94.56 75 SER B C 1
ATOM 2482 O O . SER B 1 75 ? -13.469 7.594 7.57 1 94.56 75 SER B O 1
ATOM 2484 N N . ALA B 1 76 ? -12.008 6.223 6.598 1 94.69 76 ALA B N 1
ATOM 2485 C CA . ALA B 1 76 ? -10.922 6.641 7.484 1 94.69 76 ALA B CA 1
ATOM 2486 C C . ALA B 1 76 ? -10.57 8.109 7.27 1 94.69 76 ALA B C 1
ATOM 2488 O O . ALA B 1 76 ? -10.539 8.891 8.227 1 94.69 76 ALA B O 1
ATOM 2489 N N . TRP B 1 77 ? -10.391 8.461 6.043 1 92.25 77 TRP B N 1
ATOM 2490 C CA . TRP B 1 77 ? -9.945 9.82 5.746 1 92.25 77 TRP B CA 1
ATOM 2491 C C . TRP B 1 77 ? -11.078 10.82 5.949 1 92.25 77 TRP B C 1
ATOM 2493 O O . TRP B 1 77 ? -10.859 11.914 6.469 1 92.25 77 TRP B O 1
ATOM 2503 N N . SER B 1 78 ? -12.227 10.422 5.508 1 90.88 78 SER B N 1
ATOM 2504 C CA . SER B 1 78 ? -13.367 11.312 5.703 1 90.88 78 SER B CA 1
ATOM 2505 C C . SER B 1 78 ? -13.602 11.594 7.184 1 90.88 78 SER B C 1
ATOM 2507 O O . SER B 1 78 ? -13.773 12.75 7.578 1 90.88 78 SER B O 1
ATOM 2509 N N . MET B 1 79 ? -13.562 10.617 7.957 1 90 79 MET B N 1
ATOM 2510 C CA . MET B 1 79 ? -13.781 10.789 9.391 1 90 79 MET B CA 1
ATOM 2511 C C . MET B 1 79 ? -12.633 11.57 10.023 1 90 79 MET B C 1
ATOM 2513 O O . MET B 1 79 ? -12.859 12.43 10.883 1 90 79 MET B O 1
ATOM 2517 N N . TRP B 1 80 ? -11.484 11.281 9.633 1 90.38 80 TRP B N 1
ATOM 2518 C CA . TRP B 1 80 ? -10.32 11.977 10.172 1 90.38 80 TRP B CA 1
ATOM 2519 C C . TRP B 1 80 ? -10.367 13.461 9.82 1 90.38 80 TRP B C 1
ATOM 2521 O O . TRP B 1 80 ? -10.109 14.312 10.68 1 90.38 80 TRP B O 1
ATOM 2531 N N . PHE B 1 81 ? -10.727 13.766 8.648 1 88.19 81 PHE B N 1
ATOM 2532 C CA . PHE B 1 81 ? -10.805 15.156 8.219 1 88.19 81 PHE B CA 1
ATOM 2533 C C . PHE B 1 81 ? -11.922 15.891 8.953 1 88.19 81 PHE B C 1
ATOM 2535 O O . PHE B 1 81 ? -11.75 17.031 9.367 1 88.19 81 PHE B O 1
ATOM 2542 N N . HIS B 1 82 ? -13 15.203 9.039 1 83.38 82 HIS B N 1
ATOM 2543 C CA . HIS B 1 82 ? -14.117 15.812 9.758 1 83.38 82 HIS B CA 1
ATOM 2544 C C . HIS B 1 82 ? -13.75 16.094 11.211 1 83.38 82 HIS B C 1
ATOM 2546 O O . HIS B 1 82 ? -14.102 17.156 11.742 1 83.38 82 HIS B O 1
ATOM 2552 N N . ARG B 1 83 ? -13.102 15.281 11.75 1 83.25 83 ARG B N 1
ATOM 2553 C CA . ARG B 1 83 ? -12.781 15.383 13.172 1 83.25 83 ARG B CA 1
ATOM 2554 C C . ARG B 1 83 ? -11.625 16.344 13.406 1 83.25 83 ARG B C 1
ATOM 2556 O O . ARG B 1 83 ? -11.688 17.203 14.289 1 83.25 83 ARG B O 1
ATOM 2563 N N . LYS B 1 84 ? -10.633 16.266 12.578 1 82.62 84 LYS B N 1
ATOM 2564 C CA . LYS B 1 84 ? -9.383 16.953 12.891 1 82.62 84 LYS B CA 1
ATOM 2565 C C . LYS B 1 84 ? -9.266 18.25 12.102 1 82.62 84 LYS B C 1
ATOM 2567 O O . LYS B 1 84 ? -8.664 19.219 12.57 1 82.62 84 LYS B O 1
ATOM 2572 N N . VAL B 1 85 ? -9.828 18.266 11.008 1 77.88 85 VAL B N 1
ATOM 2573 C CA . VAL B 1 85 ? -9.625 19.438 10.164 1 77.88 85 VAL B CA 1
ATOM 2574 C C . VAL B 1 85 ? -10.859 20.344 10.227 1 77.88 85 VAL B C 1
ATOM 2576 O O . VAL B 1 85 ? -10.734 21.547 10.422 1 77.88 85 VAL B O 1
ATOM 2579 N N . GLN B 1 86 ? -11.93 19.812 10.18 1 75.38 86 GLN B N 1
ATOM 2580 C CA . GLN B 1 86 ? -13.148 20.625 10.148 1 75.38 86 GLN B CA 1
ATOM 2581 C C . GLN B 1 86 ? -13.734 20.781 11.555 1 75.38 86 GLN B C 1
ATOM 2583 O O . GLN B 1 86 ? -14.547 21.688 11.789 1 75.38 86 GLN B O 1
ATOM 2588 N N . ARG B 1 87 ? -13.328 20.078 12.516 1 68.25 87 ARG B N 1
ATOM 2589 C CA . ARG B 1 87 ? -13.781 20.094 13.906 1 68.25 87 ARG B CA 1
ATOM 2590 C C . ARG B 1 87 ? -15.297 19.938 13.992 1 68.25 87 ARG B C 1
ATOM 2592 O O . ARG B 1 87 ? -15.961 20.656 14.734 1 68.25 87 ARG B O 1
ATOM 2599 N N . THR B 1 88 ? -15.836 19.234 13.047 1 64.12 88 THR B N 1
ATOM 2600 C CA . THR B 1 88 ? -17.297 19.125 12.938 1 64.12 88 THR B CA 1
ATOM 2601 C C . THR B 1 88 ? -17.844 18.156 13.984 1 64.12 88 THR B C 1
ATOM 2603 O O . THR B 1 88 ? -19.062 18.078 14.18 1 64.12 88 THR B O 1
ATOM 2606 N N . ILE B 1 89 ? -17.062 17.359 14.531 1 59.34 89 ILE B N 1
ATOM 2607 C CA . ILE B 1 89 ? -17.641 16.469 15.523 1 59.34 89 ILE B CA 1
ATOM 2608 C C . ILE B 1 89 ? -18.312 17.281 16.625 1 59.34 89 ILE B C 1
ATOM 2610 O O . ILE B 1 89 ? -19.375 16.891 17.125 1 59.34 89 ILE B O 1
ATOM 2614 N N . GLU B 1 90 ? -17.766 18.312 16.797 1 59.25 90 GLU B N 1
ATOM 2615 C CA . GLU B 1 90 ? -18.406 19.219 17.75 1 59.25 90 GLU B CA 1
ATOM 2616 C C . GLU B 1 90 ? -19.703 19.797 17.188 1 59.25 90 GLU B C 1
ATOM 2618 O O . GLU B 1 90 ? -20.641 20.047 17.938 1 59.25 90 GLU B O 1
ATOM 2623 N N . ALA B 1 91 ? -19.688 19.844 15.898 1 60.53 91 ALA B N 1
ATOM 2624 C CA . ALA B 1 91 ? -20.906 20.359 15.266 1 60.53 91 ALA B CA 1
ATOM 2625 C C . ALA B 1 91 ? -22.016 19.297 15.273 1 60.53 91 ALA B C 1
ATOM 2627 O O . ALA B 1 91 ? -23.203 19.641 15.312 1 60.53 91 ALA B O 1
ATOM 2628 N N . TYR B 1 92 ? -21.5 18.047 15.281 1 60.41 92 TYR B N 1
ATOM 2629 C CA . TYR B 1 92 ? -22.469 16.969 15.289 1 60.41 92 TYR B CA 1
ATOM 2630 C C . TYR B 1 92 ? -23.219 16.906 16.609 1 60.41 92 TYR B C 1
ATOM 2632 O O . TYR B 1 92 ? -24.359 16.469 16.672 1 60.41 92 TYR B O 1
ATOM 2640 N N . ARG B 1 93 ? -22.594 17.516 17.5 1 60.53 93 ARG B N 1
ATOM 2641 C CA . ARG B 1 93 ? -23.203 17.516 18.828 1 60.53 93 ARG B CA 1
ATOM 2642 C C . ARG B 1 93 ? -24.391 18.469 18.875 1 60.53 93 ARG B C 1
ATOM 2644 O O . ARG B 1 93 ? -25.297 18.297 19.703 1 60.53 93 ARG B O 1
ATOM 2651 N N . VAL B 1 94 ? -24.344 19.344 17.969 1 61.91 94 VAL B N 1
ATOM 2652 C CA . VAL B 1 94 ? -25.422 20.344 18.031 1 61.91 94 VAL B CA 1
ATOM 2653 C C . VAL B 1 94 ? -26.469 20.031 16.953 1 61.91 94 VAL B C 1
ATOM 2655 O O . VAL B 1 94 ? -27.547 20.609 16.953 1 61.91 94 VAL B O 1
ATOM 2658 N N . THR B 1 95 ? -26.125 19.125 16.125 1 64.88 95 THR B N 1
ATOM 2659 C CA . THR B 1 95 ? -27.062 18.719 15.086 1 64.88 95 THR B CA 1
ATOM 2660 C C . THR B 1 95 ? -27.734 17.406 15.461 1 64.88 95 THR B C 1
ATOM 2662 O O . THR B 1 95 ? -27.172 16.609 16.219 1 64.88 95 THR B O 1
ATOM 2665 N N . PRO B 1 96 ? -28.953 17.297 15.078 1 77.06 96 PRO B N 1
ATOM 2666 C CA . PRO B 1 96 ? -29.688 16.078 15.43 1 77.06 96 PRO B CA 1
ATOM 2667 C C . PRO B 1 96 ? -29.125 14.844 14.727 1 77.06 96 PRO B C 1
ATOM 2669 O O . PRO B 1 96 ? -29.891 14.055 14.156 1 77.06 96 PRO B O 1
ATOM 2672 N N . ILE B 1 97 ? -27.891 14.781 14.555 1 79.62 97 ILE B N 1
ATOM 2673 C CA . ILE B 1 97 ? -27.281 13.625 13.914 1 79.62 97 ILE B CA 1
ATOM 2674 C C . ILE B 1 97 ? -26.812 12.633 14.977 1 79.62 97 ILE B C 1
ATOM 2676 O O . ILE B 1 97 ? -26.109 13.016 15.922 1 79.62 97 ILE B O 1
ATOM 2680 N N . THR B 1 98 ? -27.375 11.43 14.867 1 83.62 98 THR B N 1
ATOM 2681 C CA . THR B 1 98 ? -27.031 10.398 15.844 1 83.62 98 THR B CA 1
ATOM 2682 C C . THR B 1 98 ? -25.781 9.633 15.406 1 83.62 98 THR B C 1
ATOM 2684 O O . THR B 1 98 ? -25.328 9.758 14.258 1 83.62 98 THR B O 1
ATOM 2687 N N . VAL B 1 99 ? -25.234 8.93 16.344 1 85.12 99 VAL B N 1
ATOM 2688 C CA . VAL B 1 99 ? -24.062 8.086 16.078 1 85.12 99 VAL B CA 1
ATOM 2689 C C . VAL B 1 99 ? -24.406 7.074 14.992 1 85.12 99 VAL B C 1
ATOM 2691 O O . VAL B 1 99 ? -23.562 6.785 14.133 1 85.12 99 VAL B O 1
ATOM 2694 N N . TYR B 1 100 ? -25.594 6.703 14.969 1 89.06 100 TYR B N 1
ATOM 2695 C CA . TYR B 1 100 ? -26.031 5.734 13.969 1 89.06 100 TYR B CA 1
ATOM 2696 C C . TYR B 1 100 ? -26.047 6.355 12.578 1 89.06 100 TYR B C 1
ATOM 2698 O O . TYR B 1 100 ? -25.688 5.703 11.594 1 89.06 100 TYR B O 1
ATOM 2706 N N . ASP B 1 101 ? -26.359 7.543 12.508 1 90 101 ASP B N 1
ATOM 2707 C CA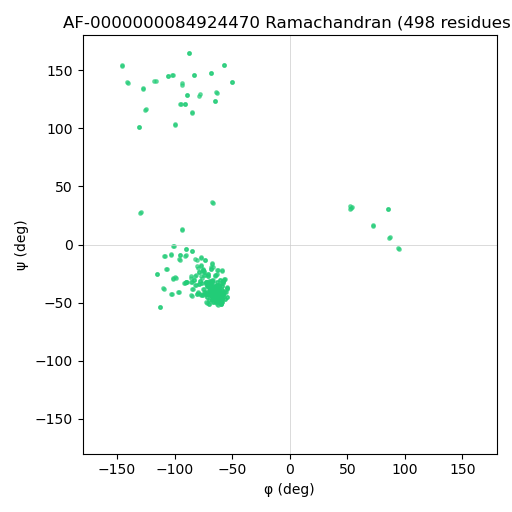 . ASP B 1 101 ? -26.391 8.242 11.227 1 90 101 ASP B CA 1
ATOM 2708 C C . ASP B 1 101 ? -24.984 8.352 10.633 1 90 101 ASP B C 1
ATOM 2710 O O . ASP B 1 101 ? -24.812 8.188 9.422 1 90 101 ASP B O 1
ATOM 2714 N N . ILE B 1 102 ? -24.109 8.555 11.5 1 88.25 102 ILE B N 1
ATOM 2715 C CA . ILE B 1 102 ? -22.734 8.727 11.055 1 88.25 102 ILE B CA 1
ATOM 2716 C C . ILE B 1 102 ? -22.188 7.398 10.539 1 88.25 102 ILE B C 1
ATOM 2718 O O . ILE B 1 102 ? -21.656 7.328 9.43 1 88.25 102 ILE B O 1
ATOM 2722 N N . VAL B 1 103 ? -22.406 6.395 11.32 1 91.69 103 VAL B N 1
ATOM 2723 C CA . VAL B 1 103 ? -21.844 5.094 10.984 1 91.69 103 VAL B CA 1
ATOM 2724 C C . VAL B 1 103 ? -22.5 4.555 9.719 1 91.69 103 VAL B C 1
ATOM 2726 O O . VAL B 1 103 ? -21.828 4.094 8.797 1 91.69 103 VAL B O 1
ATOM 2729 N N . ILE B 1 104 ? -23.766 4.691 9.641 1 93.94 104 ILE B N 1
ATOM 2730 C CA . ILE B 1 104 ? -24.5 4.215 8.477 1 93.94 104 ILE B CA 1
ATOM 2731 C C . ILE B 1 104 ? -24.109 5.051 7.254 1 93.94 104 ILE B C 1
ATOM 2733 O O . ILE B 1 104 ? -23.953 4.516 6.156 1 93.94 104 ILE B O 1
ATOM 2737 N N . GLY B 1 105 ? -24.016 6.305 7.453 1 93.12 105 GLY B N 1
ATOM 2738 C CA . GLY B 1 105 ? -23.578 7.172 6.371 1 93.12 105 GLY B CA 1
ATOM 2739 C C . GLY B 1 105 ? -22.234 6.785 5.805 1 93.12 105 GLY B C 1
ATOM 2740 O O . GLY B 1 105 ? -22.047 6.77 4.586 1 93.12 105 GLY B O 1
ATOM 2741 N N . LYS B 1 106 ? -21.359 6.426 6.719 1 93.06 106 LYS B N 1
ATOM 2742 C CA . LYS B 1 106 ? -20.016 6.047 6.293 1 93.06 106 LYS B CA 1
ATOM 2743 C C . LYS B 1 106 ? -20.016 4.695 5.586 1 93.06 106 LYS B C 1
ATOM 2745 O O . LYS B 1 106 ? -19.234 4.469 4.66 1 93.06 106 LYS B O 1
ATOM 2750 N N . ILE B 1 107 ? -20.844 3.848 6.059 1 94.31 107 ILE B N 1
ATOM 2751 C CA . ILE B 1 107 ? -20.969 2.543 5.422 1 94.31 107 ILE B CA 1
ATOM 2752 C C . ILE B 1 107 ? -21.516 2.711 4 1 94.31 107 ILE B C 1
ATOM 2754 O O . ILE B 1 107 ? -20.969 2.141 3.055 1 94.31 107 ILE B O 1
ATOM 2758 N N . ILE B 1 108 ? -22.484 3.529 3.832 1 95.62 108 ILE B N 1
ATOM 2759 C CA . ILE B 1 108 ? -23.062 3.771 2.516 1 95.62 108 ILE B CA 1
ATOM 2760 C C . ILE B 1 108 ? -22.031 4.473 1.623 1 95.62 108 ILE B C 1
ATOM 2762 O O . ILE B 1 108 ? -21.906 4.141 0.442 1 95.62 108 ILE B O 1
ATOM 2766 N N . SER B 1 109 ? -21.391 5.379 2.227 1 94.81 109 SER B N 1
ATOM 2767 C CA . SER B 1 109 ? -20.359 6.09 1.476 1 94.81 109 SER B CA 1
ATOM 2768 C C . SER B 1 109 ? -19.25 5.145 1.04 1 94.81 109 SER B C 1
ATOM 2770 O O . SER B 1 109 ? -18.797 5.203 -0.103 1 94.81 109 SER B O 1
ATOM 2772 N N . GLY B 1 110 ? -18.859 4.312 1.979 1 94.25 110 GLY B N 1
ATOM 2773 C CA . GLY B 1 110 ? -17.812 3.348 1.67 1 94.25 110 GLY B CA 1
ATOM 2774 C C . GLY B 1 110 ? -18.203 2.379 0.569 1 94.25 110 GLY B C 1
ATOM 2775 O O . GLY B 1 110 ? -17.422 2.113 -0.34 1 94.25 110 GLY B O 1
ATOM 2776 N N . PHE B 1 111 ? -19.422 1.924 0.667 1 94 111 PHE B N 1
ATOM 2777 C CA . PHE B 1 111 ? -19.891 1.009 -0.36 1 94 111 PHE B CA 1
ATOM 2778 C C . PHE B 1 111 ? -19.969 1.707 -1.713 1 94 111 PHE B C 1
ATOM 2780 O O . PHE B 1 111 ? -19.578 1.144 -2.732 1 94 111 PHE B O 1
ATOM 2787 N N . SER B 1 112 ? -20.469 2.906 -1.75 1 96.06 112 SER B N 1
ATOM 2788 C CA . SER B 1 112 ? -20.625 3.652 -2.994 1 96.06 112 SER B CA 1
ATOM 2789 C C . SER B 1 112 ? -19.266 3.914 -3.656 1 96.06 112 SER B C 1
ATOM 2791 O O . SER B 1 112 ? -19.109 3.711 -4.863 1 96.06 112 SER B O 1
ATOM 2793 N N . GLN B 1 113 ? -18.391 4.297 -2.879 1 94.19 113 GLN B N 1
ATOM 2794 C CA . GLN B 1 113 ? -17.062 4.57 -3.412 1 94.19 113 GLN B CA 1
ATOM 2795 C C . GLN B 1 113 ? -16.359 3.279 -3.846 1 94.19 113 GLN B C 1
ATOM 2797 O O . GLN B 1 113 ? -15.703 3.242 -4.887 1 94.19 113 GLN B O 1
ATOM 2802 N N . GLY B 1 114 ? -16.516 2.281 -3.014 1 94.56 114 GLY B N 1
ATOM 2803 C CA . GLY B 1 114 ? -15.953 0.99 -3.383 1 94.56 114 GLY B CA 1
ATOM 2804 C C . GLY B 1 114 ? -16.547 0.434 -4.668 1 94.56 114 GLY B C 1
ATOM 2805 O O . GLY B 1 114 ? -15.82 -0.123 -5.496 1 94.56 114 GLY B O 1
ATOM 2806 N N . ALA B 1 115 ? -17.812 0.59 -4.77 1 94.94 115 ALA B N 1
ATOM 2807 C CA . ALA B 1 115 ? -18.5 0.12 -5.977 1 94.94 115 ALA B CA 1
ATOM 2808 C C . ALA B 1 115 ? -18 0.874 -7.207 1 94.94 115 ALA B C 1
ATOM 2810 O O . ALA B 1 115 ? -17.703 0.264 -8.242 1 94.94 115 ALA B O 1
ATOM 2811 N N . LEU B 1 116 ? -17.906 2.119 -7.082 1 95.12 116 LEU B N 1
ATOM 2812 C CA . LEU B 1 116 ? -17.469 2.939 -8.203 1 95.12 116 LEU B CA 1
ATOM 2813 C C . LEU B 1 116 ? -16.031 2.592 -8.586 1 95.12 116 LEU B C 1
ATOM 2815 O O . LEU B 1 116 ? -15.734 2.391 -9.766 1 95.12 116 LEU B O 1
ATOM 2819 N N . LYS B 1 117 ? -15.164 2.492 -7.629 1 94.44 117 LYS B N 1
ATOM 2820 C CA . LYS B 1 117 ? -13.758 2.207 -7.867 1 94.44 117 LYS B CA 1
ATOM 2821 C C . LYS B 1 117 ? -13.555 0.764 -8.32 1 94.44 117 LYS B C 1
ATOM 2823 O O . LYS B 1 117 ? -12.703 0.487 -9.172 1 94.44 117 LYS B O 1
ATOM 2828 N N . GLY B 1 118 ? -14.391 -0.119 -7.734 1 94.88 118 GLY B N 1
ATOM 2829 C CA . GLY B 1 118 ? -14.367 -1.498 -8.195 1 94.88 118 GLY B CA 1
ATOM 2830 C C . GLY B 1 118 ? -14.773 -1.648 -9.648 1 94.88 118 GLY B C 1
ATOM 2831 O O . GLY B 1 118 ? -14.148 -2.402 -10.398 1 94.88 118 GLY B O 1
ATOM 2832 N N . VAL B 1 119 ? -15.773 -0.932 -10.047 1 94.94 119 VAL B N 1
ATOM 2833 C CA . VAL B 1 119 ? -16.25 -0.966 -11.43 1 94.94 119 VAL B CA 1
ATOM 2834 C C . VAL B 1 119 ? -15.164 -0.411 -12.352 1 94.94 119 VAL B C 1
ATOM 2836 O O . VAL B 1 119 ? -14.961 -0.921 -13.453 1 94.94 119 VAL B O 1
ATOM 2839 N N . ALA B 1 120 ? -14.531 0.63 -11.898 1 95.31 120 ALA B N 1
ATOM 2840 C CA . ALA B 1 120 ? -13.453 1.204 -12.695 1 95.31 120 ALA B CA 1
ATOM 2841 C C . ALA B 1 120 ? -12.352 0.177 -12.953 1 95.31 120 ALA B C 1
ATOM 2843 O O . ALA B 1 120 ? -11.898 0.019 -14.086 1 95.31 120 ALA B O 1
ATOM 2844 N N . VAL B 1 121 ? -11.969 -0.483 -11.938 1 95.06 121 VAL B N 1
ATOM 2845 C CA . VAL B 1 121 ? -10.922 -1.488 -12.062 1 95.06 121 VAL B CA 1
ATOM 2846 C C . VAL B 1 121 ? -11.414 -2.648 -12.922 1 95.06 121 VAL B C 1
ATOM 2848 O O . VAL B 1 121 ? -10.68 -3.137 -13.789 1 95.06 121 VAL B O 1
ATOM 2851 N N . ALA B 1 122 ? -12.656 -3.107 -12.703 1 94.44 122 ALA B N 1
ATOM 2852 C CA . ALA B 1 122 ? -13.234 -4.184 -13.5 1 94.44 122 ALA B CA 1
ATOM 2853 C C . ALA B 1 122 ? -13.25 -3.816 -14.984 1 94.44 122 ALA B C 1
ATOM 2855 O O . ALA B 1 122 ? -12.914 -4.641 -15.836 1 94.44 122 ALA B O 1
ATOM 2856 N N . THR B 1 123 ? -13.625 -2.604 -15.266 1 94.38 123 THR B N 1
ATOM 2857 C CA . THR B 1 123 ? -13.695 -2.135 -16.641 1 94.38 123 THR B CA 1
ATOM 2858 C C . THR B 1 123 ? -12.32 -2.178 -17.297 1 94.38 123 THR B C 1
ATOM 2860 O O . THR B 1 123 ? -12.18 -2.65 -18.438 1 94.38 123 THR B O 1
ATOM 2863 N N . VAL B 1 124 ? -11.375 -1.753 -16.594 1 93.06 124 VAL B N 1
ATOM 2864 C CA . VAL B 1 124 ? -10.023 -1.729 -17.141 1 93.06 124 VAL B CA 1
ATOM 2865 C C . VAL B 1 124 ? -9.531 -3.156 -17.359 1 93.06 124 VAL B C 1
ATOM 2867 O O . VAL B 1 124 ? -8.945 -3.459 -18.406 1 93.06 124 VAL B O 1
ATOM 2870 N N . ILE B 1 125 ? -9.75 -4.023 -16.391 1 89.88 125 ILE B N 1
ATOM 2871 C CA . ILE B 1 125 ? -9.328 -5.414 -16.516 1 89.88 125 ILE B CA 1
ATOM 2872 C C . ILE B 1 125 ? -10.055 -6.07 -17.688 1 89.88 125 ILE B C 1
ATOM 2874 O O . ILE B 1 125 ? -9.445 -6.797 -18.484 1 89.88 125 ILE B O 1
ATOM 2878 N N . PHE B 1 126 ? -11.328 -5.781 -17.875 1 90.56 126 PHE B N 1
ATOM 2879 C CA . PHE B 1 126 ? -12.125 -6.336 -18.969 1 90.56 126 PHE B CA 1
ATOM 2880 C C . PHE B 1 126 ? -11.609 -5.863 -20.312 1 90.56 126 PHE B C 1
ATOM 2882 O O . PHE B 1 126 ? -11.5 -6.652 -21.266 1 90.56 126 PHE B O 1
ATOM 2889 N N . LEU B 1 127 ? -11.32 -4.66 -20.391 1 90 127 LEU B N 1
ATOM 2890 C CA . LEU B 1 127 ? -10.867 -4.07 -21.641 1 90 127 LEU B CA 1
ATOM 2891 C C . LEU B 1 127 ? -9.5 -4.605 -22.047 1 90 127 LEU B C 1
ATOM 2893 O O . LEU B 1 127 ? -9.227 -4.82 -23.234 1 90 127 LEU B O 1
ATOM 2897 N N . LEU B 1 128 ? -8.734 -4.91 -21.109 1 84.12 128 LEU B N 1
ATOM 2898 C CA . LEU B 1 128 ? -7.363 -5.305 -21.391 1 84.12 128 LEU B CA 1
ATOM 2899 C C . LEU B 1 128 ? -7.262 -6.812 -21.609 1 84.12 128 LEU B C 1
ATOM 2901 O O . LEU B 1 128 ? -6.41 -7.281 -22.375 1 84.12 128 LEU B O 1
ATOM 2905 N N . THR B 1 129 ? -8.047 -7.598 -20.969 1 81.31 129 THR B N 1
ATOM 2906 C CA . THR B 1 129 ? -7.828 -9.039 -20.953 1 81.31 129 THR B CA 1
ATOM 2907 C C . THR B 1 129 ? -8.969 -9.766 -21.656 1 81.31 129 THR B C 1
ATOM 2909 O O . THR B 1 129 ? -8.82 -10.93 -22.047 1 81.31 129 THR B O 1
ATOM 2912 N N . GLY B 1 130 ? -10.086 -9.141 -21.672 1 83.12 130 GLY B N 1
ATOM 2913 C CA . GLY B 1 130 ? -11.219 -9.789 -22.297 1 83.12 130 GLY B CA 1
ATOM 2914 C C . GLY B 1 130 ? -11.984 -10.711 -21.359 1 83.12 130 GLY B C 1
ATOM 2915 O O . GLY B 1 130 ? -12.875 -11.445 -21.797 1 83.12 130 GLY B O 1
ATOM 2916 N N . VAL B 1 131 ? -11.555 -10.656 -20.125 1 84.44 131 VAL B N 1
ATOM 2917 C CA . VAL B 1 131 ? -12.258 -11.484 -19.156 1 84.44 131 VAL B CA 1
ATOM 2918 C C . VAL B 1 131 ? -13.703 -11.008 -19.016 1 84.44 131 VAL B C 1
ATOM 2920 O O . VAL B 1 131 ? -13.969 -9.805 -18.969 1 84.44 131 VAL B O 1
ATOM 2923 N N . ARG B 1 132 ? -14.617 -11.984 -19.094 1 88 132 ARG B N 1
ATOM 2924 C CA . ARG B 1 132 ? -16.031 -11.656 -18.953 1 88 132 ARG B CA 1
ATOM 2925 C C . ARG B 1 132 ? -16.688 -12.523 -17.891 1 88 132 ARG B C 1
ATOM 2927 O O . ARG B 1 132 ? -16.375 -13.703 -17.766 1 88 132 ARG B O 1
ATOM 2934 N N . PHE B 1 133 ? -17.422 -11.844 -17.094 1 90.88 133 PHE B N 1
ATOM 2935 C CA . PHE B 1 133 ? -18.156 -12.555 -16.062 1 90.88 133 PHE B CA 1
ATOM 2936 C C . PHE B 1 133 ? -19.641 -12.641 -16.406 1 90.88 133 PHE B C 1
ATOM 2938 O O . PHE B 1 133 ? -20.172 -11.758 -17.062 1 90.88 133 PHE B O 1
ATOM 2945 N N . ASP B 1 134 ? -20.266 -13.742 -16.047 1 92.88 134 ASP B N 1
ATOM 2946 C CA . ASP B 1 134 ? -21.703 -13.922 -16.234 1 92.88 134 ASP B CA 1
ATOM 2947 C C . ASP B 1 134 ? -22.5 -12.945 -15.383 1 92.88 134 ASP B C 1
ATOM 2949 O O . ASP B 1 134 ? -22.375 -12.938 -14.156 1 92.88 134 ASP B O 1
ATOM 2953 N N . PRO B 1 135 ? -23.344 -12.156 -15.992 1 92.62 135 PRO B N 1
ATOM 2954 C CA . PRO B 1 135 ? -24.141 -11.18 -15.242 1 92.62 135 PRO B CA 1
ATOM 2955 C C . PRO B 1 135 ? -25.016 -11.836 -14.18 1 92.62 135 PRO B C 1
ATOM 2957 O O . PRO B 1 135 ? -25.375 -11.195 -13.188 1 92.62 135 PRO B O 1
ATOM 2960 N N . ALA B 1 136 ? -25.297 -13.086 -14.383 1 93.38 136 ALA B N 1
ATOM 2961 C CA . ALA B 1 136 ? -26.141 -13.797 -13.422 1 93.38 136 ALA B CA 1
ATOM 2962 C C . ALA B 1 136 ? -25.406 -13.984 -12.094 1 93.38 136 ALA B C 1
ATOM 2964 O O . ALA B 1 136 ? -26.047 -14.164 -11.055 1 93.38 136 ALA B O 1
ATOM 2965 N N . HIS B 1 137 ? -24.109 -13.906 -12.18 1 95.56 137 HIS B N 1
ATOM 2966 C CA . HIS B 1 137 ? -23.312 -14.156 -10.984 1 95.56 137 HIS B CA 1
ATOM 2967 C C . HIS B 1 137 ? -23.078 -12.867 -10.203 1 95.56 137 HIS B C 1
ATOM 2969 O O . HIS B 1 137 ? -22.578 -12.906 -9.078 1 95.56 137 HIS B O 1
ATOM 2975 N N . LEU B 1 138 ? -23.547 -11.719 -10.75 1 94.81 138 LEU B N 1
ATOM 2976 C CA . LEU B 1 138 ? -23.203 -10.414 -10.195 1 94.81 138 LEU B CA 1
ATOM 2977 C C . LEU B 1 138 ? -23.938 -10.18 -8.875 1 94.81 138 LEU B C 1
ATOM 2979 O O . LEU B 1 138 ? -23.375 -9.57 -7.953 1 94.81 138 LEU B O 1
ATOM 2983 N N . ALA B 1 139 ? -25.109 -10.727 -8.789 1 95.25 139 ALA B N 1
ATOM 2984 C CA . ALA B 1 139 ? -25.891 -10.531 -7.566 1 95.25 139 ALA B CA 1
ATOM 2985 C C . ALA B 1 139 ? -25.188 -11.172 -6.371 1 95.25 139 ALA B C 1
ATOM 2987 O O . ALA B 1 139 ? -25.078 -10.562 -5.305 1 95.25 139 ALA B O 1
ATOM 2988 N N . GLY B 1 140 ? -24.75 -12.414 -6.566 1 95.56 140 GLY B N 1
ATOM 2989 C CA . GLY B 1 140 ? -24.016 -13.086 -5.512 1 95.56 140 GLY B CA 1
ATOM 2990 C C . GLY B 1 140 ? -22.703 -12.391 -5.156 1 95.56 140 GLY B C 1
ATOM 2991 O O . GLY B 1 140 ? -22.375 -12.266 -3.979 1 95.56 140 GLY B O 1
ATOM 2992 N N . TYR B 1 141 ? -22.062 -11.945 -6.18 1 96.56 141 TYR B N 1
ATOM 2993 C CA . TYR B 1 141 ? -20.797 -11.219 -5.98 1 96.56 141 TYR B CA 1
ATOM 2994 C C . TYR B 1 141 ? -21.031 -9.945 -5.18 1 96.56 141 TYR B C 1
ATOM 2996 O O . TYR B 1 141 ? -20.297 -9.664 -4.223 1 96.56 141 TYR B O 1
ATOM 3004 N N . LEU B 1 142 ? -22.094 -9.195 -5.504 1 96.06 142 LEU B N 1
ATOM 3005 C CA . LEU B 1 142 ? -22.391 -7.914 -4.875 1 96.06 142 LEU B CA 1
ATOM 3006 C C . LEU B 1 142 ? -22.781 -8.102 -3.412 1 96.06 142 LEU B C 1
ATOM 3008 O O . LEU B 1 142 ? -22.469 -7.25 -2.572 1 96.06 142 LEU B O 1
ATOM 3012 N N . ALA B 1 143 ? -23.391 -9.203 -3.146 1 96.69 143 ALA B N 1
ATOM 3013 C CA . ALA B 1 143 ? -23.75 -9.477 -1.756 1 96.69 143 ALA B CA 1
ATOM 3014 C C . ALA B 1 143 ? -22.5 -9.531 -0.872 1 96.69 143 ALA B C 1
ATOM 3016 O O . ALA B 1 143 ? -22.5 -9 0.239 1 96.69 143 ALA B O 1
ATOM 3017 N N . PHE B 1 144 ? -21.453 -10.133 -1.363 1 97.56 144 PHE B N 1
ATOM 3018 C CA . PHE B 1 144 ? -20.203 -10.211 -0.621 1 97.56 144 PHE B CA 1
ATOM 3019 C C . PHE B 1 144 ? -19.547 -8.844 -0.527 1 97.56 144 PHE B C 1
ATOM 3021 O O . PHE B 1 144 ? -19 -8.477 0.521 1 97.56 144 PHE B O 1
ATOM 3028 N N . ILE B 1 145 ? -19.656 -8.062 -1.587 1 96.81 145 ILE B N 1
ATOM 3029 C CA . ILE B 1 145 ? -19 -6.758 -1.629 1 96.81 145 ILE B CA 1
ATOM 3030 C C . ILE B 1 145 ? -19.688 -5.809 -0.645 1 96.81 145 ILE B C 1
ATOM 3032 O O . ILE B 1 145 ? -19.016 -5.02 0.028 1 96.81 145 ILE B O 1
ATOM 3036 N N . VAL B 1 146 ? -20.984 -5.914 -0.571 1 96.69 146 VAL B N 1
ATOM 3037 C CA . VAL B 1 146 ? -21.734 -5.055 0.342 1 96.69 146 VAL B CA 1
ATOM 3038 C C . VAL B 1 146 ? -21.297 -5.332 1.781 1 96.69 146 VAL B C 1
ATOM 3040 O O . VAL B 1 146 ? -20.984 -4.402 2.529 1 96.69 146 VAL B O 1
ATOM 3043 N N . LEU B 1 147 ? -21.234 -6.586 2.098 1 97.5 147 LEU B N 1
ATOM 3044 C CA . LEU B 1 147 ? -20.844 -6.961 3.453 1 97.5 147 LEU B CA 1
ATOM 3045 C C . LEU B 1 147 ? -19.391 -6.633 3.719 1 97.5 147 LEU B C 1
ATOM 3047 O O . LEU B 1 147 ? -19.031 -6.176 4.809 1 97.5 147 LEU B O 1
ATOM 3051 N N . GLY B 1 148 ? -18.547 -6.91 2.725 1 97.5 148 GLY B N 1
ATOM 3052 C CA . GLY B 1 148 ? -17.141 -6.551 2.863 1 97.5 148 GLY B CA 1
ATOM 3053 C C . GLY B 1 148 ? -16.922 -5.062 3.051 1 97.5 148 GLY B C 1
ATOM 3054 O O . GLY B 1 148 ? -16.109 -4.648 3.883 1 97.5 148 GLY B O 1
ATOM 3055 N N . SER B 1 149 ? -17.656 -4.305 2.287 1 96.69 149 SER B N 1
ATOM 3056 C CA . SER B 1 149 ? -17.547 -2.852 2.398 1 96.69 149 SER B CA 1
ATOM 3057 C C . SER B 1 149 ? -18 -2.367 3.773 1 96.69 149 SER B C 1
ATOM 3059 O O . SER B 1 149 ? -17.453 -1.393 4.301 1 96.69 149 SER B O 1
ATOM 3061 N N . MET B 1 150 ? -18.984 -3.031 4.273 1 97.12 150 MET B N 1
ATOM 3062 C CA . MET B 1 150 ? -19.438 -2.676 5.613 1 97.12 150 MET B CA 1
ATOM 3063 C C . MET B 1 150 ? -18.344 -2.908 6.645 1 97.12 150 MET B C 1
ATOM 3065 O O . MET B 1 150 ? -18.078 -2.049 7.488 1 97.12 150 MET B O 1
ATOM 3069 N N . VAL B 1 151 ? -17.688 -4.023 6.559 1 97.62 151 VAL B N 1
ATOM 3070 C CA . VAL B 1 151 ? -16.625 -4.371 7.492 1 97.62 151 VAL B CA 1
ATOM 3071 C C . VAL B 1 151 ? -15.492 -3.348 7.395 1 97.62 151 VAL B C 1
ATOM 3073 O O . VAL B 1 151 ? -15.055 -2.797 8.406 1 97.62 151 VAL B O 1
ATOM 3076 N N . PHE B 1 152 ? -15.109 -3.055 6.227 1 97.5 152 PHE B N 1
ATOM 3077 C CA . PHE B 1 152 ? -13.945 -2.197 6.02 1 97.5 152 PHE B CA 1
ATOM 3078 C C . PHE B 1 152 ? -14.305 -0.735 6.258 1 97.5 152 PHE B C 1
ATOM 3080 O O . PHE B 1 152 ? -13.469 0.05 6.707 1 97.5 152 PHE B O 1
ATOM 3087 N N . SER B 1 153 ? -15.531 -0.368 5.973 1 97.25 153 SER B N 1
ATOM 3088 C CA . SER B 1 153 ? -15.977 0.979 6.312 1 97.25 153 SER B CA 1
ATOM 3089 C C . SER B 1 153 ? -15.984 1.197 7.82 1 97.25 153 SER B C 1
ATOM 3091 O O . SER B 1 153 ? -15.602 2.268 8.305 1 97.25 153 SER B O 1
ATOM 3093 N N . CYS B 1 154 ? -16.453 0.222 8.492 1 97.44 154 CYS B N 1
ATOM 3094 C CA . CYS B 1 154 ? -16.469 0.31 9.953 1 97.44 154 CYS B CA 1
ATOM 3095 C C . CYS B 1 154 ? -15.039 0.427 10.492 1 97.44 154 CYS B C 1
ATOM 3097 O O . CYS B 1 154 ? -14.773 1.26 11.359 1 97.44 154 CYS B O 1
ATOM 3099 N N . ALA B 1 155 ? -14.156 -0.378 9.961 1 96.62 155 ALA B N 1
ATOM 3100 C CA . ALA B 1 155 ? -12.758 -0.305 10.375 1 96.62 155 ALA B CA 1
ATOM 3101 C C . ALA B 1 155 ? -12.172 1.073 10.078 1 96.62 155 ALA B C 1
ATOM 3103 O O . ALA B 1 155 ? -11.445 1.634 10.906 1 96.62 155 ALA B O 1
ATOM 3104 N N . GLY B 1 156 ? -12.484 1.544 8.906 1 96.31 156 GLY B N 1
ATOM 3105 C CA . GLY B 1 156 ? -12.023 2.875 8.547 1 96.31 156 GLY B CA 1
ATOM 3106 C C . GLY B 1 156 ? -12.578 3.963 9.445 1 96.31 156 GLY B C 1
ATOM 3107 O O . GLY B 1 156 ? -11.852 4.883 9.836 1 96.31 156 GLY B O 1
ATOM 3108 N N . THR B 1 157 ? -13.828 3.84 9.75 1 95 157 THR B N 1
ATOM 3109 C CA . THR B 1 157 ? -14.461 4.82 10.625 1 95 157 THR B CA 1
ATOM 3110 C C . THR B 1 157 ? -13.805 4.824 12 1 95 157 THR B C 1
ATOM 3112 O O . THR B 1 157 ? -13.547 5.891 12.562 1 95 157 THR B O 1
ATOM 3115 N N . VAL B 1 158 ? -13.508 3.67 12.492 1 95.38 158 VAL B N 1
ATOM 3116 C CA . VAL B 1 158 ? -12.844 3.559 13.789 1 95.38 158 VAL B CA 1
ATOM 3117 C C . VAL B 1 158 ? -11.461 4.191 13.719 1 95.38 158 VAL B C 1
ATOM 3119 O O . VAL B 1 158 ? -11.07 4.957 14.602 1 95.38 158 VAL B O 1
ATOM 3122 N N . CYS B 1 159 ? -10.75 3.941 12.664 1 94.56 159 CYS B N 1
ATOM 3123 C CA . CYS B 1 159 ? -9.414 4.504 12.477 1 94.56 159 CYS B CA 1
ATOM 3124 C C . CYS B 1 159 ? -9.469 6.027 12.414 1 94.56 159 CYS B C 1
ATOM 3126 O O . CYS B 1 159 ? -8.695 6.707 13.086 1 94.56 159 CYS B O 1
ATOM 3128 N N . GLY B 1 160 ? -10.383 6.465 11.625 1 92.25 160 GLY B N 1
ATOM 3129 C CA . GLY B 1 160 ? -10.523 7.906 11.477 1 92.25 160 GLY B CA 1
ATOM 3130 C C . GLY B 1 160 ? -10.938 8.594 12.766 1 92.25 160 GLY B C 1
ATOM 3131 O O . GLY B 1 160 ? -10.633 9.766 12.977 1 92.25 160 GLY B O 1
ATOM 3132 N N . THR B 1 161 ? -11.602 7.848 13.617 1 89.75 161 THR B N 1
ATOM 313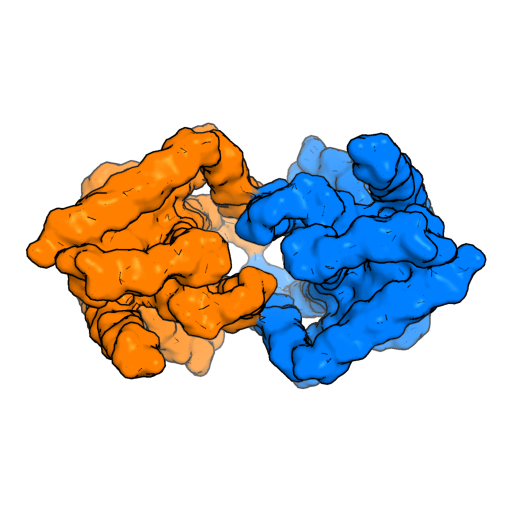3 C CA . THR B 1 161 ? -12.109 8.414 14.867 1 89.75 161 THR B CA 1
ATOM 3134 C C . THR B 1 161 ? -11.031 8.383 15.945 1 89.75 161 THR B C 1
ATOM 3136 O O . THR B 1 161 ? -10.938 9.312 16.75 1 89.75 161 THR B O 1
ATOM 3139 N N . LEU B 1 162 ? -10.188 7.387 15.891 1 92 162 LEU B N 1
ATOM 3140 C CA . LEU B 1 162 ? -9.297 7.164 17.031 1 92 162 LEU B CA 1
ATOM 3141 C C . LEU B 1 162 ? -7.91 7.734 16.75 1 92 162 LEU B C 1
ATOM 3143 O O . LEU B 1 162 ? -7.184 8.086 17.688 1 92 162 LEU B O 1
ATOM 3147 N N . LEU B 1 163 ? -7.551 7.793 15.523 1 91.19 163 LEU B N 1
ATOM 3148 C CA . LEU B 1 163 ? -6.168 8.133 15.211 1 91.19 163 LEU B CA 1
ATOM 3149 C C . LEU B 1 163 ? -6.02 9.633 14.977 1 91.19 163 LEU B C 1
ATOM 3151 O O . LEU B 1 163 ? -6.816 10.234 14.242 1 91.19 163 LEU B O 1
ATOM 3155 N N . ASP B 1 164 ? -4.996 10.164 15.508 1 88.5 164 ASP B N 1
ATOM 3156 C CA . ASP B 1 164 ? -4.793 11.609 15.43 1 88.5 164 ASP B CA 1
ATOM 3157 C C . ASP B 1 164 ? -3.871 11.969 14.266 1 88.5 164 ASP B C 1
ATOM 3159 O O . ASP B 1 164 ? -4.094 12.969 13.578 1 88.5 164 ASP B O 1
ATOM 3163 N N . LYS B 1 165 ? -2.855 11.203 14.086 1 89.31 165 LYS B N 1
ATOM 3164 C CA . LYS B 1 165 ? -1.897 11.492 13.023 1 89.31 165 LYS B CA 1
ATOM 3165 C C . LYS B 1 165 ? -2.301 10.812 11.719 1 89.31 165 LYS B C 1
ATOM 3167 O O . LYS B 1 165 ? -2.588 9.617 11.695 1 89.31 165 LYS B O 1
ATOM 3172 N N . PRO B 1 166 ? -2.342 11.547 10.711 1 89.88 166 PRO B N 1
ATOM 3173 C CA . PRO B 1 166 ? -2.754 10.961 9.43 1 89.88 166 PRO B CA 1
ATOM 3174 C C . PRO B 1 166 ? -1.827 9.844 8.969 1 89.88 166 PRO B C 1
ATOM 3176 O O . PRO B 1 166 ? -2.283 8.867 8.359 1 89.88 166 PRO B O 1
ATOM 3179 N N . GLU B 1 167 ? -0.574 9.922 9.312 1 87.69 167 GLU B N 1
ATOM 3180 C CA . GLU B 1 167 ? 0.375 8.891 8.914 1 87.69 167 GLU B CA 1
ATOM 3181 C C . GLU B 1 167 ? 0.036 7.543 9.555 1 87.69 167 GLU B C 1
ATOM 3183 O O . GLU B 1 167 ? 0.386 6.488 9.016 1 87.69 167 GLU B O 1
ATOM 3188 N N . THR B 1 168 ? -0.617 7.578 10.703 1 89 168 THR B N 1
ATOM 3189 C CA . THR B 1 168 ? -0.945 6.355 11.43 1 89 168 THR B CA 1
ATOM 3190 C C . THR B 1 168 ? -2.037 5.574 10.703 1 89 168 THR B C 1
ATOM 3192 O O . THR B 1 168 ? -2.123 4.352 10.836 1 89 168 THR B O 1
ATOM 3195 N N . ILE B 1 169 ? -2.852 6.277 9.922 1 90.81 169 ILE B N 1
ATOM 3196 C CA . ILE B 1 169 ? -3.863 5.598 9.117 1 90.81 169 ILE B CA 1
ATOM 3197 C C . ILE B 1 169 ? -3.186 4.664 8.117 1 90.81 169 ILE B C 1
ATOM 3199 O O . ILE B 1 169 ? -3.594 3.51 7.957 1 90.81 169 ILE B O 1
ATOM 3203 N N . GLY B 1 170 ? -2.148 5.184 7.516 1 87.62 170 GLY B N 1
ATOM 3204 C CA . GLY B 1 170 ? -1.382 4.359 6.598 1 87.62 170 GLY B CA 1
ATOM 3205 C C . GLY B 1 170 ? -0.729 3.166 7.266 1 87.62 170 GLY B C 1
ATOM 3206 O O . GLY B 1 170 ? -0.651 2.084 6.68 1 87.62 170 GLY B O 1
ATOM 3207 N N . LYS B 1 171 ? -0.305 3.35 8.484 1 86.81 171 LYS B N 1
ATOM 3208 C CA . LYS B 1 171 ? 0.325 2.266 9.227 1 86.81 171 LYS B CA 1
ATOM 3209 C C . LYS B 1 171 ? -0.676 1.157 9.539 1 86.81 171 LYS B C 1
ATOM 3211 O O . LYS B 1 171 ? -0.348 -0.028 9.445 1 86.81 171 LYS B O 1
ATOM 3216 N N . VAL B 1 172 ? -1.858 1.597 9.922 1 90.88 172 VAL B N 1
ATOM 3217 C CA . VAL B 1 172 ? -2.9 0.614 10.203 1 90.88 172 VAL B CA 1
ATOM 3218 C C . VAL B 1 172 ? -3.221 -0.17 8.93 1 90.88 172 VAL B C 1
ATOM 3220 O O . VAL B 1 172 ? -3.408 -1.388 8.977 1 90.88 172 VAL B O 1
ATOM 3223 N N . GLN B 1 173 ? -3.293 0.521 7.855 1 88.25 173 GLN B N 1
ATOM 3224 C CA . GLN B 1 173 ? -3.537 -0.142 6.578 1 88.25 173 GLN B CA 1
ATOM 3225 C C . GLN B 1 173 ? -2.451 -1.169 6.273 1 88.25 173 GLN B C 1
ATOM 3227 O O . GLN B 1 173 ? -2.75 -2.305 5.898 1 88.25 173 GLN B O 1
ATOM 3232 N N . ALA B 1 174 ? -1.253 -0.832 6.52 1 83.69 174 ALA B N 1
ATOM 3233 C CA . ALA B 1 174 ? -0.114 -1.684 6.188 1 83.69 174 ALA B CA 1
ATOM 3234 C C . ALA B 1 174 ? -0.035 -2.883 7.129 1 83.69 174 ALA B C 1
ATOM 3236 O O . ALA B 1 174 ? 0.345 -3.98 6.711 1 83.69 174 ALA B O 1
ATOM 3237 N N . VAL B 1 175 ? -0.428 -2.711 8.375 1 88.62 175 VAL B N 1
ATOM 3238 C CA . VAL B 1 175 ? -0.207 -3.721 9.406 1 88.62 175 VAL B CA 1
ATOM 3239 C C . VAL B 1 175 ? -1.412 -4.656 9.477 1 88.62 175 VAL B C 1
ATOM 3241 O O . VAL B 1 175 ? -1.264 -5.852 9.742 1 88.62 175 VAL B O 1
ATOM 3244 N N . VAL B 1 176 ? -2.559 -4.066 9.211 1 89.69 176 VAL B N 1
ATOM 3245 C CA . VAL B 1 176 ? -3.758 -4.859 9.469 1 89.69 176 VAL B CA 1
ATOM 3246 C C . VAL B 1 176 ? -4.449 -5.188 8.148 1 89.69 176 VAL B C 1
ATOM 3248 O O . VAL B 1 176 ? -4.602 -6.359 7.793 1 89.69 176 VAL B O 1
ATOM 3251 N N . ILE B 1 177 ? -4.727 -4.176 7.367 1 89 177 ILE B N 1
ATOM 3252 C CA . ILE B 1 177 ? -5.598 -4.332 6.207 1 89 177 ILE B CA 1
ATOM 3253 C C . ILE B 1 177 ? -4.871 -5.113 5.117 1 89 177 ILE B C 1
ATOM 3255 O O . ILE B 1 177 ? -5.395 -6.109 4.605 1 89 177 ILE B O 1
ATOM 3259 N N . MET B 1 178 ? -3.666 -4.758 4.887 1 86.12 178 MET B N 1
ATOM 3260 C CA . MET B 1 178 ? -2.939 -5.359 3.771 1 86.12 178 MET B CA 1
ATOM 3261 C C . MET B 1 178 ? -2.664 -6.836 4.035 1 86.12 178 MET B C 1
ATOM 3263 O O . MET B 1 178 ? -2.959 -7.688 3.191 1 86.12 178 MET B O 1
ATOM 3267 N N . PRO B 1 179 ? -2.188 -7.199 5.18 1 87.5 179 PRO B N 1
ATOM 3268 C CA . PRO B 1 179 ? -1.961 -8.625 5.434 1 87.5 179 PRO B CA 1
ATOM 3269 C C . PRO B 1 179 ? -3.244 -9.445 5.363 1 87.5 179 PRO B C 1
ATOM 3271 O O . PRO B 1 179 ? -3.244 -10.555 4.82 1 87.5 179 PRO B O 1
ATOM 3274 N N . LEU B 1 180 ? -4.301 -8.891 5.871 1 88.25 180 LEU B N 1
ATOM 3275 C CA . LEU B 1 180 ? -5.57 -9.609 5.848 1 88.25 180 LEU B CA 1
ATOM 3276 C C . LEU B 1 180 ? -6.023 -9.867 4.414 1 88.25 180 LEU B C 1
ATOM 3278 O O . LEU B 1 180 ? -6.551 -10.938 4.109 1 88.25 180 LEU B O 1
ATOM 3282 N N . ILE B 1 181 ? -5.75 -8.922 3.59 1 87.81 181 ILE B N 1
ATOM 3283 C CA . ILE B 1 181 ? -6.172 -9.031 2.199 1 87.81 181 ILE B CA 1
ATOM 3284 C C . ILE B 1 181 ? -5.266 -10.016 1.461 1 87.81 181 ILE B C 1
ATOM 3286 O O . ILE B 1 181 ? -5.75 -10.914 0.772 1 87.81 181 ILE B O 1
ATOM 3290 N N . PHE B 1 182 ? -4.008 -9.922 1.7 1 85.88 182 PHE B N 1
ATOM 3291 C CA . PHE B 1 182 ? -3.055 -10.711 0.932 1 85.88 182 PHE B CA 1
ATOM 3292 C C . PHE B 1 182 ? -3.084 -12.172 1.372 1 85.88 182 PHE B C 1
ATOM 3294 O O . PHE B 1 182 ? -2.84 -13.07 0.568 1 85.88 182 PHE B O 1
ATOM 3301 N N . LEU B 1 183 ? -3.449 -12.43 2.533 1 86.25 183 LEU B N 1
ATOM 3302 C CA . LEU B 1 183 ? -3.496 -13.797 3.043 1 86.25 183 LEU B CA 1
ATOM 3303 C C . LEU B 1 183 ? -4.816 -14.469 2.676 1 86.25 183 LEU B C 1
ATOM 3305 O O . LEU B 1 183 ? -4.977 -15.68 2.865 1 86.25 183 LEU B O 1
ATOM 3309 N N . SER B 1 184 ? -5.707 -13.672 2.074 1 88.75 184 SER B N 1
ATOM 3310 C CA . SER B 1 184 ? -7.066 -14.148 1.841 1 88.75 184 SER B CA 1
ATOM 3311 C C . SER B 1 184 ? -7.207 -14.766 0.453 1 88.75 184 SER B C 1
ATOM 3313 O O . SER B 1 184 ? -8.32 -14.961 -0.036 1 88.75 184 SER B O 1
ATOM 3315 N N . GLY B 1 185 ? -6.121 -15.008 -0.175 1 84.44 185 GLY B N 1
ATOM 3316 C CA . GLY B 1 185 ? -6.18 -15.758 -1.419 1 84.44 185 GLY B CA 1
ATOM 3317 C C . GLY B 1 185 ? -6.461 -14.891 -2.629 1 84.44 185 GLY B C 1
ATOM 3318 O O . GLY B 1 185 ? -7.164 -15.305 -3.551 1 84.44 185 GLY B O 1
ATOM 3319 N N . VAL B 1 186 ? -6.043 -13.664 -2.613 1 87.38 186 VAL B N 1
ATOM 3320 C CA . VAL B 1 186 ? -6.23 -12.766 -3.75 1 87.38 186 VAL B CA 1
ATOM 3321 C C . VAL B 1 186 ? -5.379 -13.242 -4.926 1 87.38 186 VAL B C 1
ATOM 3323 O O . VAL B 1 186 ? -5.844 -13.266 -6.066 1 87.38 186 VAL B O 1
ATOM 3326 N N . PHE B 1 187 ? -4.188 -13.711 -4.598 1 85.38 187 PHE B N 1
ATOM 3327 C CA . PHE B 1 187 ? -3.242 -14.023 -5.66 1 85.38 187 PHE B CA 1
ATOM 3328 C C . PHE B 1 187 ? -3.098 -15.531 -5.832 1 85.38 187 PHE B C 1
ATOM 3330 O O . PHE B 1 187 ? -2.67 -16 -6.887 1 85.38 187 PHE B O 1
ATOM 3337 N N . PHE B 1 188 ? -3.451 -16.266 -4.816 1 83.38 188 PHE B N 1
ATOM 3338 C CA . PHE B 1 188 ? -3.359 -17.719 -4.852 1 83.38 188 PHE B CA 1
ATOM 3339 C C . PHE B 1 188 ? -4.496 -18.344 -4.055 1 83.38 188 PHE B C 1
ATOM 3341 O O . PHE B 1 188 ? -4.996 -17.75 -3.098 1 83.38 188 PHE B O 1
ATOM 3348 N N . PRO B 1 189 ? -4.75 -19.547 -4.535 1 85.38 189 PRO B N 1
ATOM 3349 C CA . PRO B 1 189 ? -5.832 -20.203 -3.805 1 85.38 189 PRO B CA 1
ATOM 3350 C C . PRO B 1 189 ? -5.445 -20.562 -2.371 1 85.38 189 PRO B C 1
ATOM 3352 O O . PRO B 1 189 ? -4.297 -20.922 -2.109 1 85.38 189 PRO B O 1
ATOM 3355 N N . VAL B 1 190 ? -6.438 -20.516 -1.518 1 85.62 190 VAL B N 1
ATOM 3356 C CA . VAL B 1 190 ? -6.215 -20.812 -0.107 1 85.62 190 VAL B CA 1
ATOM 3357 C C . VAL B 1 190 ? -5.754 -22.266 0.046 1 85.62 190 VAL B C 1
ATOM 3359 O O . VAL B 1 190 ? -5.094 -22.609 1.03 1 85.62 190 VAL B O 1
ATOM 3362 N N . SER B 1 191 ? -6.039 -23.078 -0.911 1 84.38 191 SER B N 1
ATOM 3363 C CA . SER B 1 191 ? -5.648 -24.484 -0.896 1 84.38 191 SER B CA 1
ATOM 3364 C C . SER B 1 191 ? -4.137 -24.641 -1.013 1 84.38 191 SER B C 1
ATOM 3366 O O . SER B 1 191 ? -3.596 -25.719 -0.752 1 84.38 191 SER B O 1
ATOM 3368 N N . SER B 1 192 ? -3.432 -23.531 -1.448 1 82.06 192 SER B N 1
ATOM 3369 C CA . SER B 1 192 ? -1.983 -23.578 -1.615 1 82.06 192 SER B CA 1
ATOM 3370 C C . SER B 1 192 ? -1.269 -23.484 -0.271 1 82.06 192 SER B C 1
ATOM 3372 O O . SER B 1 192 ? -0.08 -23.797 -0.171 1 82.06 192 SER B O 1
ATOM 3374 N N . TYR B 1 193 ? -2.004 -23.141 0.806 1 83 193 TYR B N 1
ATOM 3375 C CA . TYR B 1 193 ? -1.409 -23.047 2.133 1 83 193 TYR B CA 1
ATOM 3376 C C . TYR B 1 193 ? -1.339 -24.422 2.801 1 83 193 TYR B C 1
ATOM 3378 O O . TYR B 1 193 ? -2.172 -25.281 2.535 1 83 193 TYR B O 1
ATOM 3386 N N . PRO B 1 194 ? -0.228 -24.516 3.582 1 83.56 194 PRO B N 1
ATOM 3387 C CA . PRO B 1 194 ? -0.205 -25.75 4.375 1 83.56 194 PRO B CA 1
ATOM 3388 C C . PRO B 1 194 ? -1.432 -25.906 5.27 1 83.56 194 PRO B C 1
ATOM 3390 O O . PRO B 1 194 ? -2.045 -24.906 5.652 1 83.56 194 PRO B O 1
ATOM 3393 N N . GLU B 1 195 ? -1.763 -27.062 5.59 1 83.25 195 GLU B N 1
ATOM 3394 C CA . GLU B 1 195 ? -2.996 -27.375 6.301 1 83.25 195 GLU B CA 1
ATOM 3395 C C . GLU B 1 195 ? -3.104 -26.578 7.598 1 83.25 195 GLU B C 1
ATOM 3397 O O . GLU B 1 195 ? -4.172 -26.062 7.93 1 83.25 195 GLU B O 1
ATOM 3402 N N . ALA B 1 196 ? -2.01 -26.516 8.352 1 82.75 196 ALA B N 1
ATOM 3403 C CA . ALA B 1 196 ? -2.025 -25.812 9.633 1 82.75 196 ALA B CA 1
ATOM 3404 C C . ALA B 1 196 ? -2.365 -24.328 9.445 1 82.75 196 ALA B C 1
ATOM 3406 O O . ALA B 1 196 ? -3.096 -23.75 10.25 1 82.75 196 ALA B O 1
ATOM 3407 N N . MET B 1 197 ? -1.912 -23.812 8.391 1 83.75 197 MET B N 1
ATOM 3408 C CA . MET B 1 197 ? -2.139 -22.391 8.141 1 83.75 197 MET B CA 1
ATOM 3409 C C . MET B 1 197 ? -3.484 -22.172 7.457 1 83.75 197 MET B C 1
ATOM 3411 O O . MET B 1 197 ? -4.105 -21.125 7.629 1 83.75 197 MET B O 1
ATOM 3415 N N . ARG B 1 198 ? -3.883 -23.156 6.762 1 86.62 198 ARG B N 1
ATOM 3416 C CA . ARG B 1 198 ? -5.125 -23.062 6.004 1 86.62 198 ARG B CA 1
ATOM 3417 C C . ARG B 1 198 ? -6.324 -22.891 6.934 1 86.62 198 ARG B C 1
ATOM 3419 O O . ARG B 1 198 ? -7.223 -22.094 6.66 1 86.62 198 ARG B O 1
ATOM 3426 N N . SER B 1 199 ? -6.246 -23.641 7.996 1 85.88 199 SER B N 1
ATOM 3427 C CA . SER B 1 199 ? -7.352 -23.562 8.945 1 85.88 199 SER B CA 1
ATOM 3428 C C . SER B 1 199 ? -7.453 -22.172 9.562 1 85.88 199 SER B C 1
ATOM 3430 O O . SER B 1 199 ? -8.555 -21.641 9.734 1 85.88 199 SER B O 1
ATOM 3432 N N . ALA B 1 200 ? -6.371 -21.609 9.852 1 85.62 200 ALA B N 1
ATOM 3433 C CA . ALA B 1 200 ? -6.336 -20.281 10.43 1 85.62 200 ALA B CA 1
ATOM 3434 C C . ALA B 1 200 ? -6.781 -19.219 9.422 1 85.62 200 ALA B C 1
ATOM 3436 O O . ALA B 1 200 ? -7.523 -18.297 9.758 1 85.62 200 ALA B O 1
ATOM 3437 N N . VAL B 1 201 ? -6.379 -19.406 8.219 1 85.94 201 VAL B N 1
ATOM 3438 C CA . VAL B 1 201 ? -6.664 -18.453 7.152 1 85.94 201 VAL B CA 1
ATOM 3439 C C . VAL B 1 201 ? -8.156 -18.469 6.828 1 85.94 201 VAL B C 1
ATOM 3441 O O . VAL B 1 201 ? -8.75 -17.422 6.551 1 85.94 201 VAL B O 1
ATOM 3444 N N . MET B 1 202 ? -8.75 -19.625 6.945 1 85.88 202 MET B N 1
ATOM 3445 C CA . MET B 1 202 ? -10.156 -19.781 6.582 1 85.88 202 MET B CA 1
ATOM 3446 C C . MET B 1 202 ? -11.062 -19.141 7.629 1 85.88 202 MET B C 1
ATOM 3448 O O . MET B 1 202 ? -12.219 -18.828 7.352 1 85.88 202 MET B O 1
ATOM 3452 N N . LEU B 1 203 ? -10.461 -18.844 8.727 1 83.88 203 LEU B N 1
ATOM 3453 C CA . LEU B 1 203 ? -11.234 -18.234 9.805 1 83.88 203 LEU B CA 1
ATOM 3454 C C . LEU B 1 203 ? -11.203 -16.703 9.703 1 83.88 203 LEU B C 1
ATOM 3456 O O . LEU B 1 203 ? -12 -16.016 10.344 1 83.88 203 LEU B O 1
ATOM 3460 N N . ILE B 1 204 ? -10.367 -16.266 8.836 1 87.69 204 ILE B N 1
ATOM 3461 C CA . ILE B 1 204 ? -10.258 -14.828 8.664 1 87.69 204 ILE B CA 1
ATOM 3462 C C . ILE B 1 204 ? -11.422 -14.312 7.82 1 87.69 204 ILE B C 1
ATOM 3464 O O . ILE B 1 204 ? -11.703 -14.859 6.75 1 87.69 204 ILE B O 1
ATOM 3468 N N . PRO B 1 205 ? -12.109 -13.266 8.328 1 91.31 205 PRO B N 1
ATOM 3469 C CA . PRO B 1 205 ? -13.273 -12.742 7.621 1 91.31 205 PRO B CA 1
ATOM 3470 C C . PRO B 1 205 ? -12.953 -12.312 6.191 1 91.31 205 PRO B C 1
ATOM 3472 O O . PRO B 1 205 ? -13.805 -12.438 5.301 1 91.31 205 PRO B O 1
ATOM 3475 N N . THR B 1 206 ? -11.789 -11.906 5.992 1 94.44 206 THR B N 1
ATOM 3476 C CA . THR B 1 206 ? -11.422 -11.477 4.648 1 94.44 206 THR B CA 1
ATOM 3477 C C . THR B 1 206 ? -11.352 -12.672 3.701 1 94.44 206 THR B C 1
ATOM 3479 O O . THR B 1 206 ? -11.594 -12.539 2.502 1 94.44 206 THR B O 1
ATOM 3482 N N . THR B 1 207 ? -10.969 -13.805 4.297 1 94.81 207 THR B N 1
ATOM 3483 C CA . THR B 1 207 ? -10.969 -15 3.463 1 94.81 207 THR B CA 1
ATOM 3484 C C . THR B 1 207 ? -12.391 -15.336 3.004 1 94.81 207 THR B C 1
ATOM 3486 O O . THR B 1 207 ? -12.594 -15.727 1.852 1 94.81 207 THR B O 1
ATOM 3489 N N . ALA B 1 208 ? -13.344 -15.219 3.906 1 95.56 208 ALA B N 1
ATOM 3490 C CA . ALA B 1 208 ? -14.742 -15.43 3.535 1 95.56 208 ALA B CA 1
ATOM 3491 C C . ALA B 1 208 ? -15.164 -14.461 2.432 1 95.56 208 ALA B C 1
ATOM 3493 O O . ALA B 1 208 ? -15.914 -14.836 1.524 1 95.56 208 ALA B O 1
ATOM 3494 N N . LEU B 1 209 ? -14.672 -13.289 2.473 1 97.19 209 LEU B N 1
ATOM 3495 C CA . LEU B 1 209 ? -15 -12.258 1.49 1 97.19 209 LEU B CA 1
ATOM 3496 C C . LEU B 1 209 ? -14.391 -12.594 0.132 1 97.19 209 LEU B C 1
ATOM 3498 O O . LEU B 1 209 ? -15.102 -12.656 -0.872 1 97.19 209 LEU B O 1
ATOM 3502 N N . PHE B 1 210 ? -13.148 -12.875 0.101 1 96.38 210 PHE B N 1
ATOM 3503 C CA . PHE B 1 210 ? -12.438 -13.039 -1.163 1 96.38 210 PHE B CA 1
ATOM 3504 C C . PHE B 1 210 ? -12.758 -14.391 -1.791 1 96.38 210 PHE B C 1
ATOM 3506 O O . PHE B 1 210 ? -13 -14.477 -2.996 1 96.38 210 PHE B O 1
ATOM 3513 N N . GLU B 1 211 ? -12.766 -15.43 -0.981 1 94.38 211 GLU B N 1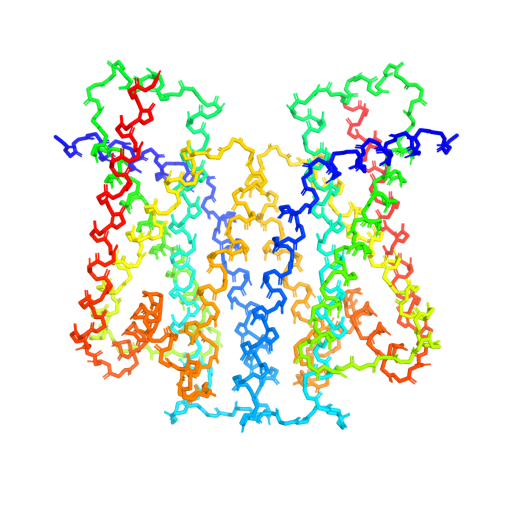
ATOM 3514 C CA . GLU B 1 211 ? -13.133 -16.75 -1.506 1 94.38 211 GLU B CA 1
ATOM 3515 C C . GLU B 1 211 ? -14.609 -16.797 -1.901 1 94.38 211 GLU B C 1
ATOM 3517 O O . GLU B 1 211 ? -14.953 -17.312 -2.963 1 94.38 211 GLU B O 1
ATOM 3522 N N . GLY B 1 212 ? -15.414 -16.266 -1.045 1 95.56 212 GLY B N 1
ATOM 3523 C CA . GLY B 1 212 ? -16.844 -16.25 -1.334 1 95.56 212 GLY B CA 1
ATOM 3524 C C . GLY B 1 212 ? -17.188 -15.438 -2.568 1 95.56 212 GLY B C 1
ATOM 3525 O O . GLY B 1 212 ? -17.984 -15.891 -3.404 1 95.56 212 GLY B O 1
ATOM 3526 N N . SER B 1 213 ? -16.625 -14.266 -2.689 1 96.31 213 SER B N 1
ATOM 3527 C CA . SER B 1 213 ? -16.922 -13.414 -3.836 1 96.31 213 SER B CA 1
ATOM 3528 C C . SER B 1 213 ? -16.406 -14.023 -5.129 1 96.31 213 SER B C 1
ATOM 3530 O O . SER B 1 213 ? -17.047 -13.914 -6.18 1 96.31 213 SER B O 1
ATOM 3532 N N . ARG B 1 214 ? -15.258 -14.625 -5.047 1 95.38 214 ARG B N 1
ATOM 3533 C CA . ARG B 1 214 ? -14.703 -15.266 -6.238 1 95.38 214 ARG B CA 1
ATOM 3534 C C . ARG B 1 214 ? -15.586 -16.422 -6.695 1 95.38 214 ARG B C 1
ATOM 3536 O O . ARG B 1 214 ? -15.883 -16.547 -7.887 1 95.38 214 ARG B O 1
ATOM 3543 N N . ARG B 1 215 ? -15.953 -17.312 -5.785 1 94.38 215 ARG B N 1
ATOM 3544 C CA . ARG B 1 215 ? -16.812 -18.438 -6.125 1 94.38 215 ARG B CA 1
ATOM 3545 C C . ARG B 1 215 ? -18.156 -17.969 -6.688 1 94.38 215 ARG B C 1
ATOM 3547 O O . ARG B 1 215 ? -18.688 -18.547 -7.629 1 94.38 215 ARG B O 1
ATOM 3554 N N . ALA B 1 216 ? -18.641 -16.922 -6.102 1 96.06 216 ALA B N 1
ATOM 3555 C CA . ALA B 1 216 ? -19.906 -16.359 -6.562 1 96.06 216 ALA B CA 1
ATOM 3556 C C . ALA B 1 216 ? -19.781 -15.82 -7.984 1 96.06 216 ALA B C 1
ATOM 3558 O O . ALA B 1 216 ? -20.656 -16.047 -8.82 1 96.06 216 ALA B O 1
ATOM 3559 N N . LEU B 1 217 ? -18.688 -15.133 -8.234 1 95 217 LEU B N 1
ATOM 3560 C CA . LEU B 1 217 ? -18.531 -14.445 -9.516 1 95 217 LEU B CA 1
ATOM 3561 C C . LEU B 1 217 ? -18.109 -15.422 -10.609 1 95 217 LEU B C 1
ATOM 3563 O O . LEU B 1 217 ? -18.609 -15.367 -11.727 1 95 217 LEU B O 1
ATOM 3567 N N . LEU B 1 218 ? -17.203 -16.359 -10.32 1 93.06 218 LEU B N 1
ATOM 3568 C CA . LEU B 1 218 ? -16.641 -17.234 -11.344 1 93.06 218 LEU B CA 1
ATOM 3569 C C . LEU B 1 218 ? -17.531 -18.453 -11.57 1 93.06 218 LEU B C 1
ATOM 3571 O O . LEU B 1 218 ? -17.734 -18.859 -12.711 1 93.06 218 LEU B O 1
ATOM 3575 N N . ALA B 1 219 ? -18 -19.016 -10.516 1 91.88 219 ALA B N 1
ATOM 3576 C CA . ALA B 1 219 ? -18.703 -20.297 -10.625 1 91.88 219 ALA B CA 1
ATOM 3577 C C . ALA B 1 219 ? -20.188 -20.109 -10.367 1 91.88 219 ALA B C 1
ATOM 3579 O O . ALA B 1 219 ? -20.984 -21.047 -10.547 1 91.88 219 ALA B O 1
ATOM 3580 N N . GLY B 1 220 ? -20.609 -18.953 -9.906 1 92.56 220 GLY B N 1
ATOM 3581 C CA . GLY B 1 220 ? -22 -18.75 -9.555 1 92.56 220 GLY B CA 1
ATOM 3582 C C . GLY B 1 220 ? -22.406 -19.469 -8.273 1 92.56 220 GLY B C 1
ATOM 3583 O O . GLY B 1 220 ? -23.578 -19.734 -8.047 1 92.56 220 GLY B O 1
ATOM 3584 N N . ALA B 1 221 ? -21.406 -19.844 -7.559 1 92.69 221 ALA B N 1
ATOM 3585 C CA . ALA B 1 221 ? -21.656 -20.594 -6.324 1 92.69 221 ALA B CA 1
ATOM 3586 C C . ALA B 1 221 ? -21.781 -19.641 -5.133 1 92.69 221 ALA B C 1
ATOM 3588 O O . ALA B 1 221 ? -20.875 -18.859 -4.852 1 92.69 221 ALA B O 1
ATOM 3589 N N . PHE B 1 222 ? -22.906 -19.703 -4.492 1 93.75 222 PHE B N 1
ATOM 3590 C CA . PHE B 1 222 ? -23.156 -18.906 -3.301 1 93.75 222 PHE B CA 1
ATOM 3591 C C . PHE B 1 222 ? -22.953 -19.75 -2.039 1 93.75 222 PHE B C 1
ATOM 3593 O O . PHE B 1 222 ? -23.828 -20.547 -1.676 1 93.75 222 PHE B O 1
ATOM 3600 N N . ASP B 1 223 ? -21.875 -19.547 -1.425 1 92.81 223 ASP B N 1
ATOM 3601 C CA . ASP B 1 223 ? -21.547 -20.312 -0.232 1 92.81 223 ASP B CA 1
ATOM 3602 C C . ASP B 1 223 ? -22.172 -19.703 1.017 1 92.81 223 ASP B C 1
ATOM 3604 O O . ASP B 1 223 ? -21.734 -18.641 1.481 1 92.81 223 ASP B O 1
ATOM 3608 N N . GLY B 1 224 ? -23.094 -20.406 1.605 1 93.62 224 GLY B N 1
ATOM 3609 C CA . GLY B 1 224 ? -23.797 -19.922 2.785 1 93.62 224 GLY B CA 1
ATOM 3610 C C . GLY B 1 224 ? -22.891 -19.781 3.996 1 93.62 224 GLY B C 1
ATOM 3611 O O . GLY B 1 224 ? -23.094 -18.891 4.824 1 93.62 224 GLY B O 1
ATOM 3612 N N . GLY B 1 225 ? -21.984 -20.656 4.109 1 93.69 225 GLY B N 1
ATOM 3613 C CA . GLY B 1 225 ? -21.047 -20.578 5.219 1 93.69 225 GLY B CA 1
ATOM 3614 C C . GLY B 1 225 ? -20.156 -19.359 5.172 1 93.69 225 GLY B C 1
ATOM 3615 O O . GLY B 1 225 ? -20.016 -18.641 6.172 1 93.69 225 GLY B O 1
ATOM 3616 N N . LEU B 1 226 ? -19.703 -19.062 4.02 1 94.81 226 LEU B N 1
ATOM 3617 C CA . LEU B 1 226 ? -18.812 -17.906 3.859 1 94.81 226 LEU B CA 1
ATOM 3618 C C . LEU B 1 226 ? -19.578 -16.594 4.039 1 94.81 226 LEU B C 1
ATOM 3620 O O . LEU B 1 226 ? -19.094 -15.688 4.719 1 94.81 226 LEU B O 1
ATOM 3624 N N . ILE B 1 227 ? -20.766 -16.578 3.482 1 95.5 227 ILE B N 1
ATOM 3625 C CA . ILE B 1 227 ? -21.547 -15.344 3.602 1 95.5 227 ILE B CA 1
ATOM 3626 C C . ILE B 1 227 ? -21.984 -15.148 5.051 1 95.5 227 ILE B C 1
ATOM 3628 O O . ILE B 1 227 ? -22.078 -14.016 5.527 1 95.5 227 ILE B O 1
ATOM 3632 N N . GLY B 1 228 ? -22.219 -16.266 5.703 1 95.44 228 GLY B N 1
ATOM 3633 C CA . GLY B 1 228 ? -22.578 -16.188 7.109 1 95.44 228 GLY B CA 1
ATOM 3634 C C . GLY B 1 228 ? -21.453 -15.633 7.977 1 95.44 228 GLY B C 1
ATOM 3635 O O . GLY B 1 228 ? -21.703 -14.773 8.828 1 95.44 228 GLY B O 1
ATOM 3636 N N . ILE B 1 229 ? -20.281 -16.078 7.785 1 95.12 229 ILE B N 1
ATOM 3637 C CA . ILE B 1 229 ? -19.125 -15.586 8.516 1 95.12 229 ILE B CA 1
ATOM 3638 C C . ILE B 1 229 ? -18.953 -14.086 8.273 1 95.12 229 ILE B C 1
ATOM 3640 O O . ILE B 1 229 ? -18.734 -13.32 9.219 1 95.12 229 ILE B O 1
ATOM 3644 N N . LEU B 1 230 ? -19.094 -13.703 7.062 1 96.44 230 LEU B N 1
ATOM 3645 C CA . LEU B 1 230 ? -18.922 -12.297 6.691 1 96.44 230 LEU B CA 1
ATOM 3646 C C . LEU B 1 230 ? -20.031 -11.438 7.281 1 96.44 230 LEU B C 1
ATOM 3648 O O . LEU B 1 230 ? -19.766 -10.32 7.742 1 96.44 230 LEU B O 1
ATOM 3652 N N . ALA B 1 231 ? -21.219 -11.969 7.301 1 97.12 231 ALA B N 1
ATOM 3653 C CA . ALA B 1 231 ? -22.359 -11.234 7.863 1 97.12 231 ALA B CA 1
ATOM 3654 C C . ALA B 1 231 ? -22.188 -11.016 9.359 1 97.12 231 ALA B C 1
ATOM 3656 O O . ALA B 1 231 ? -22.438 -9.93 9.875 1 97.12 231 ALA B O 1
ATOM 3657 N N . VAL B 1 232 ? -21.781 -12.031 10 1 97.19 232 VAL B N 1
ATOM 3658 C CA . VAL B 1 232 ? -21.562 -11.938 11.438 1 97.19 232 VAL B CA 1
ATOM 3659 C C . VAL B 1 232 ? -20.438 -10.93 11.719 1 97.19 232 VAL B C 1
ATOM 3661 O O . VAL B 1 232 ? -20.562 -10.102 12.625 1 97.19 232 VAL B O 1
ATOM 3664 N N . THR B 1 233 ? -19.406 -11.008 10.922 1 97.19 233 THR B N 1
ATOM 3665 C CA . THR B 1 233 ? -18.297 -10.078 11.086 1 97.19 233 THR B CA 1
ATOM 3666 C C . THR B 1 233 ? -18.75 -8.641 10.852 1 97.19 233 THR B C 1
ATOM 3668 O O . THR B 1 233 ? -18.344 -7.723 11.562 1 97.19 233 THR B O 1
ATOM 3671 N N . ALA B 1 234 ? -19.516 -8.461 9.859 1 97.5 234 ALA B N 1
ATOM 3672 C CA . ALA B 1 234 ? -20.047 -7.133 9.539 1 97.5 234 ALA B CA 1
ATOM 3673 C C . ALA B 1 234 ? -20.891 -6.586 10.688 1 97.5 234 ALA B C 1
ATOM 3675 O O . ALA B 1 234 ? -20.766 -5.414 11.055 1 97.5 234 ALA B O 1
ATOM 3676 N N . LEU B 1 235 ? -21.688 -7.43 11.258 1 97.25 235 LEU B N 1
ATOM 3677 C CA . LEU B 1 235 ? -22.531 -7.023 12.367 1 97.25 235 LEU B CA 1
ATOM 3678 C C . LEU B 1 235 ? -21.703 -6.68 13.594 1 97.25 235 LEU B C 1
ATOM 3680 O O . LEU B 1 235 ? -22 -5.707 14.297 1 97.25 235 LEU B O 1
ATOM 3684 N N . VAL B 1 236 ? -20.75 -7.477 13.836 1 97.5 236 VAL B N 1
ATOM 3685 C CA . VAL B 1 236 ? -19.875 -7.23 14.969 1 97.5 236 VAL B CA 1
ATOM 3686 C C . VAL B 1 236 ? -19.109 -5.922 14.766 1 97.5 236 VAL B C 1
ATOM 3688 O O . VAL B 1 236 ? -18.969 -5.125 15.695 1 97.5 236 VAL B O 1
ATOM 3691 N N . ALA B 1 237 ? -18.625 -5.723 13.523 1 97 237 ALA B N 1
ATOM 3692 C CA . ALA B 1 237 ? -17.906 -4.488 13.203 1 97 237 ALA B CA 1
ATOM 3693 C C . ALA B 1 237 ? -18.812 -3.273 13.383 1 97 237 ALA B C 1
ATOM 3695 O O . ALA B 1 237 ? -18.391 -2.244 13.914 1 97 237 ALA B O 1
ATOM 3696 N N . PHE B 1 238 ? -20.031 -3.434 12.969 1 96.75 238 PHE B N 1
ATOM 3697 C CA . PHE B 1 238 ? -21 -2.35 13.109 1 96.75 238 PHE B CA 1
ATOM 3698 C C . PHE B 1 238 ? -21.25 -2.035 14.578 1 96.75 238 PHE B C 1
ATOM 3700 O O . PHE B 1 238 ? -21.188 -0.876 14.992 1 96.75 238 PHE B O 1
ATOM 3707 N N . ALA B 1 239 ? -21.484 -3.043 15.336 1 96.88 239 ALA B N 1
ATOM 3708 C CA . ALA B 1 239 ? -21.766 -2.867 16.75 1 96.88 239 ALA B CA 1
ATOM 3709 C C . ALA B 1 239 ? -20.562 -2.268 17.484 1 96.88 239 ALA B C 1
ATOM 3711 O O . ALA B 1 239 ? -20.734 -1.382 18.328 1 96.88 239 ALA B O 1
ATOM 3712 N N . ALA B 1 240 ? -19.438 -2.746 17.141 1 96.56 240 ALA B N 1
ATOM 3713 C CA . ALA B 1 240 ? -18.219 -2.24 17.781 1 96.56 240 ALA B CA 1
ATOM 3714 C C . ALA B 1 240 ? -17.984 -0.771 17.438 1 96.56 240 ALA B C 1
ATOM 3716 O O . ALA B 1 240 ? -17.594 0.021 18.281 1 96.56 240 ALA B O 1
ATOM 3717 N N . THR B 1 241 ? -18.188 -0.453 16.172 1 96.12 241 THR B N 1
ATOM 3718 C CA . THR B 1 241 ? -17.984 0.922 15.719 1 96.12 241 THR B CA 1
ATOM 3719 C C . THR B 1 241 ? -18.953 1.866 16.422 1 96.12 241 THR B C 1
ATOM 3721 O O . THR B 1 241 ? -18.547 2.93 16.906 1 96.12 241 THR B O 1
ATOM 3724 N N . VAL B 1 242 ? -20.219 1.465 16.578 1 92.75 242 VAL B N 1
ATOM 3725 C CA . VAL B 1 242 ? -21.219 2.27 17.266 1 92.75 242 VAL B CA 1
ATOM 3726 C C . VAL B 1 242 ? -20.844 2.434 18.734 1 92.75 242 VAL B C 1
ATOM 3728 O O . VAL B 1 242 ? -20.922 3.535 19.281 1 92.75 242 VAL B O 1
ATOM 3731 N N . ALA B 1 243 ? -20.391 1.4 19.297 1 93.25 243 ALA B N 1
ATOM 3732 C CA . ALA B 1 243 ? -20 1.439 20.719 1 93.25 243 ALA B CA 1
ATOM 3733 C C . ALA B 1 243 ? -18.812 2.371 20.938 1 93.25 243 ALA B C 1
ATOM 3735 O O . ALA B 1 243 ? -18.797 3.146 21.891 1 93.25 243 ALA B O 1
ATOM 3736 N N . ILE B 1 244 ? -17.844 2.285 20.062 1 91.56 244 ILE B N 1
ATOM 3737 C CA . ILE B 1 244 ? -16.641 3.105 20.172 1 91.56 244 ILE B CA 1
ATOM 3738 C C . ILE B 1 244 ? -17 4.578 19.984 1 91.56 244 ILE B C 1
ATOM 3740 O O . ILE B 1 244 ? -16.531 5.441 20.719 1 91.56 244 ILE B O 1
ATOM 3744 N N . PHE B 1 245 ? -17.828 4.797 19.047 1 85.56 245 PHE B N 1
ATOM 3745 C CA . PHE B 1 245 ? -18.234 6.168 18.766 1 85.56 245 PHE B CA 1
ATOM 3746 C C . PHE B 1 245 ? -19.016 6.746 19.938 1 85.56 245 PHE B C 1
ATOM 3748 O O . PHE B 1 245 ? -18.844 7.914 20.297 1 85.56 245 PHE B O 1
ATOM 3755 N N . ASN B 1 246 ? -19.891 5.988 20.469 1 84.38 246 ASN B N 1
ATOM 3756 C CA . ASN B 1 246 ? -20.672 6.441 21.609 1 84.38 246 ASN B CA 1
ATOM 3757 C C . ASN B 1 246 ? -19.781 6.758 22.812 1 84.38 246 ASN B C 1
ATOM 3759 O O . ASN B 1 246 ? -20.031 7.734 23.531 1 84.38 246 ASN B O 1
ATOM 3763 N N . ARG B 1 247 ? -18.859 6 22.922 1 84.38 247 ARG B N 1
ATOM 3764 C CA . ARG B 1 247 ? -17.938 6.223 24.047 1 84.38 247 ARG B CA 1
ATOM 3765 C C . ARG B 1 247 ? -17.094 7.477 23.812 1 84.38 247 ARG B C 1
ATOM 3767 O O . ARG B 1 247 ? -16.859 8.242 24.75 1 84.38 247 ARG B O 1
ATOM 3774 N N . LYS B 1 248 ? -16.641 7.625 22.609 1 78.81 248 LYS B N 1
ATOM 3775 C CA . LYS B 1 248 ? -15.797 8.773 22.297 1 78.81 248 LYS B CA 1
ATOM 3776 C C . LYS B 1 248 ? -16.594 10.07 22.359 1 78.81 248 LYS B C 1
ATOM 3778 O O . LYS B 1 248 ? -16.062 11.109 22.75 1 78.81 248 LYS B O 1
ATOM 3783 N N . MET B 1 249 ? -17.797 10.031 22.047 1 68.44 249 MET B N 1
ATOM 3784 C CA . MET B 1 249 ? -18.656 11.211 22.094 1 68.44 249 MET B CA 1
ATOM 3785 C C . MET B 1 249 ? -19.031 11.539 23.531 1 68.44 249 MET B C 1
ATOM 3787 O O . MET B 1 249 ? -19.359 12.688 23.859 1 68.44 249 MET B O 1
ATOM 3791 N N . ALA B 1 250 ? -18.969 10.57 24.375 1 65.88 250 ALA B N 1
ATOM 3792 C CA . ALA B 1 250 ? -19.266 10.789 25.781 1 65.88 250 ALA B CA 1
ATOM 3793 C C . ALA B 1 250 ? -18.078 11.398 26.516 1 65.88 250 ALA B C 1
ATOM 3795 O O . ALA B 1 250 ? -18.234 12.039 27.547 1 65.88 250 ALA B O 1
ATOM 3796 N N . GLU B 1 251 ? -16.906 11.281 25.938 1 63.53 251 GLU B N 1
ATOM 3797 C CA . GLU B 1 251 ? -15.734 11.891 26.547 1 63.53 251 GLU B CA 1
ATOM 3798 C C . GLU B 1 251 ? -15.68 13.391 26.25 1 63.53 251 GLU B C 1
ATOM 3800 O O . GLU B 1 251 ? -15.273 14.18 27.109 1 63.53 251 GLU B O 1
#